Protein AF-A0A4T0VGG3-F1 (afdb_monomer_lite)

Radius of gyration: 45.59 Å; chains: 1; bounding box: 96×47×135 Å

Secondary structure (DSSP, 8-state):
-BGGGGEEEEEEETTTEEEEEEE-TTS-EEEEEEEGGGTEEESSSSEEET---GGGGEEEEEEEEETTTTEEEEEEEEE-TTS-EEEEEEEGGGTEEEETTEEEE----------------------------------------HHHHHHHHHHHHHHHHHHHHHHHHHHHHHHHHHHHHHT---TTS-TTSSS-TTTTPSPEEE--STTT-TTPPPTTTTS-HHHHHHHHHHHHHHHT--EE-TT---EEE-TTS-EEEPPPEE-TT--EEE--HHHHHHHHHHHHHHHHHHHHTTPPPSS-HHHHHHHHHHHHHHHHHH--------TT-TTSS-TTTT--EEE--HHHHHHHHTSTTTBPEEEEE--SSSPPEEEEE--

InterPro domains:
  IPR011058 Cyanovirin-N [PF08881] (3-103)
  IPR011058 Cyanovirin-N [SM01111] (2-105)
  IPR021765 Mycotoxin biosynthesis protein UstYa-like [PF11807] (162-358)
  IPR036673 Cyanovirin-N superfamily [G3DSA:2.30.60.10] (1-105)
  IPR036673 Cyanovirin-N superfamily [SSF51322] (1-105)

pLDDT: mean 83.35, std 19.12, range [25.94, 98.12]

Organism: NCBI:txid80884

Foldseek 3Di:
DQQVVAWAPWDDPPLFKTWTQGQAPVRHTATEIDGNQCAWDDAFFEIDGRHGDQVVFWAPWDWFQDDPSRFIKIWTFGQGPVRGTHTYIDGSRVAWHDYRRYTDGDDDDDDDDDDDDDDDDDDDDDDDDDDDDDDDPDDPPPPPPPVVVVVVVVVVVVVVVVVVVVVVVVVVVVVVVVCVVVPPQDPLAAPQCLDPSPQLDDWDWDDDDPPRDPLDQDPCCLVDPVSLVVSLVVLVQLLLLWWFCVPPWGWDQDPVRDIGTDDWDADPVGTTTDGRLVSVLSVLVSLVSQCVSCVSVVHHGQDDPVVNVVSVVSNVVVCVSSVDPDDWDDPPDDPPDDICVVPIDGTGRVVSVSVVSCPPVIGWDWDWADDPNHPIDTHTDDD

Sequence (383 aa):
MSFHASAEDIRVDDGHILRARLFNGEGEAVDAELNLNDVLGNSNGSFEWGGGGFADSAEDIHFELEGDDNVPILRARLFNVEGEAIDADVNLSERIGNNDGNFTFNCCYKEPLAKYSSLEQTTEDLDFDAEFHLDGFSREKRQDCDCDKRTRQHLRIAWIQGVLLVVLAGYTLFLWFQLRHERNIHLGADPSGFVPREVGQPLHWAKYNEESDPHHFNSSVFDTLENIHAAARVIKTMHASNVRTNGRRATYMDLNDEVQPLPVYVTEKGTEMYTIRAFHQMHCIYVLLEDIGYKTHNKTSKWEQGHVIHCLNVLRATVECLADAAPISYVHGRRVGHATDGQQMQCRNFSALVDWVNDPVRVSRWNITELDDKPDLFDEIVD

Structure (mmCIF, N/CA/C/O backbone):
data_AF-A0A4T0VGG3-F1
#
_entry.id   AF-A0A4T0VGG3-F1
#
loop_
_atom_site.group_PDB
_atom_site.id
_atom_site.type_symbol
_atom_site.label_atom_id
_atom_site.label_alt_id
_atom_site.label_comp_id
_atom_site.label_asym_id
_atom_site.label_entity_id
_atom_site.label_seq_id
_atom_site.pdbx_PDB_ins_code
_atom_site.Cartn_x
_atom_site.Cartn_y
_atom_site.Cartn_z
_atom_site.occupancy
_atom_site.B_iso_or_equiv
_atom_site.auth_seq_id
_atom_site.auth_comp_id
_atom_site.auth_asym_id
_atom_site.auth_atom_id
_atom_site.pdbx_PDB_model_num
ATOM 1 N N . MET A 1 1 ? 52.453 -6.386 -56.506 1.00 63.06 1 MET A N 1
ATOM 2 C CA . MET A 1 1 ? 53.680 -5.659 -56.117 1.00 63.06 1 MET A CA 1
ATOM 3 C C . MET A 1 1 ? 53.273 -4.218 -55.858 1.00 63.06 1 MET A C 1
ATOM 5 O O . MET A 1 1 ? 52.397 -3.750 -56.579 1.00 63.06 1 MET A O 1
ATOM 9 N N . SER A 1 2 ? 53.795 -3.560 -54.822 1.00 82.12 2 SER A N 1
ATOM 10 C CA . SER A 1 2 ? 53.509 -2.140 -54.585 1.00 82.12 2 SER A CA 1
ATOM 11 C C . SER A 1 2 ? 54.026 -1.311 -55.761 1.00 82.12 2 SER A C 1
ATOM 13 O O . SER A 1 2 ? 55.091 -1.604 -56.301 1.00 82.12 2 SER A O 1
ATOM 15 N N . PHE A 1 3 ? 53.270 -0.299 -56.188 1.00 88.81 3 PHE A N 1
ATOM 16 C CA . PHE A 1 3 ? 53.616 0.440 -57.408 1.00 88.81 3 PHE A CA 1
ATOM 17 C C . PHE A 1 3 ? 54.981 1.148 -57.307 1.00 88.81 3 PHE A C 1
ATOM 19 O O . PHE A 1 3 ? 55.766 1.073 -58.249 1.00 88.81 3 PHE A O 1
ATOM 26 N N . HIS A 1 4 ? 55.294 1.749 -56.148 1.00 86.75 4 HIS A N 1
ATOM 27 C CA . HIS A 1 4 ? 56.481 2.594 -55.942 1.00 86.75 4 HIS A CA 1
ATOM 28 C C . HIS A 1 4 ? 57.821 1.877 -56.146 1.00 86.75 4 HIS A C 1
ATOM 30 O O . HIS A 1 4 ? 58.795 2.514 -56.521 1.00 86.75 4 HIS A O 1
ATOM 36 N N . ALA A 1 5 ? 57.875 0.554 -55.960 1.00 86.38 5 ALA A N 1
ATOM 37 C CA . ALA A 1 5 ? 59.089 -0.232 -56.190 1.00 86.38 5 ALA A CA 1
ATOM 38 C C . ALA A 1 5 ? 59.442 -0.379 -57.685 1.00 86.38 5 ALA A C 1
ATOM 40 O O . ALA A 1 5 ? 60.543 -0.799 -58.028 1.00 86.38 5 ALA A O 1
ATOM 41 N N . SER A 1 6 ? 58.493 -0.067 -58.572 1.00 86.50 6 SER A N 1
ATOM 42 C CA . SER A 1 6 ? 58.588 -0.221 -60.031 1.00 86.50 6 SER A CA 1
ATOM 43 C C . SER A 1 6 ? 58.090 1.030 -60.766 1.00 86.50 6 SER A C 1
ATOM 45 O O . SER A 1 6 ? 57.515 0.928 -61.851 1.00 86.50 6 SER A O 1
ATOM 47 N N . ALA A 1 7 ? 58.244 2.198 -60.139 1.00 90.56 7 ALA A N 1
ATOM 48 C CA . ALA A 1 7 ? 57.737 3.465 -60.641 1.00 90.56 7 ALA A CA 1
ATOM 49 C C . ALA A 1 7 ? 58.765 4.590 -60.488 1.00 90.56 7 ALA A C 1
ATOM 51 O O . ALA A 1 7 ? 59.554 4.601 -59.547 1.00 90.56 7 ALA A O 1
ATOM 52 N N . GLU A 1 8 ? 58.700 5.566 -61.387 1.00 90.62 8 GLU A N 1
ATOM 53 C CA . GLU A 1 8 ? 59.468 6.809 -61.332 1.00 90.62 8 GLU A CA 1
ATOM 54 C C . GLU A 1 8 ? 58.533 8.023 -61.335 1.00 90.62 8 GLU A C 1
ATOM 56 O O . GLU A 1 8 ? 57.384 7.934 -61.768 1.00 90.62 8 GLU A O 1
ATOM 61 N N . ASP A 1 9 ? 59.039 9.175 -60.877 1.00 91.81 9 ASP A N 1
ATOM 62 C CA . ASP A 1 9 ? 58.335 10.467 -60.956 1.00 91.81 9 ASP A CA 1
ATOM 63 C C . ASP A 1 9 ? 56.949 10.450 -60.272 1.00 91.81 9 ASP A C 1
ATOM 65 O O . ASP A 1 9 ? 55.952 10.935 -60.808 1.00 91.81 9 ASP A O 1
ATOM 69 N N . ILE A 1 10 ? 56.897 9.829 -59.086 1.00 94.38 10 ILE A N 1
ATOM 70 C CA . ILE A 1 10 ? 55.679 9.673 -58.286 1.00 94.38 10 ILE A CA 1
ATOM 71 C C . ILE A 1 10 ? 55.319 11.010 -57.640 1.00 94.38 10 ILE A C 1
ATOM 73 O O . ILE A 1 10 ? 56.106 11.566 -56.872 1.00 94.38 10 ILE A O 1
ATOM 77 N N . ARG A 1 11 ? 54.105 11.490 -57.899 1.00 94.19 11 ARG A N 1
ATOM 78 C CA . ARG A 1 11 ? 53.571 12.722 -57.311 1.00 94.19 11 ARG A CA 1
ATOM 79 C C . ARG A 1 11 ? 52.054 12.674 -57.190 1.00 94.19 11 ARG A C 1
ATOM 81 O O . ARG A 1 11 ? 51.393 11.888 -57.867 1.00 94.19 11 ARG A O 1
ATOM 88 N N . VAL A 1 12 ? 51.514 13.552 -56.353 1.00 95.50 12 VAL A N 1
ATOM 89 C CA . VAL A 1 12 ? 50.073 13.789 -56.247 1.00 95.50 12 VAL A CA 1
ATOM 90 C C . VAL A 1 12 ? 49.790 15.221 -56.682 1.00 95.50 12 VAL A C 1
ATOM 92 O O . VAL A 1 12 ? 50.208 16.167 -56.018 1.00 95.50 12 VAL A O 1
ATOM 95 N N . ASP A 1 13 ? 49.080 15.356 -57.796 1.00 91.69 13 ASP A N 1
ATOM 96 C CA . ASP A 1 13 ? 48.631 16.633 -58.342 1.00 91.69 13 ASP A CA 1
ATOM 97 C C . ASP A 1 13 ? 47.188 16.914 -57.885 1.00 91.69 13 ASP A C 1
ATOM 99 O O . ASP A 1 13 ? 46.424 15.997 -57.565 1.00 91.69 13 ASP A O 1
ATOM 103 N N . ASP A 1 14 ? 46.821 18.195 -57.795 1.00 89.50 14 ASP A N 1
ATOM 104 C CA . ASP A 1 14 ? 45.487 18.669 -57.382 1.00 89.50 14 ASP A CA 1
ATOM 105 C C . ASP A 1 14 ? 44.977 18.086 -56.042 1.00 89.50 14 ASP A C 1
ATOM 107 O O . ASP A 1 14 ? 43.781 18.086 -55.755 1.00 89.50 14 ASP A O 1
ATOM 111 N N . GLY A 1 15 ? 45.885 17.573 -55.203 1.00 89.88 15 GLY A N 1
ATOM 112 C CA . GLY A 1 15 ? 45.597 16.972 -53.897 1.00 89.88 15 GLY A CA 1
ATOM 113 C C . GLY A 1 15 ? 44.987 15.565 -53.937 1.00 89.88 15 GLY A C 1
ATOM 114 O O . GLY A 1 15 ? 44.852 14.942 -52.890 1.00 89.88 15 GLY A O 1
ATOM 115 N N . HIS A 1 16 ? 44.628 15.031 -55.105 1.00 94.06 16 HIS A N 1
ATOM 116 C CA . HIS A 1 16 ? 43.946 13.731 -55.199 1.00 94.06 16 HIS A CA 1
ATOM 117 C C . HIS A 1 16 ? 44.247 12.945 -56.480 1.00 94.06 16 HIS A C 1
ATOM 119 O O . HIS A 1 16 ? 43.726 11.847 -56.645 1.00 94.06 16 HIS A O 1
ATOM 125 N N . ILE A 1 17 ? 45.095 13.445 -57.379 1.00 94.88 17 ILE A N 1
ATOM 126 C CA . ILE A 1 17 ? 45.452 12.755 -58.620 1.00 94.88 17 ILE A CA 1
ATOM 127 C C . ILE A 1 17 ? 46.870 12.197 -58.503 1.00 94.88 17 ILE A C 1
ATOM 129 O O . ILE A 1 17 ? 47.851 12.929 -58.616 1.00 94.88 17 ILE A O 1
ATOM 133 N N . LEU A 1 18 ? 46.991 10.888 -58.279 1.00 95.62 18 LEU A N 1
ATOM 134 C CA . LEU A 1 18 ? 48.276 10.194 -58.246 1.00 95.62 18 LEU A CA 1
ATOM 135 C C . LEU A 1 18 ? 48.794 10.003 -59.673 1.00 95.62 18 LEU A C 1
ATOM 137 O O . LEU A 1 18 ? 48.136 9.368 -60.497 1.00 95.62 18 LEU A O 1
ATOM 141 N N . ARG A 1 19 ? 49.997 10.503 -59.950 1.00 95.00 19 ARG A N 1
ATOM 142 C CA . ARG A 1 19 ? 50.698 10.315 -61.224 1.00 95.00 19 ARG A CA 1
ATOM 143 C C . ARG A 1 19 ? 52.043 9.652 -60.993 1.00 95.00 19 ARG A C 1
ATOM 145 O O . ARG A 1 19 ? 52.749 9.997 -60.046 1.00 95.00 19 ARG A O 1
ATOM 152 N N . ALA A 1 20 ? 52.397 8.718 -61.867 1.00 94.44 20 ALA A N 1
ATOM 153 C CA . ALA A 1 20 ? 53.726 8.123 -61.909 1.00 94.44 20 ALA A CA 1
ATOM 154 C C . ALA A 1 20 ? 54.007 7.531 -63.294 1.00 94.44 20 ALA A C 1
ATOM 156 O O . ALA A 1 20 ? 53.085 7.208 -64.044 1.00 94.44 20 ALA A O 1
ATOM 157 N N . ARG A 1 21 ? 55.289 7.325 -63.594 1.00 93.19 21 ARG A N 1
ATOM 158 C CA . ARG A 1 21 ? 55.741 6.492 -64.710 1.00 93.19 21 ARG A CA 1
ATOM 159 C C . ARG A 1 21 ? 55.921 5.060 -64.224 1.00 93.19 21 ARG A C 1
ATOM 161 O O . ARG A 1 21 ? 56.812 4.798 -63.423 1.00 93.19 21 ARG A O 1
ATOM 168 N N . LEU A 1 22 ? 55.057 4.151 -64.667 1.00 92.94 22 LEU A N 1
ATOM 169 C CA . LEU A 1 22 ? 55.026 2.749 -64.249 1.00 92.94 22 LEU A CA 1
ATOM 170 C C . LEU A 1 22 ? 55.715 1.862 -65.289 1.00 92.94 22 LEU A C 1
ATOM 172 O O . LEU A 1 22 ? 55.381 1.928 -66.470 1.00 92.94 22 LEU A O 1
ATOM 176 N N . PHE A 1 23 ? 56.647 1.008 -64.864 1.00 89.88 23 PHE A N 1
ATOM 177 C CA . PHE A 1 23 ? 57.301 0.070 -65.780 1.00 89.88 23 PHE A CA 1
ATOM 178 C C . PHE A 1 23 ? 56.396 -1.128 -66.106 1.00 89.88 23 PHE A C 1
ATOM 180 O O . PHE A 1 23 ? 55.813 -1.729 -65.198 1.00 89.88 23 PHE A O 1
ATOM 187 N N . ASN A 1 24 ? 56.291 -1.483 -67.387 1.00 87.12 24 ASN A N 1
ATOM 188 C CA . ASN A 1 24 ? 55.579 -2.672 -67.861 1.00 87.12 24 ASN A CA 1
ATOM 189 C C . ASN A 1 24 ? 56.487 -3.926 -67.870 1.00 87.12 24 ASN A C 1
ATOM 191 O O . ASN A 1 24 ? 57.672 -3.861 -67.529 1.00 87.12 24 ASN A O 1
ATOM 195 N N . GLY A 1 25 ? 55.945 -5.087 -68.249 1.00 83.38 25 GLY A N 1
ATOM 196 C CA . GLY A 1 25 ? 56.676 -6.361 -68.304 1.00 83.38 25 GLY A CA 1
ATOM 197 C C . GLY A 1 25 ? 57.817 -6.410 -69.330 1.00 83.38 25 GLY A C 1
ATOM 198 O O . GLY A 1 25 ? 58.672 -7.293 -69.247 1.00 83.38 25 GLY A O 1
ATOM 199 N N . GLU A 1 26 ? 57.857 -5.454 -70.259 1.00 83.50 26 GLU A N 1
ATOM 200 C CA . GLU A 1 26 ? 58.904 -5.291 -71.275 1.00 83.50 26 GLU A CA 1
ATOM 201 C C . GLU A 1 26 ? 59.993 -4.287 -70.843 1.00 83.50 26 GLU A C 1
ATOM 203 O O . GLU A 1 26 ? 61.017 -4.152 -71.513 1.00 83.50 26 GLU A O 1
ATOM 208 N N . GLY A 1 27 ? 59.821 -3.632 -69.686 1.00 84.50 27 GLY A N 1
ATOM 209 C CA . GLY A 1 27 ? 60.748 -2.637 -69.141 1.00 84.50 27 GLY A CA 1
ATOM 210 C C . GLY A 1 27 ? 60.545 -1.219 -69.685 1.00 84.50 27 GLY A C 1
ATOM 211 O O . GLY A 1 27 ? 61.389 -0.355 -69.447 1.00 84.50 27 GLY A O 1
ATOM 212 N N . GLU A 1 28 ? 59.445 -0.956 -70.392 1.00 89.69 28 GLU A N 1
ATOM 213 C CA . GLU A 1 28 ? 59.077 0.382 -70.859 1.00 89.69 28 GLU A CA 1
ATOM 214 C C . GLU A 1 28 ? 58.323 1.153 -69.768 1.00 89.69 28 GLU A C 1
ATOM 216 O O . GLU A 1 28 ? 57.485 0.591 -69.061 1.00 89.69 28 GLU A O 1
ATOM 221 N N . ALA A 1 29 ? 58.612 2.450 -69.628 1.00 89.69 29 ALA A N 1
ATOM 222 C CA . ALA A 1 29 ? 57.933 3.331 -68.681 1.00 89.69 29 ALA A CA 1
ATOM 223 C C . ALA A 1 29 ? 56.670 3.940 -69.312 1.00 89.69 29 ALA A C 1
ATOM 225 O O . ALA A 1 29 ? 56.759 4.657 -70.309 1.00 89.69 29 ALA A O 1
ATOM 226 N N . VAL A 1 30 ? 55.510 3.689 -68.706 1.00 91.50 30 VAL A N 1
ATOM 227 C CA . VAL A 1 30 ? 54.195 4.166 -69.155 1.00 91.50 30 VAL A CA 1
ATOM 228 C C . VAL A 1 30 ? 53.681 5.243 -68.198 1.00 91.50 30 VAL A C 1
ATOM 230 O O . VAL A 1 30 ? 53.682 5.041 -66.983 1.00 91.50 30 VAL A O 1
ATOM 233 N N . ASP A 1 31 ? 53.233 6.385 -68.726 1.00 91.00 31 ASP A N 1
ATOM 234 C CA . ASP A 1 31 ? 52.579 7.425 -67.923 1.00 91.00 31 ASP A CA 1
ATOM 235 C C . ASP A 1 31 ? 51.207 6.931 -67.442 1.00 91.00 31 ASP A C 1
ATOM 237 O O . ASP A 1 31 ? 50.322 6.643 -68.251 1.00 91.00 31 ASP A O 1
ATOM 241 N N . ALA A 1 32 ? 51.024 6.863 -66.124 1.00 91.56 32 ALA A N 1
ATOM 242 C CA . ALA A 1 32 ? 49.787 6.417 -65.500 1.00 91.56 32 ALA A CA 1
ATOM 243 C C . ALA A 1 32 ? 49.239 7.465 -64.526 1.00 91.56 32 ALA A C 1
ATOM 245 O O . ALA A 1 32 ? 49.979 8.204 -63.867 1.00 91.56 32 ALA A O 1
ATOM 246 N N . GLU A 1 33 ? 47.914 7.497 -64.415 1.00 92.19 33 GLU A N 1
ATOM 247 C CA . GLU A 1 33 ? 47.168 8.375 -63.522 1.00 92.19 33 GLU A CA 1
ATOM 248 C C . GLU A 1 33 ? 46.117 7.561 -62.764 1.00 92.19 33 GLU A C 1
ATOM 250 O O . GLU A 1 33 ? 45.458 6.695 -63.341 1.00 92.19 33 GLU A O 1
ATOM 255 N N . LEU A 1 34 ? 45.953 7.845 -61.475 1.00 90.69 34 LEU A N 1
ATOM 256 C CA . LEU A 1 34 ? 44.881 7.309 -60.649 1.00 90.69 34 LEU A CA 1
ATOM 257 C C . LEU A 1 34 ? 44.262 8.431 -59.819 1.00 90.69 34 LEU A C 1
ATOM 259 O O . LEU A 1 34 ? 44.946 9.095 -59.041 1.00 90.69 34 LEU A O 1
ATOM 263 N N . ASN A 1 35 ? 42.949 8.590 -59.930 1.00 92.75 35 ASN A N 1
ATOM 264 C CA . ASN A 1 35 ? 42.202 9.444 -59.025 1.00 92.75 35 ASN A CA 1
ATOM 265 C C . ASN A 1 35 ? 42.049 8.746 -57.663 1.00 92.75 35 ASN A C 1
ATOM 267 O O . ASN A 1 35 ? 41.367 7.731 -57.531 1.00 92.75 35 ASN A O 1
ATOM 271 N N . LEU A 1 36 ? 42.682 9.297 -56.631 1.00 93.38 36 LEU A N 1
ATOM 272 C CA . LEU A 1 36 ? 42.647 8.774 -55.270 1.00 93.38 36 LEU A CA 1
ATOM 273 C C . LEU A 1 36 ? 41.246 8.854 -54.656 1.00 93.38 36 LEU A C 1
ATOM 275 O O . LEU A 1 36 ? 40.908 8.000 -53.842 1.00 93.38 36 LEU A O 1
ATOM 279 N N . ASN A 1 37 ? 40.397 9.794 -55.085 1.00 92.81 37 ASN A N 1
ATOM 280 C CA . ASN A 1 37 ? 38.996 9.836 -54.653 1.00 92.81 37 ASN A CA 1
ATOM 281 C C . ASN A 1 37 ? 38.187 8.617 -55.121 1.00 92.81 37 ASN A C 1
ATOM 283 O O . ASN A 1 37 ? 37.112 8.386 -54.575 1.00 92.81 37 ASN A O 1
ATOM 287 N N . ASP A 1 38 ? 38.676 7.826 -56.080 1.00 88.19 38 ASP A N 1
ATOM 288 C CA . ASP A 1 38 ? 37.992 6.605 -56.521 1.00 88.19 38 ASP A CA 1
ATOM 289 C C . ASP A 1 38 ? 38.286 5.403 -55.604 1.00 88.19 38 ASP A C 1
ATOM 291 O O . ASP A 1 38 ? 37.616 4.373 -55.697 1.00 88.19 38 ASP A O 1
ATOM 295 N N . VAL A 1 39 ? 39.307 5.505 -54.742 1.00 86.56 39 VAL A N 1
ATOM 296 C CA . VAL A 1 39 ? 39.810 4.385 -53.922 1.00 86.56 39 VAL A CA 1
ATOM 297 C C . VAL A 1 39 ? 40.019 4.727 -52.444 1.00 86.56 39 VAL A C 1
ATOM 299 O O . VAL A 1 39 ? 40.207 3.812 -51.637 1.00 86.56 39 VAL A O 1
ATOM 302 N N . LEU A 1 40 ? 39.992 6.010 -52.077 1.00 92.19 40 LEU A N 1
ATOM 303 C CA . LEU A 1 40 ? 40.141 6.511 -50.713 1.00 92.19 40 LEU A CA 1
ATOM 304 C C . LEU A 1 40 ? 38.934 7.365 -50.315 1.00 92.19 40 LEU A C 1
ATOM 306 O O . LEU A 1 40 ? 38.556 8.311 -51.010 1.00 92.19 40 LEU A O 1
ATOM 310 N N . GLY A 1 41 ? 38.366 7.046 -49.153 1.00 92.75 41 GLY A N 1
ATOM 311 C CA . GLY A 1 41 ? 37.349 7.838 -48.465 1.00 92.75 41 GLY A CA 1
ATOM 312 C C . GLY A 1 41 ? 37.838 8.380 -47.121 1.00 92.75 41 GLY A C 1
ATOM 313 O O . GLY A 1 41 ? 38.926 8.044 -46.650 1.00 92.75 41 GLY A O 1
ATOM 314 N N . ASN A 1 42 ? 37.000 9.203 -46.495 1.00 90.31 42 ASN A N 1
ATOM 315 C CA . ASN A 1 42 ? 37.163 9.665 -45.119 1.00 90.31 42 ASN A CA 1
ATOM 316 C C . ASN A 1 42 ? 36.104 8.992 -44.228 1.00 90.31 42 ASN A C 1
ATOM 318 O O . ASN A 1 42 ? 34.909 9.256 -44.366 1.00 90.31 42 ASN A O 1
ATOM 322 N N . SER A 1 43 ? 36.541 8.147 -43.295 1.00 92.88 43 SER A N 1
ATOM 323 C CA . SER A 1 43 ? 35.697 7.524 -42.274 1.00 92.88 43 SER A CA 1
ATOM 324 C C . SER A 1 43 ? 35.971 8.158 -40.911 1.00 92.88 43 SER A C 1
ATOM 326 O O . SER A 1 43 ? 36.838 7.708 -40.163 1.00 92.88 43 SER A O 1
ATOM 328 N N . ASN A 1 44 ? 35.182 9.179 -40.570 1.00 91.94 44 ASN A N 1
ATOM 329 C CA . ASN A 1 44 ? 35.202 9.859 -39.270 1.00 91.94 44 ASN A CA 1
ATOM 330 C C . ASN A 1 44 ? 36.590 10.399 -38.855 1.00 91.94 44 ASN A C 1
ATOM 332 O O . ASN A 1 44 ? 37.000 10.231 -37.707 1.00 91.94 44 ASN A O 1
ATOM 336 N N . GLY A 1 45 ? 37.301 11.049 -39.783 1.00 92.19 45 GLY A N 1
ATOM 337 C CA . GLY A 1 45 ? 38.630 11.621 -39.537 1.00 92.19 45 GLY A CA 1
ATOM 338 C C . GLY A 1 45 ? 39.786 10.648 -39.791 1.00 92.19 45 GLY A C 1
ATOM 339 O O . GLY A 1 45 ? 40.869 10.815 -39.240 1.00 92.19 45 GLY A O 1
ATOM 340 N N . SER A 1 46 ? 39.575 9.588 -40.575 1.00 93.38 46 SER A N 1
ATOM 341 C CA . SER A 1 46 ? 40.607 8.596 -40.915 1.00 93.38 46 SER A CA 1
ATOM 342 C C . SER A 1 46 ? 40.454 8.116 -42.358 1.00 93.38 46 SER A C 1
ATOM 344 O O . SER A 1 46 ? 39.333 7.992 -42.853 1.00 93.38 46 SER A O 1
ATOM 346 N N . PHE A 1 47 ? 41.569 7.827 -43.035 1.00 92.62 47 PHE A N 1
ATOM 347 C CA . PHE A 1 47 ? 41.550 7.293 -44.398 1.00 92.62 47 PHE A CA 1
ATOM 348 C C . PHE A 1 47 ? 40.923 5.894 -44.444 1.00 92.62 47 PHE A C 1
ATOM 350 O O . PHE A 1 47 ? 41.273 5.013 -43.658 1.00 92.62 47 PHE A O 1
ATOM 357 N N . GLU A 1 48 ? 40.027 5.671 -45.405 1.00 91.94 48 GLU A N 1
ATOM 358 C CA . GLU A 1 48 ? 39.380 4.380 -45.640 1.00 91.94 48 GLU A CA 1
ATOM 359 C C . GLU A 1 48 ? 39.617 3.895 -47.075 1.00 91.94 48 GLU A C 1
ATOM 361 O O . GLU A 1 48 ? 39.160 4.499 -48.047 1.00 91.94 48 GLU A O 1
ATOM 366 N N . TRP A 1 49 ? 40.294 2.753 -47.212 1.00 87.00 49 TRP A N 1
ATOM 367 C CA . TRP A 1 49 ? 40.478 2.079 -48.496 1.00 87.00 49 TRP A CA 1
ATOM 368 C C . TRP A 1 49 ? 39.174 1.463 -49.017 1.00 87.00 49 TRP A C 1
ATOM 370 O O . TRP A 1 49 ? 38.544 0.656 -48.335 1.00 87.00 49 TRP A O 1
ATOM 380 N N . GLY A 1 50 ? 38.832 1.752 -50.273 1.00 81.19 50 GLY A N 1
ATOM 381 C CA . GLY A 1 50 ? 37.601 1.295 -50.927 1.00 81.19 50 GLY A CA 1
ATOM 382 C C . GLY A 1 50 ? 36.392 2.195 -50.666 1.00 81.19 50 GLY A C 1
ATOM 383 O O . GLY A 1 50 ? 35.315 1.919 -51.196 1.00 81.19 50 GLY A O 1
ATOM 384 N N . GLY A 1 51 ? 36.573 3.259 -49.876 1.00 82.12 51 GLY A N 1
ATOM 385 C CA . GLY A 1 51 ? 35.675 4.408 -49.865 1.00 82.12 51 GLY A CA 1
ATOM 386 C C . GLY A 1 51 ? 35.872 5.281 -51.109 1.00 82.12 51 GLY A C 1
ATOM 387 O O . GLY A 1 51 ? 36.502 4.865 -52.082 1.00 82.12 51 GLY A O 1
ATOM 388 N N . GLY A 1 52 ? 35.355 6.508 -51.068 1.00 88.94 52 GLY A N 1
ATOM 389 C CA . GLY A 1 52 ? 35.594 7.490 -52.122 1.00 88.94 52 GLY A CA 1
ATOM 390 C C . GLY A 1 52 ? 35.403 8.929 -51.656 1.00 88.94 52 GLY A C 1
ATOM 391 O O . GLY A 1 52 ? 34.757 9.174 -50.635 1.00 88.94 52 GLY A O 1
ATOM 392 N N . GLY A 1 53 ? 35.971 9.868 -52.410 1.00 91.19 53 GLY A N 1
ATOM 393 C CA . GLY A 1 53 ? 35.810 11.307 -52.192 1.00 91.19 53 GLY A CA 1
ATOM 394 C C . GLY A 1 53 ? 36.471 11.846 -50.921 1.00 91.19 53 GLY A C 1
ATOM 395 O O . GLY A 1 53 ? 35.946 12.787 -50.331 1.00 91.19 53 GLY A O 1
ATOM 396 N N . PHE A 1 54 ? 37.590 11.273 -50.450 1.00 94.75 54 PHE A N 1
ATOM 397 C CA . PHE A 1 54 ? 38.235 11.769 -49.223 1.00 94.75 54 PHE A CA 1
ATOM 398 C C . PHE A 1 54 ? 38.551 13.275 -49.295 1.00 94.75 54 PHE A C 1
ATOM 400 O O . PHE A 1 54 ? 38.347 13.984 -48.308 1.00 94.75 54 PHE A O 1
ATOM 407 N N . ALA A 1 55 ? 38.984 13.768 -50.463 1.00 93.75 55 ALA A N 1
ATOM 408 C CA . ALA A 1 55 ? 39.411 15.152 -50.643 1.00 93.75 55 ALA A CA 1
ATOM 409 C C . ALA A 1 55 ? 38.265 16.167 -50.477 1.00 93.75 55 ALA A C 1
ATOM 411 O O . ALA A 1 55 ? 38.522 17.317 -50.133 1.00 93.75 55 ALA A O 1
ATOM 412 N N . ASP A 1 56 ? 37.004 15.745 -50.639 1.00 93.94 56 ASP A N 1
ATOM 413 C CA . ASP A 1 56 ? 35.825 16.607 -50.449 1.00 93.94 56 ASP A CA 1
ATOM 414 C C . ASP A 1 56 ? 35.641 17.035 -48.981 1.00 93.94 56 ASP A C 1
ATOM 416 O O . ASP A 1 56 ? 34.923 17.990 -48.680 1.00 93.94 56 ASP A O 1
ATOM 420 N N . SER A 1 57 ? 36.275 16.309 -48.056 1.00 93.88 57 SER A N 1
ATOM 421 C CA . SER A 1 57 ? 36.188 16.511 -46.606 1.00 93.88 57 SER A CA 1
ATOM 422 C C . SER A 1 57 ? 37.571 16.538 -45.944 1.00 93.88 57 SER A C 1
ATOM 424 O O . SER A 1 57 ? 37.720 16.119 -44.793 1.00 93.88 57 SER A O 1
ATOM 426 N N . ALA A 1 58 ? 38.574 17.031 -46.674 1.00 95.31 58 ALA A N 1
ATOM 427 C CA . ALA A 1 58 ? 39.960 17.124 -46.233 1.00 95.31 58 ALA A CA 1
ATOM 428 C C . ALA A 1 58 ? 40.539 18.536 -46.425 1.00 95.31 58 ALA A C 1
ATOM 430 O O . ALA A 1 58 ? 40.170 19.247 -47.358 1.00 95.31 58 ALA A O 1
ATOM 431 N N . GLU A 1 59 ? 41.494 18.914 -45.578 1.00 94.25 59 GLU A N 1
ATOM 432 C CA . GLU A 1 59 ? 42.353 20.093 -45.743 1.00 94.25 59 GLU A CA 1
ATOM 433 C C . GLU A 1 59 ? 43.842 19.716 -45.602 1.00 94.25 59 GLU A C 1
ATOM 435 O O . GLU A 1 59 ? 44.175 18.628 -45.129 1.00 94.25 59 GLU A O 1
ATOM 440 N N . ASP A 1 60 ? 44.742 20.598 -46.053 1.00 94.88 60 ASP A N 1
ATOM 441 C CA . ASP A 1 60 ? 46.206 20.441 -45.972 1.00 94.88 60 ASP A CA 1
ATOM 442 C C . ASP A 1 60 ? 46.748 19.090 -46.495 1.00 94.88 60 ASP A C 1
ATOM 444 O O . ASP A 1 60 ? 47.617 18.453 -45.888 1.00 94.88 60 ASP A O 1
ATOM 448 N N . ILE A 1 61 ? 46.232 18.648 -47.650 1.00 96.56 61 ILE A N 1
ATOM 449 C CA . ILE A 1 61 ? 46.665 17.402 -48.293 1.00 96.56 61 ILE A CA 1
ATOM 450 C C . ILE A 1 61 ? 48.103 17.549 -48.808 1.00 96.56 61 ILE A C 1
ATOM 452 O O . ILE A 1 61 ? 48.392 18.416 -49.634 1.00 96.56 61 ILE A O 1
ATOM 456 N N . HIS A 1 62 ? 48.991 16.672 -48.352 1.00 94.19 62 HIS A N 1
ATOM 457 C CA . HIS A 1 62 ? 50.394 16.628 -48.743 1.00 94.19 62 HIS A CA 1
ATOM 458 C C . HIS A 1 62 ? 50.866 15.194 -48.983 1.00 94.19 62 HIS A C 1
ATOM 460 O O . HIS A 1 62 ? 50.379 14.240 -48.377 1.00 94.19 62 HIS A O 1
ATOM 466 N N . PHE A 1 63 ? 51.819 15.046 -49.899 1.00 96.31 63 PHE A N 1
ATOM 467 C CA . PHE A 1 63 ? 52.370 13.763 -50.312 1.00 96.31 63 PHE A CA 1
ATOM 468 C C . PHE A 1 63 ? 53.892 13.800 -50.232 1.00 96.31 63 PHE A C 1
ATOM 470 O O . PHE A 1 63 ? 54.513 14.703 -50.796 1.00 96.31 63 PHE A O 1
ATOM 477 N N . GLU A 1 64 ? 54.483 12.804 -49.574 1.00 94.00 64 GLU A N 1
ATOM 478 C CA . GLU A 1 64 ? 55.931 12.675 -49.425 1.00 94.00 64 GLU A CA 1
ATOM 479 C C . GLU A 1 64 ? 56.373 11.210 -49.571 1.00 94.00 64 GLU A C 1
ATOM 481 O O . GLU A 1 64 ? 55.642 10.274 -49.240 1.00 94.00 64 GLU A O 1
ATOM 486 N N . LEU A 1 65 ? 57.589 11.012 -50.088 1.00 92.12 65 LEU A N 1
ATOM 487 C CA . LEU A 1 65 ? 58.274 9.721 -50.063 1.00 92.12 65 LEU A CA 1
ATOM 488 C C . LEU A 1 65 ? 59.170 9.692 -48.822 1.00 92.12 65 LEU A C 1
ATOM 490 O O . LEU A 1 65 ? 60.113 10.479 -48.731 1.00 92.12 65 LEU A O 1
ATOM 494 N N . GLU A 1 66 ? 58.875 8.811 -47.869 1.00 90.50 66 GLU A N 1
ATOM 495 C CA . GLU A 1 66 ? 59.549 8.785 -46.566 1.00 90.50 66 GLU A CA 1
ATOM 496 C C . GLU A 1 66 ? 60.378 7.508 -46.348 1.00 90.50 66 GLU A C 1
ATOM 498 O O . GLU A 1 66 ? 60.004 6.408 -46.764 1.00 90.50 66 GLU A O 1
ATOM 503 N N . GLY A 1 67 ? 61.498 7.655 -45.632 1.00 87.12 67 GLY A N 1
ATOM 504 C CA . GLY A 1 67 ? 62.388 6.555 -45.245 1.00 87.12 67 GLY A CA 1
ATOM 505 C C . GLY A 1 67 ? 63.315 6.052 -46.358 1.00 87.12 67 GLY A C 1
ATOM 506 O O . GLY A 1 67 ? 63.250 6.498 -47.500 1.00 87.12 67 GLY A O 1
ATOM 507 N N . ASP A 1 68 ? 64.186 5.099 -46.013 1.00 79.88 68 ASP A N 1
ATOM 508 C CA . ASP A 1 68 ? 65.181 4.530 -46.941 1.00 79.88 68 ASP A CA 1
ATOM 509 C C . ASP A 1 68 ? 64.536 3.753 -48.107 1.00 79.88 68 ASP A C 1
ATOM 511 O O . ASP A 1 68 ? 65.118 3.649 -49.187 1.00 79.88 68 ASP A O 1
ATOM 515 N N . ASP A 1 69 ? 63.310 3.260 -47.905 1.00 84.38 69 ASP A N 1
ATOM 516 C CA . ASP A 1 69 ? 62.526 2.521 -48.901 1.00 84.38 69 ASP A CA 1
ATOM 517 C C . ASP A 1 69 ? 61.639 3.435 -49.779 1.00 84.38 69 ASP A C 1
ATOM 519 O O . ASP A 1 69 ? 60.899 2.935 -50.625 1.00 84.38 69 ASP A O 1
ATOM 523 N N . ASN A 1 70 ? 61.710 4.767 -49.608 1.00 87.69 70 ASN A N 1
ATOM 524 C CA . ASN A 1 70 ? 60.900 5.766 -50.327 1.00 87.69 70 ASN A CA 1
ATOM 525 C C . ASN A 1 70 ? 59.393 5.441 -50.317 1.00 87.69 70 ASN A C 1
ATOM 527 O O . ASN A 1 70 ? 58.735 5.390 -51.361 1.00 87.69 70 ASN A O 1
ATOM 531 N N . VAL A 1 71 ? 58.839 5.192 -49.130 1.00 92.31 71 VAL A N 1
ATOM 532 C CA . VAL A 1 71 ? 57.442 4.780 -48.972 1.00 92.31 71 VAL A CA 1
ATOM 533 C C . VAL A 1 71 ? 56.511 5.959 -49.296 1.00 92.31 71 VAL A C 1
ATOM 535 O O . VAL A 1 71 ? 56.684 7.029 -48.717 1.00 92.31 71 VAL A O 1
ATOM 538 N N . PRO A 1 72 ? 55.514 5.793 -50.188 1.00 94.00 72 PRO A N 1
ATOM 539 C CA . PRO A 1 72 ? 54.622 6.875 -50.600 1.00 94.00 72 PRO A CA 1
ATOM 540 C C . PRO A 1 72 ? 53.523 7.140 -49.564 1.00 94.00 72 PRO A C 1
ATOM 542 O O . PRO A 1 72 ? 52.494 6.455 -49.556 1.00 94.00 72 PRO A O 1
ATOM 545 N N . ILE A 1 73 ? 53.731 8.144 -48.711 1.00 96.19 73 ILE A N 1
ATOM 546 C CA . ILE A 1 73 ? 52.794 8.539 -47.656 1.00 96.19 73 ILE A CA 1
ATOM 547 C C . ILE A 1 73 ? 51.977 9.752 -48.109 1.00 96.19 73 ILE A C 1
ATOM 549 O O . ILE A 1 73 ? 52.520 10.789 -48.489 1.00 96.19 73 ILE A O 1
ATOM 553 N N . LEU A 1 74 ? 50.654 9.622 -48.040 1.00 96.81 74 LEU A N 1
ATOM 554 C CA . LEU A 1 74 ? 49.710 10.722 -48.199 1.00 96.81 74 LEU A CA 1
ATOM 555 C C . LEU A 1 74 ? 49.205 11.139 -46.818 1.00 96.81 74 LEU A C 1
ATOM 557 O O . LEU A 1 74 ? 48.776 10.292 -46.038 1.00 96.81 74 LEU A O 1
ATOM 561 N N . ARG A 1 75 ? 49.219 12.434 -46.526 1.00 97.50 75 ARG A N 1
ATOM 562 C CA . ARG A 1 75 ? 48.747 13.004 -45.265 1.00 97.50 75 ARG A CA 1
ATOM 563 C C . ARG A 1 75 ? 47.743 14.115 -45.527 1.00 97.50 75 ARG A C 1
ATOM 565 O O . ARG A 1 75 ? 47.879 14.856 -46.495 1.00 97.50 75 ARG A O 1
ATOM 572 N N . ALA A 1 76 ? 46.741 14.233 -44.669 1.00 96.56 76 ALA A N 1
ATOM 573 C CA . ALA A 1 76 ? 45.731 15.284 -44.735 1.00 96.56 76 ALA A CA 1
ATOM 574 C C . ALA A 1 76 ? 45.070 15.469 -43.366 1.00 96.56 76 ALA A C 1
ATOM 576 O O . ALA A 1 76 ? 45.121 14.568 -42.526 1.00 96.56 76 ALA A O 1
ATOM 577 N N . ARG A 1 77 ? 44.389 16.597 -43.155 1.00 96.81 77 ARG A N 1
ATOM 578 C CA . ARG A 1 77 ? 43.471 16.758 -42.023 1.00 96.81 77 ARG A CA 1
ATOM 579 C C . ARG A 1 77 ? 42.060 16.426 -42.491 1.00 96.81 77 ARG A C 1
ATOM 581 O O . ARG A 1 77 ? 41.521 17.102 -43.361 1.00 96.81 77 ARG A O 1
ATOM 588 N N . LEU A 1 78 ? 41.476 15.363 -41.951 1.00 96.94 78 LEU A N 1
ATOM 589 C CA . LEU A 1 78 ? 40.179 14.823 -42.356 1.00 96.94 78 LEU A CA 1
ATOM 590 C C . LEU A 1 78 ? 39.097 15.233 -41.355 1.00 96.94 78 LEU A C 1
ATOM 592 O O . LEU A 1 78 ? 39.253 15.029 -40.151 1.00 96.94 78 LEU A O 1
ATOM 596 N N . PHE A 1 79 ? 37.981 15.782 -41.837 1.00 93.56 79 PHE A N 1
ATOM 597 C CA . PHE A 1 79 ? 36.879 16.188 -40.962 1.00 93.56 79 PHE A CA 1
ATOM 598 C C . PHE A 1 79 ? 36.106 14.972 -40.435 1.00 93.56 79 PHE A C 1
ATOM 600 O O . PHE A 1 79 ? 35.682 14.107 -41.205 1.00 93.56 79 PHE A O 1
ATOM 607 N N . ASN A 1 80 ? 35.896 14.907 -39.122 1.00 92.25 80 ASN A N 1
ATOM 608 C CA . ASN A 1 80 ? 35.030 13.913 -38.489 1.00 92.25 80 ASN A CA 1
ATOM 609 C C . ASN A 1 80 ? 33.545 14.342 -38.539 1.00 92.25 80 ASN A C 1
ATOM 611 O O . ASN A 1 80 ? 33.206 15.429 -39.013 1.00 92.25 80 ASN A O 1
ATOM 615 N N . VAL A 1 81 ? 32.630 13.504 -38.035 1.00 91.94 81 VAL A N 1
ATOM 616 C CA . VAL A 1 81 ? 31.181 13.818 -38.046 1.00 91.94 81 VAL A CA 1
ATOM 617 C C . VAL A 1 81 ? 30.796 15.028 -37.183 1.00 91.94 81 VAL A C 1
ATOM 619 O O . VAL A 1 81 ? 29.706 15.573 -37.346 1.00 91.94 81 VAL A O 1
ATOM 622 N N . GLU A 1 82 ? 31.674 15.448 -36.271 1.00 90.44 82 GLU A N 1
ATOM 623 C CA . GLU A 1 82 ? 31.499 16.616 -35.402 1.00 90.44 82 GLU A CA 1
ATOM 624 C C . GLU A 1 82 ? 32.060 17.905 -36.035 1.00 90.44 82 GLU A C 1
ATOM 626 O O . GLU A 1 82 ? 31.885 18.990 -35.482 1.00 90.44 82 GLU A O 1
ATOM 631 N N . GLY A 1 83 ? 32.679 17.808 -37.220 1.00 90.06 83 GLY A N 1
ATOM 632 C CA . GLY A 1 83 ? 33.291 18.930 -37.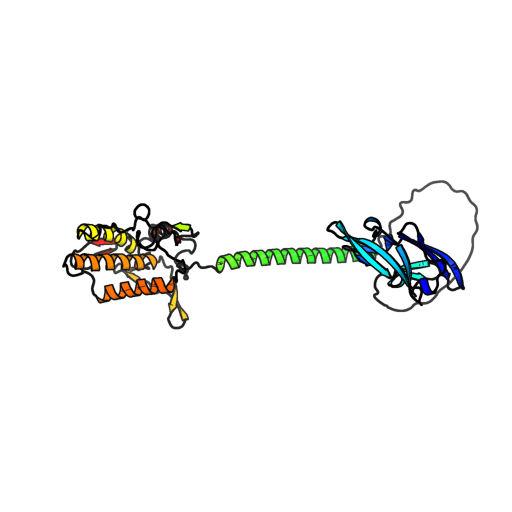933 1.00 90.06 83 GLY A CA 1
ATOM 633 C C . GLY A 1 83 ? 34.694 19.297 -37.438 1.00 90.06 83 GLY A C 1
ATOM 634 O O . GLY A 1 83 ? 35.195 20.367 -37.780 1.00 90.06 83 GLY A O 1
ATOM 635 N N . GLU A 1 84 ? 35.336 18.439 -36.645 1.00 94.44 84 GLU A N 1
ATOM 636 C CA . GLU A 1 84 ? 36.725 18.602 -36.209 1.00 94.44 84 GLU A CA 1
ATOM 637 C C . GLU A 1 84 ? 37.687 18.001 -37.245 1.00 94.44 84 GLU A C 1
ATOM 639 O O . GLU A 1 84 ? 37.476 16.884 -37.718 1.00 94.44 84 GLU A O 1
ATOM 644 N N . ALA A 1 85 ? 38.745 18.741 -37.594 1.00 93.81 85 ALA A N 1
ATOM 645 C CA . ALA A 1 85 ? 39.794 18.291 -38.508 1.00 93.81 85 ALA A CA 1
ATOM 646 C C . ALA A 1 85 ? 40.848 17.458 -37.760 1.00 93.81 85 ALA A C 1
ATOM 648 O O . ALA A 1 85 ? 41.550 17.977 -36.887 1.00 93.81 85 ALA A O 1
ATOM 649 N N . ILE A 1 86 ? 40.964 16.179 -38.120 1.00 95.31 86 ILE A N 1
ATOM 650 C CA . ILE A 1 86 ? 41.870 15.202 -37.506 1.00 95.31 86 ILE A CA 1
ATOM 651 C C . ILE A 1 86 ? 43.036 14.915 -38.451 1.00 95.31 86 ILE A C 1
ATOM 653 O O . ILE A 1 86 ? 42.815 14.589 -39.615 1.00 95.31 86 ILE A O 1
ATOM 657 N N . ASP A 1 87 ? 44.270 15.009 -37.957 1.00 95.75 87 ASP A N 1
ATOM 658 C CA . ASP A 1 87 ? 45.461 14.675 -38.744 1.00 95.75 87 ASP A CA 1
ATOM 659 C C . ASP A 1 87 ? 45.500 13.164 -39.023 1.00 95.75 87 ASP A C 1
ATOM 661 O O . ASP A 1 87 ? 45.439 12.352 -38.097 1.00 95.75 87 ASP A O 1
ATOM 665 N N . ALA A 1 88 ? 45.603 12.790 -40.298 1.00 95.25 88 ALA A N 1
ATOM 666 C CA . ALA A 1 88 ? 45.634 11.404 -40.744 1.00 95.25 88 ALA A CA 1
ATOM 667 C C . ALA A 1 88 ? 46.697 11.188 -41.827 1.00 95.25 88 ALA A C 1
ATOM 669 O O . ALA A 1 88 ? 46.982 12.073 -42.638 1.00 95.25 88 ALA A O 1
ATOM 670 N N . ASP A 1 89 ? 47.246 9.977 -41.868 1.00 94.44 89 ASP A N 1
ATOM 671 C CA . ASP A 1 89 ? 48.212 9.525 -42.861 1.00 94.44 89 ASP A CA 1
ATOM 672 C C . ASP A 1 89 ? 47.821 8.154 -43.429 1.00 94.44 89 ASP A C 1
ATOM 674 O O . ASP A 1 89 ? 47.183 7.340 -42.760 1.00 94.44 89 ASP A O 1
ATOM 678 N N . VAL A 1 90 ? 48.156 7.910 -44.695 1.00 95.12 90 VAL A N 1
ATOM 679 C CA . VAL A 1 90 ? 47.949 6.625 -45.362 1.00 95.12 90 VAL A CA 1
ATOM 680 C C . VAL A 1 90 ? 49.121 6.303 -46.275 1.00 95.12 90 VAL A C 1
ATOM 682 O O . VAL A 1 90 ? 49.577 7.124 -47.074 1.00 95.12 90 VAL A O 1
ATOM 685 N N . ASN A 1 91 ? 49.600 5.067 -46.185 1.00 93.25 91 ASN A N 1
ATOM 686 C CA . ASN A 1 91 ? 50.624 4.553 -47.075 1.00 93.25 91 ASN A CA 1
ATOM 687 C C . ASN A 1 91 ? 49.981 4.010 -48.359 1.00 93.25 91 ASN A C 1
ATOM 689 O O . ASN A 1 91 ? 49.372 2.939 -48.368 1.00 93.25 91 ASN A O 1
ATOM 693 N N . LEU A 1 92 ? 50.165 4.715 -49.478 1.00 92.62 92 LEU A N 1
ATOM 694 C CA . LEU A 1 92 ? 49.560 4.353 -50.765 1.00 92.62 92 LEU A CA 1
ATOM 695 C C . LEU A 1 92 ? 50.034 2.988 -51.284 1.00 92.62 92 LEU A C 1
ATOM 697 O O . LEU A 1 92 ? 49.319 2.308 -52.024 1.00 92.62 92 LEU A O 1
ATOM 701 N N . SER A 1 93 ? 51.224 2.552 -50.871 1.00 90.06 93 SER A N 1
ATOM 702 C CA . SER A 1 93 ? 51.783 1.265 -51.280 1.00 90.06 93 SER A CA 1
ATOM 703 C C . SER A 1 93 ? 51.091 0.050 -50.671 1.00 90.06 93 SER A C 1
ATOM 705 O O . SER A 1 93 ? 51.296 -1.062 -51.161 1.00 90.06 93 SER A O 1
ATOM 707 N N . GLU A 1 94 ? 50.253 0.247 -49.649 1.00 86.38 94 GLU A N 1
ATOM 708 C CA . GLU A 1 94 ? 49.514 -0.838 -49.003 1.00 86.38 94 GLU A CA 1
ATOM 709 C C . GLU A 1 94 ? 48.564 -1.544 -49.967 1.00 86.38 94 GLU A C 1
ATOM 711 O O . GLU A 1 94 ? 48.371 -2.759 -49.872 1.00 86.38 94 GLU A O 1
ATOM 716 N N . ARG A 1 95 ? 47.945 -0.789 -50.886 1.00 86.38 95 ARG A N 1
ATOM 717 C CA . ARG A 1 95 ? 46.883 -1.315 -51.756 1.00 86.38 95 ARG A CA 1
ATOM 718 C C . ARG A 1 95 ? 46.956 -0.895 -53.208 1.00 86.38 95 ARG A C 1
ATOM 720 O O . ARG A 1 95 ? 46.247 -1.498 -54.016 1.00 86.38 95 ARG A O 1
ATOM 727 N N . ILE A 1 96 ? 47.800 0.074 -53.548 1.00 90.94 96 ILE A N 1
ATOM 728 C CA . ILE A 1 96 ? 48.030 0.459 -54.936 1.00 90.94 96 ILE A CA 1
ATOM 729 C C . ILE A 1 96 ? 49.230 -0.329 -55.472 1.00 90.94 96 ILE A C 1
ATOM 731 O O . ILE A 1 96 ? 50.321 -0.356 -54.895 1.00 90.94 96 ILE A O 1
ATOM 735 N N . GLY A 1 97 ? 49.010 -1.012 -56.587 1.00 89.44 97 GLY A N 1
ATOM 736 C CA . GLY A 1 97 ? 50.000 -1.795 -57.304 1.00 89.44 97 GLY A CA 1
ATOM 737 C C . GLY A 1 97 ? 50.202 -1.296 -58.726 1.00 89.44 97 GLY A C 1
ATOM 738 O O . GLY A 1 97 ? 49.375 -0.570 -59.273 1.00 89.44 97 GLY A O 1
ATOM 739 N N . ASN A 1 98 ? 51.304 -1.724 -59.325 1.00 86.88 98 ASN A N 1
ATOM 740 C CA . ASN A 1 98 ? 51.540 -1.613 -60.758 1.00 86.88 98 ASN A CA 1
ATOM 741 C C . ASN A 1 98 ? 51.218 -2.969 -61.401 1.00 86.88 98 ASN A C 1
ATOM 743 O O . ASN A 1 98 ? 51.735 -3.999 -60.956 1.00 86.88 98 ASN A O 1
ATOM 747 N N . ASN A 1 99 ? 50.357 -2.968 -62.416 1.00 87.44 99 ASN A N 1
ATOM 748 C CA . ASN A 1 99 ? 50.099 -4.114 -63.273 1.00 87.44 99 ASN A CA 1
ATOM 749 C C . ASN A 1 99 ? 50.328 -3.705 -64.729 1.00 87.44 99 ASN A C 1
ATOM 751 O O . ASN A 1 99 ? 49.461 -3.086 -65.342 1.00 87.44 99 ASN A O 1
ATOM 755 N N . ASP A 1 100 ? 51.503 -4.060 -65.243 1.00 85.31 100 ASP A N 1
ATOM 756 C CA . ASP A 1 100 ? 51.901 -3.874 -66.640 1.00 85.31 100 ASP A CA 1
ATOM 757 C C . ASP A 1 100 ? 51.776 -2.424 -67.151 1.00 85.31 100 ASP A C 1
ATOM 759 O O . ASP A 1 100 ? 51.259 -2.165 -68.233 1.00 85.31 100 ASP A O 1
ATOM 763 N N . GLY A 1 101 ? 52.223 -1.455 -66.342 1.00 84.50 101 GLY A N 1
ATOM 764 C CA . GLY A 1 101 ? 52.169 -0.031 -66.688 1.00 84.50 101 GLY A CA 1
ATOM 765 C C . GLY A 1 101 ? 50.868 0.673 -66.289 1.00 84.50 101 GLY A C 1
ATOM 766 O O . GLY A 1 101 ? 50.708 1.854 -66.583 1.00 84.50 101 GLY A O 1
ATOM 767 N N . ASN A 1 102 ? 49.947 -0.009 -65.597 1.00 86.75 102 ASN A N 1
ATOM 768 C CA . ASN A 1 102 ? 48.701 0.581 -65.102 1.00 86.75 102 ASN A CA 1
ATOM 769 C C . ASN A 1 102 ? 48.558 0.467 -63.575 1.00 86.75 102 ASN A C 1
ATOM 771 O O . ASN A 1 102 ? 48.910 -0.554 -62.971 1.00 86.75 102 ASN A O 1
ATOM 775 N N . PHE A 1 103 ? 47.985 1.493 -62.941 1.00 88.75 103 PHE A N 1
ATOM 776 C CA . PHE A 1 103 ? 47.648 1.440 -61.522 1.00 88.75 103 PHE A CA 1
ATOM 777 C C . PHE A 1 103 ? 46.550 0.403 -61.267 1.00 88.75 103 PHE A C 1
ATOM 779 O O . PHE A 1 103 ? 45.558 0.306 -61.986 1.00 88.75 103 PHE A O 1
ATOM 786 N N . THR A 1 104 ? 46.708 -0.367 -60.197 1.00 86.50 104 THR A N 1
ATOM 787 C CA . THR A 1 104 ? 45.715 -1.341 -59.736 1.00 86.50 104 THR A CA 1
ATOM 788 C C . THR A 1 104 ? 45.453 -1.158 -58.257 1.00 86.50 104 THR A C 1
ATOM 790 O O . THR A 1 104 ? 46.377 -0.936 -57.483 1.00 86.50 104 THR A O 1
ATOM 793 N N . PHE A 1 105 ? 44.191 -1.267 -57.853 1.00 84.81 105 PHE A N 1
ATOM 794 C CA . PHE A 1 105 ? 43.792 -1.193 -56.456 1.00 84.81 105 PHE A CA 1
ATOM 795 C C . PHE A 1 105 ? 43.311 -2.559 -55.966 1.00 84.81 105 PHE A C 1
ATOM 797 O O . PHE A 1 105 ? 42.334 -3.116 -56.469 1.00 84.81 105 PHE A O 1
ATOM 804 N N . ASN A 1 106 ? 43.996 -3.101 -54.962 1.00 75.12 106 ASN A N 1
ATOM 805 C CA . ASN A 1 106 ? 43.655 -4.387 -54.369 1.00 75.12 106 ASN A CA 1
ATOM 806 C C . ASN A 1 106 ? 42.627 -4.203 -53.241 1.00 75.12 106 ASN A C 1
ATOM 808 O O . ASN A 1 106 ? 42.974 -4.095 -52.062 1.00 75.12 106 ASN A O 1
ATOM 812 N N . CYS A 1 107 ? 41.338 -4.217 -53.588 1.00 54.16 107 CYS A N 1
ATOM 813 C CA . CYS A 1 107 ? 40.278 -4.483 -52.612 1.00 54.16 107 CYS A CA 1
ATOM 814 C C . CYS A 1 107 ? 40.489 -5.878 -51.994 1.00 54.16 107 CYS A C 1
ATOM 816 O O . CYS A 1 107 ? 40.775 -6.832 -52.714 1.00 54.16 107 CYS A O 1
ATOM 818 N N . CYS A 1 108 ? 40.370 -5.994 -50.665 1.00 38.03 108 CYS A N 1
ATOM 819 C CA . CYS A 1 108 ? 40.698 -7.190 -49.879 1.00 38.03 108 CYS A CA 1
ATOM 820 C C . CYS A 1 108 ? 40.355 -8.533 -50.561 1.00 38.03 108 CYS A C 1
ATOM 822 O O . CYS A 1 108 ? 39.216 -8.795 -50.945 1.00 38.03 108 CYS A O 1
ATOM 824 N N . TYR A 1 109 ? 41.370 -9.398 -50.598 1.00 32.44 109 TYR A N 1
ATOM 825 C CA . TYR A 1 109 ? 41.402 -10.782 -51.067 1.00 32.44 109 TYR A CA 1
ATOM 826 C C . TYR A 1 109 ? 40.214 -11.675 -50.646 1.00 32.44 109 TYR A C 1
ATOM 828 O O . TYR A 1 109 ? 39.866 -11.773 -49.469 1.00 32.44 109 TYR A O 1
ATOM 836 N N . LYS A 1 110 ? 39.760 -12.516 -51.586 1.00 29.55 110 LYS A N 1
ATOM 837 C CA . LYS A 1 110 ? 39.606 -13.964 -51.349 1.00 29.55 110 LYS A CA 1
ATOM 838 C C . LYS A 1 110 ? 40.331 -14.715 -52.470 1.00 29.55 110 LYS A C 1
ATOM 840 O O . LYS A 1 110 ? 39.930 -14.638 -53.624 1.00 29.55 110 LYS A O 1
ATOM 845 N N . GLU A 1 111 ? 41.413 -15.400 -52.120 1.00 30.92 111 GLU A N 1
ATOM 846 C CA . GLU A 1 111 ? 42.244 -16.205 -53.028 1.00 30.92 111 GLU A CA 1
ATOM 847 C C . GLU A 1 111 ? 41.699 -17.655 -53.185 1.00 30.92 111 GLU A C 1
ATOM 849 O O . GLU A 1 111 ? 40.748 -18.017 -52.487 1.00 30.92 111 GLU A O 1
ATOM 854 N N . PRO A 1 112 ? 42.247 -18.518 -54.071 1.00 48.94 112 PRO A N 1
ATOM 855 C CA . PRO A 1 112 ? 41.875 -18.613 -55.485 1.00 48.94 112 PRO A CA 1
ATOM 856 C C . PRO A 1 112 ? 41.467 -20.046 -55.898 1.00 48.94 112 PRO A C 1
ATOM 858 O O . PRO A 1 112 ? 41.781 -21.024 -55.222 1.00 48.94 112 PRO A O 1
ATOM 861 N N . LEU A 1 113 ? 40.875 -20.212 -57.086 1.00 28.84 113 LEU A N 1
ATOM 862 C CA . LEU A 1 113 ? 40.916 -21.497 -57.798 1.00 28.84 113 LEU A CA 1
ATOM 863 C C . LEU A 1 113 ? 41.325 -21.302 -59.263 1.00 28.84 113 LEU A C 1
ATOM 865 O O . LEU A 1 113 ? 40.519 -20.986 -60.125 1.00 28.84 113 LEU A O 1
ATOM 869 N N . ALA A 1 114 ? 42.631 -21.478 -59.462 1.00 28.45 114 ALA A N 1
ATOM 870 C CA . ALA A 1 114 ? 43.293 -22.288 -60.482 1.00 28.45 114 ALA A CA 1
ATOM 871 C C . ALA A 1 114 ? 42.765 -22.333 -61.934 1.00 28.45 114 ALA A C 1
ATOM 873 O O . ALA A 1 114 ? 41.680 -22.831 -62.206 1.00 28.45 114 ALA A O 1
ATOM 874 N N . LYS A 1 115 ? 43.729 -22.072 -62.836 1.00 28.64 115 LYS A N 1
ATOM 875 C CA . LYS A 1 115 ? 43.956 -22.681 -64.164 1.00 28.64 115 LYS A CA 1
ATOM 876 C C . LYS A 1 115 ? 42.860 -22.516 -65.221 1.00 28.64 115 LYS A C 1
ATOM 878 O O . LYS A 1 115 ? 41.821 -23.147 -65.143 1.00 28.64 115 LYS A O 1
ATOM 883 N N . TYR A 1 116 ? 43.204 -21.815 -66.299 1.00 28.14 116 TYR A N 1
ATOM 884 C CA . TYR A 1 116 ? 43.452 -22.349 -67.655 1.00 28.14 116 TYR A CA 1
ATOM 885 C C . TYR A 1 116 ? 43.842 -21.123 -68.502 1.00 28.14 116 TYR A C 1
ATOM 887 O O . TYR A 1 116 ? 43.066 -20.188 -68.628 1.00 28.14 116 TYR A O 1
ATOM 895 N N . SER A 1 117 ? 45.121 -20.922 -68.823 1.00 29.17 117 SER A N 1
ATOM 896 C CA . SER A 1 117 ? 45.832 -21.551 -69.944 1.00 29.17 117 SER A CA 1
ATOM 897 C C . SER A 1 117 ? 45.060 -21.430 -71.252 1.00 29.17 117 SER A C 1
ATOM 899 O O . SER A 1 117 ? 44.125 -22.190 -71.474 1.00 29.17 117 SER A O 1
ATOM 901 N N . SER A 1 118 ? 45.565 -20.525 -72.097 1.00 29.52 118 SER A N 1
ATOM 902 C CA . SER A 1 118 ? 45.747 -20.685 -73.544 1.00 29.52 118 SER A CA 1
ATOM 903 C C . SER A 1 118 ? 44.533 -21.106 -74.372 1.00 29.52 118 SER A C 1
ATOM 905 O O . SER A 1 118 ? 44.082 -22.244 -74.269 1.00 29.52 118 SER A O 1
ATOM 907 N N . LEU A 1 119 ? 44.162 -20.266 -75.335 1.00 29.22 119 LEU A N 1
ATOM 908 C CA . LEU A 1 119 ? 44.298 -20.633 -76.747 1.00 29.22 119 LEU A CA 1
ATOM 909 C C . LEU A 1 119 ? 44.090 -19.398 -77.627 1.00 29.22 119 LEU A C 1
ATOM 911 O O . LEU A 1 119 ? 43.000 -18.839 -77.713 1.00 29.22 119 LEU A O 1
ATOM 915 N N . GLU A 1 120 ? 45.190 -19.000 -78.260 1.00 32.50 120 GLU A N 1
ATOM 916 C CA . GLU A 1 120 ? 45.198 -18.359 -79.568 1.00 32.50 120 GLU A CA 1
ATOM 917 C C . GLU A 1 120 ? 44.426 -19.214 -80.583 1.00 32.50 120 GLU A C 1
ATOM 919 O O . GLU A 1 120 ? 44.451 -20.442 -80.496 1.00 32.50 120 GLU A O 1
ATOM 924 N N . GLN A 1 121 ? 43.806 -18.551 -81.559 1.00 31.25 121 GLN A N 1
ATOM 925 C CA . GLN A 1 121 ? 43.857 -18.850 -83.002 1.00 31.25 121 GLN A CA 1
ATOM 926 C C . GLN A 1 121 ? 42.924 -17.830 -83.688 1.00 31.25 121 GLN A C 1
ATOM 928 O O . GLN A 1 121 ? 41.741 -17.772 -83.369 1.00 31.25 121 GLN A O 1
ATOM 933 N N . THR A 1 122 ? 43.443 -16.827 -84.414 1.00 25.94 122 THR A N 1
ATOM 934 C CA . THR A 1 122 ? 43.803 -16.868 -85.857 1.00 25.94 122 THR A CA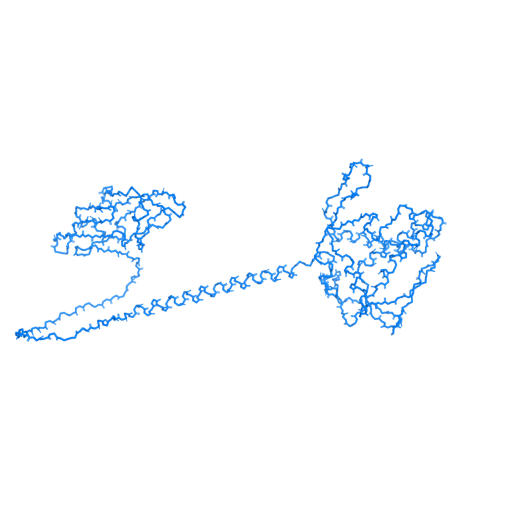 1
ATOM 935 C C . THR A 1 122 ? 42.631 -17.405 -86.690 1.00 25.94 122 THR A C 1
ATOM 937 O O . THR A 1 122 ? 42.156 -18.499 -86.414 1.00 25.94 122 THR A O 1
ATOM 940 N N . THR A 1 123 ? 42.062 -16.711 -87.670 1.00 27.92 123 THR A N 1
ATOM 941 C CA . THR A 1 123 ? 42.655 -16.190 -88.918 1.00 27.92 123 THR A CA 1
ATOM 942 C C . THR A 1 123 ? 41.535 -15.426 -89.651 1.00 27.92 123 THR A C 1
ATOM 944 O O . THR A 1 123 ? 40.385 -15.859 -89.604 1.00 27.92 123 THR A O 1
ATOM 947 N N . GLU A 1 124 ? 41.806 -14.220 -90.141 1.00 29.98 124 GLU A N 1
ATOM 948 C CA . GLU A 1 124 ? 41.985 -13.880 -91.571 1.00 29.98 124 GLU A CA 1
ATOM 949 C C . GLU A 1 124 ? 40.693 -13.605 -92.361 1.00 29.98 124 GLU A C 1
ATOM 951 O O . GLU A 1 124 ? 39.797 -14.436 -92.477 1.00 29.98 124 GLU A O 1
ATOM 956 N N . ASP A 1 125 ? 40.727 -12.397 -92.928 1.00 31.66 125 ASP A N 1
ATOM 957 C CA . ASP A 1 125 ? 40.281 -11.968 -94.250 1.00 31.66 125 ASP A CA 1
ATOM 958 C C . ASP A 1 125 ? 38.785 -11.958 -94.575 1.00 31.66 125 ASP A C 1
ATOM 960 O O . ASP A 1 125 ? 38.115 -12.985 -94.649 1.00 31.66 125 ASP A O 1
ATOM 964 N N . LEU A 1 126 ? 38.284 -10.754 -94.881 1.00 31.55 126 LEU A N 1
ATOM 965 C CA . LEU A 1 126 ? 37.856 -10.386 -96.238 1.00 31.55 126 LEU A CA 1
ATOM 966 C C . LEU A 1 126 ? 37.489 -8.888 -96.295 1.00 31.55 126 LEU A C 1
ATOM 968 O O . LEU A 1 126 ? 36.540 -8.441 -95.650 1.00 31.55 126 LEU A O 1
ATOM 972 N N . ASP A 1 127 ? 38.244 -8.140 -97.102 1.00 32.94 127 ASP A N 1
ATOM 973 C CA . ASP A 1 127 ? 37.935 -6.783 -97.566 1.00 32.94 127 ASP A CA 1
ATOM 974 C C . ASP A 1 127 ? 36.628 -6.761 -98.378 1.00 32.94 127 ASP A C 1
ATOM 976 O O . ASP A 1 127 ? 36.477 -7.549 -99.316 1.00 32.94 127 ASP A O 1
ATOM 980 N N . PHE A 1 128 ? 35.727 -5.809 -98.106 1.00 30.92 128 PHE A N 1
ATOM 981 C CA . PHE A 1 128 ? 34.909 -5.203 -99.161 1.00 30.92 128 PHE A CA 1
ATOM 982 C C . PHE A 1 128 ? 34.362 -3.830 -98.755 1.00 30.92 128 PHE A C 1
ATOM 984 O O . PHE A 1 128 ? 33.977 -3.597 -97.610 1.00 30.92 128 PHE A O 1
ATOM 991 N N . ASP A 1 129 ? 34.358 -2.946 -99.745 1.00 29.53 129 ASP A N 1
ATOM 992 C CA . ASP A 1 129 ? 34.194 -1.503 -99.686 1.00 29.53 129 ASP A CA 1
ATOM 993 C C . ASP A 1 129 ? 32.881 -0.963 -99.093 1.00 29.53 129 ASP A C 1
ATOM 995 O O . ASP A 1 129 ? 31.861 -1.634 -98.941 1.00 29.53 129 ASP A O 1
ATOM 999 N N . ALA A 1 130 ? 32.984 0.327 -98.782 1.00 30.53 130 ALA A N 1
ATOM 1000 C CA . ALA A 1 130 ? 32.072 1.202 -98.076 1.00 30.53 130 ALA A CA 1
ATOM 1001 C C . ALA A 1 130 ? 30.691 1.450 -98.722 1.0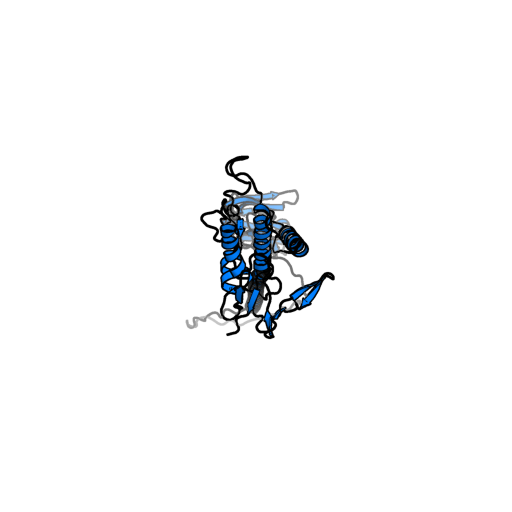0 30.53 130 ALA A C 1
ATOM 1003 O O . ALA A 1 130 ? 30.447 1.203 -99.899 1.00 30.53 130 ALA A O 1
ATOM 1004 N N . GLU A 1 131 ? 29.861 2.088 -97.887 1.00 31.16 131 GLU A N 1
ATOM 1005 C CA . GLU A 1 131 ? 28.583 2.769 -98.143 1.00 31.16 131 GLU A CA 1
ATOM 1006 C C . GLU A 1 131 ? 27.316 1.900 -98.176 1.00 31.16 131 GLU A C 1
ATOM 1008 O O . GLU A 1 131 ? 26.781 1.541 -99.222 1.00 31.16 131 GLU A O 1
ATOM 1013 N N . PHE A 1 132 ? 26.721 1.707 -96.988 1.00 27.84 132 PHE A N 1
ATOM 1014 C CA . PHE A 1 132 ? 25.273 1.552 -96.886 1.00 27.84 132 PHE A CA 1
ATOM 1015 C C . PHE A 1 132 ? 24.673 2.346 -95.717 1.00 27.84 132 PHE A C 1
ATOM 1017 O O . PHE A 1 132 ? 25.054 2.207 -94.559 1.00 27.84 132 PHE A O 1
ATOM 1024 N N . HIS A 1 133 ? 23.743 3.206 -96.121 1.00 29.00 133 HIS A N 1
ATOM 1025 C CA . HIS A 1 133 ? 22.676 3.909 -95.423 1.00 29.00 133 HIS A CA 1
ATOM 1026 C C . HIS A 1 133 ? 22.450 3.719 -93.912 1.00 29.00 133 HIS A C 1
ATOM 1028 O O . HIS A 1 133 ? 22.268 2.622 -93.394 1.00 29.00 133 HIS A O 1
ATOM 1034 N N . LEU A 1 134 ? 22.280 4.886 -93.278 1.00 35.59 134 LEU A N 1
ATOM 1035 C CA . LEU A 1 134 ? 21.564 5.146 -92.030 1.00 35.59 134 LEU A CA 1
ATOM 1036 C C . LEU A 1 134 ? 20.256 4.345 -91.927 1.00 35.59 134 LEU A C 1
ATOM 1038 O O . LEU A 1 134 ? 19.275 4.696 -92.577 1.00 35.59 134 LEU A O 1
ATOM 1042 N N . ASP A 1 135 ? 20.227 3.349 -91.046 1.00 30.64 135 ASP A N 1
ATOM 1043 C CA . ASP A 1 135 ? 19.021 2.977 -90.310 1.00 30.64 135 ASP A CA 1
ATOM 1044 C C . ASP A 1 135 ? 19.381 2.152 -89.066 1.00 30.64 135 ASP A C 1
ATOM 1046 O O . ASP A 1 135 ? 20.160 1.204 -89.128 1.00 30.64 135 ASP A O 1
ATOM 1050 N N . GLY A 1 136 ? 18.786 2.506 -87.924 1.00 29.61 136 GLY A N 1
ATOM 1051 C CA . GLY A 1 136 ? 18.797 1.668 -86.723 1.00 29.61 136 GLY A CA 1
ATOM 1052 C C . GLY A 1 136 ? 19.549 2.246 -85.527 1.00 29.61 136 GLY A C 1
ATOM 1053 O O . GLY A 1 136 ? 20.653 1.821 -85.197 1.00 29.61 136 GLY A O 1
ATOM 1054 N N . PHE A 1 137 ? 18.880 3.134 -84.788 1.00 32.75 137 PHE A N 1
ATOM 1055 C CA . PHE A 1 137 ? 19.189 3.419 -83.385 1.00 32.75 137 PHE A CA 1
ATOM 1056 C C . PHE A 1 137 ? 18.957 2.131 -82.569 1.00 32.75 137 PHE A C 1
ATOM 1058 O O . PHE A 1 137 ? 17.864 1.868 -82.061 1.00 32.75 137 PHE A O 1
ATOM 1065 N N . SER A 1 138 ? 19.969 1.266 -82.510 1.00 29.48 138 SER A N 1
ATOM 1066 C CA . SER A 1 138 ? 19.912 0.027 -81.740 1.00 29.48 138 SER A CA 1
ATOM 1067 C C . SER A 1 138 ? 20.200 0.330 -80.279 1.00 29.48 138 SER A C 1
ATOM 1069 O O . SER A 1 138 ? 21.317 0.628 -79.874 1.00 29.48 138 SER A O 1
ATOM 1071 N N . ARG A 1 139 ? 19.127 0.246 -79.496 1.00 34.84 139 ARG A N 1
ATOM 1072 C CA . ARG A 1 139 ? 19.084 0.200 -78.037 1.00 34.84 139 ARG A CA 1
ATOM 1073 C C . ARG A 1 139 ? 20.086 -0.845 -77.534 1.00 34.84 139 ARG A C 1
ATOM 1075 O O . ARG A 1 139 ? 19.813 -2.044 -77.594 1.00 34.84 139 ARG A O 1
ATOM 1082 N N . GLU A 1 140 ? 21.235 -0.381 -77.060 1.00 33.44 140 GLU A N 1
ATOM 1083 C CA . GLU A 1 140 ? 22.270 -1.212 -76.458 1.00 33.44 140 GLU A CA 1
ATOM 1084 C C . GLU A 1 140 ? 21.657 -1.965 -75.265 1.00 33.44 140 GLU A C 1
ATOM 1086 O O . GLU A 1 140 ? 21.216 -1.383 -74.267 1.00 33.44 140 GLU A O 1
ATOM 1091 N N . LYS A 1 141 ? 21.505 -3.284 -75.420 1.00 30.62 141 LYS A N 1
ATOM 1092 C CA . LYS A 1 141 ? 21.054 -4.177 -74.353 1.00 30.62 141 LYS A CA 1
ATOM 1093 C C . LYS A 1 141 ? 22.108 -4.123 -73.252 1.00 30.62 141 LYS A C 1
ATOM 1095 O O . LYS A 1 141 ? 23.133 -4.785 -73.352 1.00 30.62 141 LYS A O 1
ATOM 1100 N N . ARG A 1 142 ? 21.817 -3.377 -72.184 1.00 35.50 142 ARG A N 1
ATOM 1101 C CA . ARG A 1 142 ? 22.501 -3.490 -70.894 1.00 35.50 142 ARG A CA 1
ATOM 1102 C C . ARG A 1 142 ? 22.418 -4.957 -70.458 1.00 35.50 142 ARG A C 1
ATOM 1104 O O . ARG A 1 142 ? 21.361 -5.432 -70.042 1.00 35.50 142 ARG A O 1
ATOM 1111 N N . GLN A 1 143 ? 23.506 -5.689 -70.665 1.00 38.31 143 GLN A N 1
ATOM 1112 C CA . GLN A 1 143 ? 23.642 -7.085 -70.289 1.00 38.31 143 GLN A CA 1
ATOM 1113 C C . GLN A 1 143 ? 23.661 -7.132 -68.760 1.00 38.31 143 GLN A C 1
ATOM 1115 O O . GLN A 1 143 ? 24.617 -6.701 -68.125 1.00 38.31 143 GLN A O 1
ATOM 1120 N N . ASP A 1 144 ? 22.537 -7.552 -68.179 1.00 41.44 144 ASP A N 1
ATOM 1121 C CA . ASP A 1 144 ? 22.348 -7.732 -66.739 1.00 41.44 144 ASP A CA 1
ATOM 1122 C C . ASP A 1 144 ? 23.284 -8.868 -66.289 1.00 41.44 144 ASP A C 1
ATOM 1124 O O . ASP A 1 144 ? 22.943 -10.050 -66.386 1.00 41.44 144 ASP A O 1
ATOM 1128 N N . CYS A 1 145 ? 24.521 -8.515 -65.928 1.00 40.84 145 CYS A N 1
ATOM 1129 C CA . CYS A 1 145 ? 25.535 -9.455 -65.465 1.00 40.84 145 CYS A CA 1
ATOM 1130 C C . CYS A 1 145 ? 25.016 -10.213 -64.238 1.00 40.84 145 CYS A C 1
ATOM 1132 O O . CYS A 1 145 ? 24.426 -9.630 -63.333 1.00 40.84 145 CYS A O 1
ATOM 1134 N N . ASP A 1 146 ? 25.283 -11.517 -64.176 1.00 44.84 146 ASP A N 1
ATOM 1135 C CA . ASP A 1 146 ? 24.846 -12.430 -63.106 1.00 44.84 146 ASP A CA 1
ATOM 1136 C C . ASP A 1 146 ? 25.259 -11.962 -61.684 1.00 44.84 146 ASP A C 1
ATOM 1138 O O . ASP A 1 146 ? 24.610 -12.280 -60.684 1.00 44.84 146 ASP A O 1
ATOM 1142 N N . CYS A 1 147 ? 26.279 -11.096 -61.595 1.00 43.84 147 CYS A N 1
ATOM 1143 C CA . CYS A 1 147 ? 26.640 -10.355 -60.384 1.00 43.84 147 CYS A CA 1
ATOM 1144 C C . CYS A 1 147 ? 25.503 -9.478 -59.838 1.00 43.84 147 CYS A C 1
ATOM 1146 O O . CYS A 1 147 ? 25.267 -9.491 -58.635 1.00 43.84 147 CYS A O 1
ATOM 1148 N N . ASP A 1 148 ? 24.750 -8.766 -60.678 1.00 47.62 148 ASP A N 1
ATOM 1149 C CA . ASP A 1 148 ? 23.696 -7.853 -60.220 1.00 47.62 148 ASP A CA 1
ATOM 1150 C C . ASP A 1 148 ? 22.497 -8.610 -59.612 1.00 47.62 148 ASP A C 1
ATOM 1152 O O . ASP A 1 148 ? 21.819 -8.126 -58.701 1.00 47.62 148 ASP A O 1
ATOM 1156 N N . LYS A 1 149 ? 22.266 -9.861 -60.035 1.00 52.03 149 LYS A N 1
ATOM 1157 C CA . LYS A 1 149 ? 21.254 -10.746 -59.431 1.00 52.03 149 LYS A CA 1
ATOM 1158 C C . LYS A 1 149 ? 21.703 -11.303 -58.080 1.00 52.03 149 LYS A C 1
ATOM 1160 O O . LYS A 1 149 ? 20.901 -11.312 -57.143 1.00 52.03 149 LYS A O 1
ATOM 1165 N N . ARG A 1 150 ? 22.970 -11.716 -57.946 1.00 55.72 150 ARG A N 1
ATOM 1166 C CA . ARG A 1 150 ? 23.543 -12.175 -56.664 1.00 55.72 150 ARG A CA 1
ATOM 1167 C C . ARG A 1 150 ? 23.633 -11.049 -55.637 1.00 55.72 150 ARG A C 1
ATOM 1169 O O . ARG A 1 150 ? 23.245 -11.257 -54.490 1.00 55.72 150 ARG A O 1
ATOM 1176 N N . THR A 1 151 ? 24.039 -9.846 -56.038 1.00 61.31 151 THR A N 1
ATOM 1177 C CA . THR A 1 151 ? 24.082 -8.673 -55.151 1.00 61.31 151 THR A CA 1
ATOM 1178 C C . THR A 1 151 ? 22.681 -8.292 -54.678 1.00 61.31 151 THR A C 1
ATOM 1180 O O . THR A 1 151 ? 22.463 -8.125 -53.478 1.00 61.31 151 THR A O 1
ATOM 1183 N N . ARG A 1 152 ? 21.682 -8.283 -55.575 1.00 66.62 152 ARG A N 1
ATOM 1184 C CA . ARG A 1 152 ? 20.268 -8.106 -55.194 1.00 66.62 152 ARG A CA 1
ATOM 1185 C C . ARG A 1 152 ? 19.777 -9.199 -54.237 1.00 66.62 152 ARG A C 1
ATOM 1187 O O . ARG A 1 152 ? 18.987 -8.904 -53.343 1.00 66.62 152 ARG A O 1
ATOM 1194 N N . GLN A 1 153 ? 20.237 -10.443 -54.378 1.00 73.50 153 GLN A N 1
ATOM 1195 C CA . GLN A 1 153 ? 19.887 -11.535 -53.465 1.00 73.50 153 GLN A CA 1
ATOM 1196 C C . GLN A 1 153 ? 20.522 -11.361 -52.075 1.00 73.50 153 GLN A C 1
ATOM 1198 O O . GLN A 1 153 ? 19.824 -11.519 -51.075 1.00 73.50 153 GLN A O 1
ATOM 1203 N N . HIS A 1 154 ? 21.798 -10.982 -51.991 1.00 77.12 154 HIS A N 1
ATOM 1204 C CA . HIS A 1 154 ? 22.470 -10.716 -50.715 1.00 77.12 154 HIS A CA 1
ATOM 1205 C C . HIS A 1 154 ? 21.907 -9.482 -50.004 1.00 77.12 154 HIS A C 1
ATOM 1207 O O . HIS A 1 154 ? 21.665 -9.543 -48.801 1.00 77.12 154 HIS A O 1
ATOM 1213 N N . LEU A 1 155 ? 21.591 -8.414 -50.743 1.00 78.38 155 LEU A N 1
ATOM 1214 C CA . LEU A 1 155 ? 20.905 -7.238 -50.202 1.00 78.38 155 LEU A CA 1
ATOM 1215 C C . LEU A 1 155 ? 19.511 -7.590 -49.668 1.00 78.38 155 LEU A C 1
ATOM 1217 O O . LEU A 1 155 ? 19.138 -7.135 -48.593 1.00 78.38 155 LEU A O 1
ATOM 1221 N N . ARG A 1 156 ? 18.756 -8.456 -50.360 1.00 84.69 156 ARG A N 1
ATOM 1222 C CA . ARG A 1 156 ? 17.464 -8.961 -49.861 1.00 84.69 156 ARG A CA 1
ATOM 1223 C C . ARG A 1 156 ? 17.619 -9.775 -48.580 1.00 84.69 156 ARG A C 1
ATOM 1225 O O . ARG A 1 156 ? 16.829 -9.589 -47.663 1.00 84.69 156 ARG A O 1
ATOM 1232 N N . ILE A 1 157 ? 18.621 -10.652 -48.500 1.00 88.56 157 ILE A N 1
ATOM 1233 C CA . ILE A 1 157 ? 18.887 -11.448 -47.291 1.00 88.56 157 ILE A CA 1
ATOM 1234 C C . ILE A 1 157 ? 19.282 -10.534 -46.125 1.00 88.56 157 ILE A C 1
ATOM 1236 O O . ILE A 1 157 ? 18.720 -10.676 -45.043 1.00 88.56 157 ILE A O 1
ATOM 1240 N N . ALA A 1 158 ? 20.174 -9.567 -46.351 1.00 88.69 158 ALA A N 1
ATOM 1241 C CA . ALA A 1 158 ? 20.578 -8.593 -45.340 1.00 88.69 158 ALA A CA 1
ATOM 1242 C C . ALA A 1 158 ? 19.393 -7.735 -44.868 1.00 88.69 158 ALA A C 1
ATOM 1244 O O . ALA A 1 158 ? 19.229 -7.511 -43.672 1.00 88.69 158 ALA A O 1
ATOM 1245 N N . TRP A 1 159 ? 18.513 -7.323 -45.785 1.00 93.75 159 TRP A N 1
ATOM 1246 C CA . TRP A 1 159 ? 17.304 -6.573 -45.446 1.00 93.75 159 TRP A CA 1
ATOM 1247 C C . TRP A 1 159 ? 16.320 -7.414 -44.621 1.00 93.75 159 TRP A C 1
ATOM 1249 O O . TRP A 1 159 ? 15.819 -6.950 -43.601 1.00 93.75 159 TRP A O 1
ATOM 1259 N N . ILE A 1 160 ? 16.098 -8.681 -44.996 1.00 94.31 160 ILE A N 1
ATOM 1260 C CA . ILE A 1 160 ? 15.264 -9.622 -44.228 1.00 94.31 160 ILE A CA 1
ATOM 1261 C 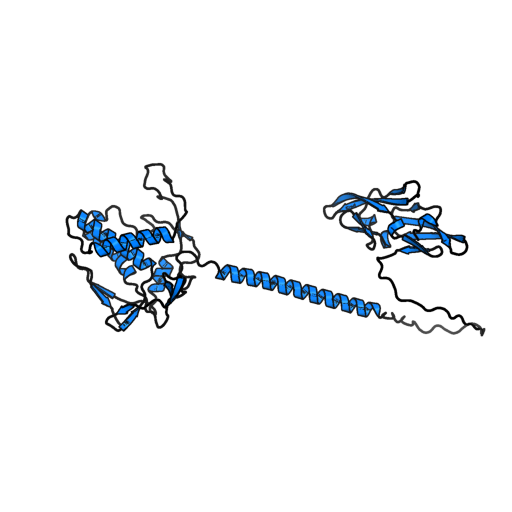C . ILE A 1 160 ? 15.847 -9.849 -42.826 1.00 94.31 160 ILE A C 1
ATOM 1263 O O . ILE A 1 160 ? 15.102 -9.836 -41.846 1.00 94.31 160 ILE A O 1
ATOM 1267 N N . GLN A 1 161 ? 17.166 -10.022 -42.710 1.00 94.00 161 GLN A N 1
ATOM 1268 C CA . GLN A 1 161 ? 17.848 -10.156 -41.420 1.00 94.00 161 GLN A CA 1
ATOM 1269 C C . GLN A 1 161 ? 17.725 -8.883 -40.575 1.00 94.00 161 GLN A C 1
ATOM 1271 O O . GLN A 1 161 ? 17.422 -8.976 -39.388 1.00 94.00 161 GLN A O 1
ATOM 1276 N N . GLY A 1 162 ? 17.880 -7.704 -41.182 1.00 94.81 162 GLY A N 1
ATOM 1277 C CA . GLY A 1 162 ? 17.684 -6.418 -40.514 1.00 94.81 162 GLY A CA 1
ATOM 1278 C C . GLY A 1 162 ? 16.262 -6.255 -39.974 1.00 94.81 162 GLY A C 1
ATOM 1279 O O . GLY A 1 162 ? 16.081 -5.902 -38.811 1.00 94.81 162 GLY A O 1
ATOM 1280 N N . VAL A 1 163 ? 15.245 -6.601 -40.769 1.00 95.75 163 VAL A N 1
ATOM 1281 C CA . VAL A 1 163 ? 13.843 -6.574 -40.321 1.00 95.75 163 VAL A CA 1
ATOM 1282 C C . VAL A 1 163 ? 13.596 -7.572 -39.191 1.00 95.75 163 VAL A C 1
ATOM 1284 O O . VAL A 1 163 ? 12.961 -7.215 -38.202 1.00 95.75 163 VAL A O 1
ATOM 1287 N N . LEU A 1 164 ? 14.126 -8.795 -39.287 1.00 96.25 164 LEU A N 1
ATOM 1288 C CA . LEU A 1 164 ? 14.025 -9.790 -38.214 1.00 96.25 164 LEU A CA 1
ATOM 1289 C C . LEU A 1 164 ? 14.658 -9.297 -36.910 1.00 96.25 164 LEU A C 1
ATOM 1291 O O . LEU A 1 164 ? 14.070 -9.493 -35.850 1.00 96.25 164 LEU A O 1
ATOM 1295 N N . LEU A 1 165 ? 15.811 -8.625 -36.976 1.00 96.44 165 LEU A N 1
ATOM 1296 C CA . LEU A 1 165 ? 16.462 -8.040 -35.803 1.00 96.44 165 LEU A CA 1
ATOM 1297 C C . LEU A 1 165 ? 15.631 -6.913 -35.186 1.00 96.44 165 LEU A C 1
ATOM 1299 O O . LEU A 1 165 ? 15.490 -6.875 -33.966 1.00 96.44 165 LEU A O 1
ATOM 1303 N N . VAL A 1 166 ? 15.033 -6.036 -35.998 1.00 96.88 166 VAL A N 1
ATOM 1304 C CA . VAL A 1 166 ? 14.148 -4.967 -35.502 1.00 96.88 166 VAL A CA 1
ATOM 1305 C C . VAL A 1 166 ? 12.888 -5.548 -34.860 1.00 96.88 166 VAL A C 1
ATOM 1307 O O . VAL A 1 166 ? 12.493 -5.105 -33.784 1.00 96.88 166 VAL A O 1
ATOM 1310 N N . VAL A 1 167 ? 12.277 -6.569 -35.467 1.00 96.50 167 VAL A N 1
ATOM 1311 C CA . VAL A 1 167 ? 11.114 -7.263 -34.891 1.00 96.50 167 VAL A CA 1
ATOM 1312 C C . VAL A 1 167 ? 11.487 -7.959 -33.584 1.00 96.50 167 VAL A C 1
ATOM 1314 O O . VAL A 1 167 ? 10.752 -7.838 -32.607 1.00 96.50 167 VAL A O 1
ATOM 1317 N N . LEU A 1 168 ? 12.636 -8.639 -33.531 1.00 96.69 168 LEU A N 1
ATOM 1318 C CA . LEU A 1 168 ? 13.132 -9.275 -32.312 1.00 96.69 168 LEU A CA 1
ATOM 1319 C C . LEU A 1 168 ? 13.386 -8.233 -31.215 1.00 96.69 168 LEU A C 1
ATOM 1321 O O . LEU A 1 168 ? 12.951 -8.437 -30.089 1.00 96.69 168 LEU A O 1
ATOM 1325 N N . ALA A 1 169 ? 14.029 -7.108 -31.538 1.00 96.31 169 ALA A N 1
ATOM 1326 C CA . ALA A 1 169 ? 14.284 -6.017 -30.598 1.00 96.31 169 ALA A CA 1
ATOM 1327 C C . ALA A 1 169 ? 12.985 -5.363 -30.100 1.00 96.31 169 ALA A C 1
ATOM 1329 O O . ALA A 1 169 ? 12.837 -5.081 -28.913 1.00 96.31 169 ALA A O 1
ATOM 1330 N N . GLY A 1 170 ? 12.008 -5.166 -30.988 1.00 96.62 170 GLY A N 1
ATOM 1331 C CA . GLY A 1 170 ? 10.674 -4.699 -30.617 1.00 96.62 170 GLY A CA 1
ATOM 1332 C C . GLY A 1 170 ? 9.949 -5.696 -29.712 1.00 96.62 170 GLY A C 1
ATOM 1333 O O . GLY A 1 170 ? 9.339 -5.299 -28.722 1.00 96.62 170 GLY A O 1
ATOM 1334 N N . TYR A 1 171 ? 10.064 -6.994 -29.998 1.00 95.56 171 TYR A N 1
ATOM 1335 C CA . TYR A 1 171 ? 9.479 -8.055 -29.182 1.00 95.56 171 TYR A CA 1
ATOM 1336 C C . TYR A 1 171 ? 10.155 -8.172 -27.812 1.00 95.56 171 TYR A C 1
ATOM 1338 O O . TYR A 1 171 ? 9.460 -8.320 -26.811 1.00 95.56 171 TYR A O 1
ATOM 1346 N N . THR A 1 172 ? 11.481 -8.047 -27.718 1.00 93.94 172 THR A N 1
ATOM 1347 C CA . THR A 1 172 ? 12.183 -8.041 -26.426 1.00 93.94 172 THR A CA 1
ATOM 1348 C C . THR A 1 172 ? 11.855 -6.794 -25.608 1.00 93.94 172 THR A C 1
ATOM 1350 O O . THR A 1 172 ? 11.662 -6.919 -24.402 1.00 93.94 172 THR A O 1
ATOM 1353 N N . LEU A 1 173 ? 11.703 -5.619 -26.232 1.00 93.94 173 LEU A N 1
ATOM 1354 C CA . LEU A 1 173 ? 11.197 -4.401 -25.582 1.00 93.94 173 LEU A CA 1
ATOM 1355 C C . LEU A 1 173 ? 9.753 -4.563 -25.094 1.00 93.94 173 LEU A C 1
ATOM 1357 O O . LEU A 1 173 ? 9.437 -4.187 -23.966 1.00 93.94 173 LEU A O 1
ATOM 1361 N N . PHE A 1 174 ? 8.887 -5.156 -25.916 1.00 91.38 174 PHE A N 1
ATOM 1362 C CA . PHE A 1 174 ? 7.507 -5.458 -25.549 1.00 91.38 174 PHE A CA 1
ATOM 1363 C C . PHE A 1 174 ? 7.446 -6.440 -24.374 1.00 91.38 174 PHE A C 1
ATOM 1365 O O . PHE A 1 174 ? 6.772 -6.166 -23.383 1.00 91.38 174 PHE A O 1
ATOM 1372 N N . LEU A 1 175 ? 8.200 -7.542 -24.431 1.00 88.44 175 LEU A N 1
ATOM 1373 C CA . LEU A 1 175 ? 8.313 -8.494 -23.327 1.00 88.44 175 LEU A CA 1
ATOM 1374 C C . LEU A 1 175 ? 8.907 -7.848 -22.076 1.00 88.44 175 LEU A C 1
ATOM 1376 O O . LEU A 1 175 ? 8.427 -8.115 -20.982 1.00 88.44 175 LEU A O 1
ATOM 1380 N N . TRP A 1 176 ? 9.910 -6.978 -22.206 1.00 82.31 176 TRP A N 1
ATOM 1381 C CA . TRP A 1 176 ? 10.470 -6.233 -21.078 1.00 82.31 176 TRP A CA 1
ATOM 1382 C C . TRP A 1 176 ? 9.417 -5.335 -20.422 1.00 82.31 176 TRP A C 1
ATOM 1384 O O . TRP A 1 176 ? 9.325 -5.304 -19.196 1.00 82.31 176 TRP A O 1
ATOM 1394 N N . PHE A 1 177 ? 8.581 -4.659 -21.215 1.00 78.75 177 PHE A N 1
ATOM 1395 C CA . PHE A 1 177 ? 7.489 -3.832 -20.706 1.00 78.75 177 PHE A CA 1
ATOM 1396 C C . PHE A 1 177 ? 6.402 -4.671 -20.013 1.00 78.75 177 PHE A C 1
ATOM 1398 O O . PHE A 1 177 ? 5.989 -4.335 -18.904 1.00 78.75 177 PHE A O 1
ATOM 1405 N N . GLN A 1 178 ? 6.004 -5.800 -20.608 1.00 73.56 178 GLN A N 1
ATOM 1406 C CA . GLN A 1 178 ? 5.033 -6.735 -20.023 1.00 73.56 178 GLN A CA 1
ATOM 1407 C C . GLN A 1 178 ? 5.553 -7.368 -18.721 1.00 73.56 178 GLN A C 1
ATOM 1409 O O . GLN A 1 178 ? 4.890 -7.316 -17.687 1.00 73.56 178 GLN A O 1
ATOM 1414 N N . LEU A 1 179 ? 6.789 -7.877 -18.719 1.00 65.50 179 LEU A N 1
ATOM 1415 C CA . LEU A 1 179 ? 7.423 -8.469 -17.535 1.00 65.50 179 LEU A CA 1
ATOM 1416 C C . LEU A 1 179 ? 7.659 -7.439 -16.420 1.00 65.50 179 LEU A C 1
ATOM 1418 O O . LEU A 1 179 ? 7.592 -7.784 -15.241 1.00 65.50 179 LEU A O 1
ATOM 1422 N N . ARG A 1 180 ? 7.925 -6.171 -16.762 1.00 61.38 180 ARG A N 1
ATOM 1423 C CA . ARG A 1 180 ? 8.030 -5.072 -15.788 1.00 61.38 180 ARG A CA 1
ATOM 1424 C C . ARG A 1 180 ? 6.677 -4.734 -15.157 1.00 61.38 180 ARG A C 1
ATOM 1426 O O . ARG A 1 180 ? 6.653 -4.320 -13.998 1.00 61.38 180 ARG A O 1
ATOM 1433 N N . HIS A 1 181 ? 5.582 -4.917 -15.892 1.00 55.84 181 HIS A N 1
ATOM 1434 C CA . HIS A 1 181 ? 4.230 -4.727 -15.378 1.00 55.84 181 HIS A CA 1
ATOM 1435 C C . HIS A 1 181 ? 3.822 -5.863 -14.424 1.00 55.84 181 HIS A C 1
ATOM 1437 O O . HIS A 1 181 ? 3.305 -5.594 -13.343 1.00 55.84 181 HIS A O 1
ATOM 1443 N N . GLU A 1 182 ? 4.143 -7.121 -14.750 1.00 52.78 182 GLU A N 1
ATOM 1444 C CA . GLU A 1 182 ? 3.789 -8.268 -13.898 1.00 52.78 182 GLU A CA 1
ATOM 1445 C C . GLU A 1 182 ? 4.643 -8.407 -12.623 1.00 52.78 182 GLU A C 1
ATOM 1447 O O . GLU A 1 182 ? 4.161 -8.943 -11.622 1.00 52.78 182 GLU A O 1
ATOM 1452 N N . ARG A 1 183 ? 5.899 -7.927 -12.625 1.00 54.41 183 ARG A N 1
ATOM 1453 C CA . ARG A 1 183 ? 6.856 -8.162 -11.523 1.00 54.41 183 ARG A CA 1
ATOM 1454 C C . ARG A 1 183 ? 6.668 -7.309 -10.269 1.00 54.41 183 ARG A C 1
ATOM 1456 O O . ARG A 1 183 ? 7.215 -7.674 -9.234 1.00 54.41 183 ARG A O 1
ATOM 1463 N N . ASN A 1 184 ? 5.915 -6.215 -10.314 1.00 63.47 184 ASN A N 1
ATOM 1464 C CA . ASN A 1 184 ? 5.810 -5.306 -9.169 1.00 63.47 184 ASN A CA 1
ATOM 1465 C C . ASN A 1 184 ? 4.447 -5.442 -8.484 1.00 63.47 184 ASN A C 1
ATOM 1467 O O . ASN A 1 184 ? 3.604 -4.552 -8.576 1.00 63.47 184 ASN A O 1
ATOM 1471 N N . ILE A 1 185 ? 4.217 -6.553 -7.774 1.00 68.12 185 ILE A N 1
ATOM 1472 C CA . ILE A 1 185 ? 3.134 -6.579 -6.782 1.00 68.12 185 ILE A CA 1
ATOM 1473 C C . ILE A 1 185 ? 3.528 -5.580 -5.698 1.00 68.12 185 ILE A C 1
ATOM 1475 O O . ILE A 1 185 ? 4.445 -5.829 -4.918 1.00 68.12 185 ILE A O 1
ATOM 1479 N N . HIS A 1 186 ? 2.870 -4.423 -5.684 1.00 79.56 186 HIS A N 1
ATOM 1480 C CA . HIS A 1 186 ? 3.112 -3.420 -4.658 1.00 79.56 186 HIS A CA 1
ATOM 1481 C C . HIS A 1 186 ? 2.841 -4.010 -3.274 1.00 79.56 186 HIS A C 1
ATOM 1483 O O . HIS A 1 186 ? 1.849 -4.713 -3.072 1.00 79.56 186 HIS A O 1
ATOM 1489 N N . LEU A 1 187 ? 3.708 -3.698 -2.314 1.00 84.69 187 LEU A N 1
ATOM 1490 C CA . LEU A 1 187 ? 3.533 -4.120 -0.932 1.00 84.69 187 LEU A CA 1
ATOM 1491 C C . LEU A 1 187 ? 2.145 -3.697 -0.416 1.00 84.69 187 LEU A C 1
ATOM 1493 O O . LEU A 1 187 ? 1.666 -2.594 -0.686 1.00 84.69 187 LEU A O 1
ATOM 1497 N N . GLY A 1 188 ? 1.465 -4.623 0.261 1.00 87.06 188 GLY A N 1
ATOM 1498 C CA . GLY A 1 188 ? 0.077 -4.471 0.699 1.00 87.06 188 GLY A CA 1
ATOM 1499 C C . GLY A 1 188 ? -0.988 -4.876 -0.331 1.00 87.06 188 GLY A C 1
ATOM 1500 O O . GLY A 1 188 ? -2.154 -4.994 0.048 1.00 87.06 188 GLY A O 1
ATOM 1501 N N . ALA A 1 189 ? -0.647 -5.101 -1.608 1.00 91.06 189 ALA A N 1
ATOM 1502 C CA . ALA A 1 189 ? -1.555 -5.738 -2.572 1.00 91.06 189 ALA A CA 1
ATOM 1503 C C . ALA A 1 189 ? -1.728 -7.232 -2.268 1.00 91.06 189 ALA A C 1
ATOM 1505 O O . ALA A 1 189 ? -0.868 -7.848 -1.644 1.00 91.06 189 ALA A O 1
ATOM 1506 N N . ASP A 1 190 ? -2.858 -7.802 -2.687 1.00 92.31 190 ASP A N 1
ATOM 1507 C CA . ASP A 1 190 ? -3.147 -9.217 -2.470 1.00 92.31 190 ASP A CA 1
ATOM 1508 C C . ASP A 1 190 ? -2.289 -10.088 -3.408 1.00 92.31 190 ASP A C 1
ATOM 1510 O O . ASP A 1 190 ? -2.484 -10.046 -4.629 1.00 92.31 190 ASP A O 1
ATOM 1514 N N . PRO A 1 191 ? -1.346 -10.887 -2.874 1.00 89.94 191 PRO A N 1
ATOM 1515 C CA . PRO A 1 191 ? -0.494 -11.732 -3.699 1.00 89.94 191 PRO A CA 1
ATOM 1516 C C . PRO A 1 191 ? -1.263 -12.897 -4.337 1.00 89.94 191 PRO A C 1
ATOM 1518 O O . PRO A 1 191 ? -0.825 -13.401 -5.370 1.00 89.94 191 PRO A O 1
ATOM 1521 N N . SER A 1 192 ? -2.408 -13.301 -3.772 1.00 91.75 192 SER A N 1
ATOM 1522 C CA . SER A 1 192 ? -3.226 -14.399 -4.302 1.00 91.75 192 SER A CA 1
ATOM 1523 C C . SER A 1 192 ? -4.052 -14.003 -5.531 1.00 91.75 192 SER A C 1
ATOM 1525 O O . SER A 1 192 ? -4.488 -14.868 -6.289 1.00 91.75 192 SER A O 1
ATOM 1527 N N . GLY A 1 193 ? -4.267 -12.700 -5.748 1.00 91.56 193 GLY A N 1
ATOM 1528 C CA . GLY A 1 193 ? -5.105 -12.176 -6.830 1.00 91.56 193 GLY A CA 1
ATOM 1529 C C . GLY A 1 193 ? -6.616 -12.320 -6.596 1.00 91.56 193 GLY A C 1
ATOM 1530 O O . GLY A 1 193 ? -7.404 -12.126 -7.528 1.00 91.56 193 GLY A O 1
ATOM 1531 N N . PHE A 1 194 ? -7.055 -12.650 -5.377 1.00 94.56 194 PHE A N 1
ATOM 1532 C CA . PHE A 1 194 ? -8.473 -12.628 -5.018 1.00 94.56 194 PHE A CA 1
ATOM 1533 C C . PHE A 1 194 ? -9.026 -11.196 -5.102 1.00 94.56 194 PHE A C 1
ATOM 1535 O O . PHE A 1 194 ? -10.031 -10.956 -5.788 1.00 94.56 194 PHE A O 1
ATOM 1542 N N . VAL A 1 195 ? -8.316 -10.241 -4.498 1.00 94.25 195 VAL A N 1
ATOM 1543 C CA . VAL A 1 195 ? -8.489 -8.802 -4.731 1.00 94.25 195 VAL A CA 1
ATOM 1544 C C . VAL A 1 195 ? -7.649 -8.397 -5.951 1.00 94.25 195 VAL A C 1
ATOM 1546 O O . VAL A 1 195 ? -6.441 -8.651 -5.952 1.00 94.25 195 VAL A O 1
ATOM 1549 N N . PRO A 1 196 ? -8.233 -7.762 -6.986 1.00 92.94 196 PRO A N 1
ATOM 1550 C CA . PRO A 1 196 ? -7.467 -7.280 -8.133 1.00 92.94 196 PRO A CA 1
ATOM 1551 C C . PRO A 1 196 ? -6.354 -6.314 -7.702 1.00 92.94 196 PRO A C 1
ATOM 1553 O O . PRO A 1 196 ? -6.544 -5.484 -6.806 1.00 92.94 196 PRO A O 1
ATOM 1556 N N . ARG A 1 197 ? -5.178 -6.418 -8.328 1.00 89.00 197 ARG A N 1
ATOM 1557 C CA . ARG A 1 197 ? -3.969 -5.673 -7.923 1.00 89.00 197 ARG A CA 1
ATOM 1558 C C . ARG A 1 197 ? -4.109 -4.167 -8.147 1.00 89.00 197 ARG A C 1
ATOM 1560 O O . ARG A 1 197 ? -3.461 -3.375 -7.464 1.00 89.00 197 ARG A O 1
ATOM 1567 N N . GLU A 1 198 ? -4.970 -3.794 -9.083 1.00 89.44 198 GLU A N 1
ATOM 1568 C CA . GLU A 1 198 ? -5.263 -2.432 -9.516 1.00 89.44 198 GLU A CA 1
ATOM 1569 C C . GLU A 1 198 ? -6.107 -1.680 -8.483 1.00 89.44 198 GLU A C 1
ATOM 1571 O O . GLU A 1 198 ? -6.112 -0.450 -8.466 1.00 89.44 198 GLU A O 1
ATOM 1576 N N . VAL A 1 199 ? -6.800 -2.396 -7.588 1.00 93.56 199 VAL A N 1
ATOM 1577 C CA . VAL A 1 199 ? -7.587 -1.774 -6.520 1.00 93.56 199 VAL A CA 1
ATOM 1578 C C . VAL A 1 199 ? -6.657 -0.930 -5.654 1.00 93.56 199 VAL A C 1
ATOM 1580 O O . VAL A 1 199 ? -5.675 -1.420 -5.091 1.00 93.56 199 VAL A O 1
ATOM 1583 N N . GLY A 1 200 ? -6.950 0.362 -5.557 1.00 92.75 200 GLY A N 1
ATOM 1584 C CA . GLY A 1 200 ? -6.135 1.308 -4.803 1.00 92.75 200 GLY A CA 1
ATOM 1585 C C . GLY A 1 200 ? -4.871 1.806 -5.517 1.00 92.75 200 GLY A C 1
ATOM 1586 O O . GLY A 1 200 ? -4.078 2.490 -4.876 1.00 92.75 200 GLY A O 1
ATOM 1587 N N . GLN A 1 201 ? -4.657 1.478 -6.794 1.00 91.56 201 GLN A N 1
ATOM 1588 C CA . GLN A 1 201 ? -3.571 2.024 -7.622 1.00 91.56 201 GLN A CA 1
ATOM 1589 C C . GLN A 1 201 ? -4.053 3.213 -8.481 1.00 91.56 201 GLN A C 1
ATOM 1591 O O . GLN A 1 201 ? -5.252 3.324 -8.742 1.00 91.56 201 GLN A O 1
ATOM 1596 N N . PRO A 1 202 ? -3.143 4.081 -8.971 1.00 90.81 202 PRO A N 1
ATOM 1597 C CA . PRO A 1 202 ? -1.726 4.170 -8.606 1.00 90.81 202 PRO A CA 1
ATOM 1598 C C . PRO A 1 202 ? -1.532 4.712 -7.183 1.00 90.81 202 PRO A C 1
ATOM 1600 O O . PRO A 1 202 ? -2.446 5.276 -6.580 1.00 90.81 202 PRO A O 1
ATOM 1603 N N . LEU A 1 203 ? -0.319 4.559 -6.651 1.00 91.00 203 LEU A N 1
ATOM 1604 C CA . LEU A 1 203 ? 0.061 5.207 -5.399 1.00 91.00 203 LEU A CA 1
ATOM 1605 C C . LEU A 1 203 ? -0.051 6.734 -5.513 1.00 91.00 203 LEU A C 1
ATOM 1607 O O . LEU A 1 203 ? 0.323 7.318 -6.532 1.00 91.00 203 LEU A O 1
ATOM 1611 N N . HIS A 1 204 ? -0.504 7.381 -4.445 1.00 90.88 204 HIS A N 1
ATOM 1612 C CA . HIS A 1 204 ? -0.656 8.833 -4.372 1.00 90.88 204 HIS A CA 1
ATOM 1613 C C . HIS A 1 204 ? -0.185 9.357 -3.016 1.00 90.88 204 HIS A C 1
ATOM 1615 O O . HIS A 1 204 ? -0.071 8.603 -2.051 1.00 90.88 204 HIS A O 1
ATOM 1621 N N . TRP A 1 205 ? 0.093 10.657 -2.944 1.00 92.75 205 TRP A N 1
ATOM 1622 C CA . TRP A 1 205 ? 0.363 11.317 -1.673 1.00 92.75 205 TRP A CA 1
ATOM 1623 C C . TRP A 1 205 ? -0.941 11.487 -0.896 1.00 92.75 205 TRP A C 1
ATOM 1625 O O . TRP A 1 205 ? -1.848 12.186 -1.350 1.00 92.75 205 TRP A O 1
ATOM 1635 N N . ALA A 1 206 ? -1.026 10.834 0.258 1.00 90.00 206 ALA A N 1
ATOM 1636 C CA . ALA A 1 206 ? -2.148 10.912 1.175 1.00 90.00 206 ALA A CA 1
ATOM 1637 C C . ALA A 1 206 ? -1.811 11.820 2.363 1.00 90.00 206 ALA A C 1
ATOM 1639 O O . ALA A 1 206 ? -0.673 11.866 2.846 1.00 90.00 206 ALA A O 1
ATOM 1640 N N . LYS A 1 207 ? -2.830 12.545 2.824 1.00 88.75 207 LYS A N 1
ATOM 1641 C CA . LYS A 1 207 ? -2.798 13.370 4.031 1.00 88.75 207 LYS A CA 1
ATOM 1642 C C . LYS A 1 207 ? -3.632 12.671 5.095 1.00 88.75 207 LYS A C 1
ATOM 1644 O O . LYS A 1 207 ? -4.748 12.259 4.805 1.00 88.75 207 LYS A O 1
ATOM 1649 N N . TYR A 1 208 ? -3.092 12.586 6.303 1.00 81.62 208 TYR A N 1
ATOM 1650 C CA . TYR A 1 208 ? -3.798 12.070 7.469 1.00 81.62 208 TYR A CA 1
ATOM 1651 C C . TYR A 1 208 ? -3.797 13.160 8.536 1.00 81.62 208 TYR A C 1
ATOM 1653 O O . TYR A 1 208 ? -2.864 13.284 9.322 1.00 81.62 208 TYR A O 1
ATOM 1661 N N . ASN A 1 209 ? -4.801 14.032 8.482 1.00 79.19 209 ASN A N 1
ATOM 1662 C CA . ASN A 1 209 ? -5.024 15.090 9.463 1.00 79.19 209 ASN A CA 1
ATOM 1663 C C . ASN A 1 209 ? -6.513 15.148 9.828 1.00 79.19 209 ASN A C 1
ATOM 1665 O O . ASN A 1 209 ? -7.338 14.555 9.132 1.00 79.19 209 ASN A O 1
ATOM 1669 N N . GLU A 1 210 ? -6.843 15.890 10.886 1.00 76.62 210 GLU A N 1
ATOM 1670 C CA . GLU A 1 210 ? -8.215 16.044 11.395 1.00 76.62 210 GLU A CA 1
ATOM 1671 C C . GLU A 1 210 ? -9.249 16.418 10.318 1.00 76.62 210 GLU A C 1
ATOM 1673 O O . GLU A 1 210 ? -10.391 15.976 10.386 1.00 76.62 210 GLU A O 1
ATOM 1678 N N . GLU A 1 211 ? -8.868 17.219 9.318 1.00 75.62 211 GLU A N 1
ATOM 1679 C CA . GLU A 1 211 ? -9.796 17.729 8.299 1.00 75.62 211 GLU A CA 1
ATOM 1680 C C . GLU A 1 211 ? -10.023 16.768 7.124 1.00 75.62 211 GLU A C 1
ATOM 1682 O O . GLU A 1 211 ? -11.071 16.824 6.481 1.00 75.62 211 GLU A O 1
ATOM 1687 N N . SER A 1 212 ? -9.034 15.936 6.788 1.00 77.06 212 SER A N 1
ATOM 1688 C CA . SER A 1 212 ? -9.032 15.155 5.540 1.00 77.06 212 SER A CA 1
ATOM 1689 C C . SER A 1 212 ? -9.168 13.651 5.729 1.00 77.06 212 SER A C 1
ATOM 1691 O O . SER A 1 212 ? -9.546 12.969 4.776 1.00 77.06 212 SER A O 1
ATOM 1693 N N . ASP A 1 213 ? -8.893 13.131 6.926 1.00 83.88 213 ASP A N 1
ATOM 1694 C CA . ASP A 1 213 ? -8.997 11.704 7.209 1.00 83.88 213 ASP A CA 1
ATOM 1695 C C . ASP A 1 213 ? -10.342 11.368 7.879 1.00 83.88 213 ASP A C 1
ATOM 1697 O O . ASP A 1 213 ? -10.550 11.705 9.047 1.00 83.88 213 ASP A O 1
ATOM 1701 N N . PRO A 1 214 ? -11.260 10.667 7.183 1.00 82.25 214 PRO A N 1
ATOM 1702 C CA . PRO A 1 214 ? -12.560 10.293 7.741 1.00 82.25 214 PRO A CA 1
ATOM 1703 C C . PRO A 1 214 ? -12.463 9.296 8.905 1.00 82.25 214 PRO A C 1
ATOM 1705 O O . PRO A 1 214 ? -13.459 9.060 9.587 1.00 82.25 214 PRO A O 1
ATOM 1708 N N . HIS A 1 215 ? -11.290 8.702 9.135 1.00 86.75 215 HIS A N 1
ATOM 1709 C CA . HIS A 1 215 ? -11.039 7.746 10.213 1.00 86.75 215 HIS A CA 1
ATOM 1710 C C . HIS A 1 215 ? -10.204 8.341 11.350 1.00 86.75 215 HIS A C 1
ATOM 1712 O O . HIS A 1 215 ? -9.781 7.613 12.250 1.00 86.75 215 HIS A O 1
ATOM 1718 N N . HIS A 1 216 ? -9.967 9.653 11.325 1.00 88.88 216 HIS A N 1
ATOM 1719 C CA . HIS A 1 216 ? -9.214 10.336 12.360 1.00 88.88 216 HIS A CA 1
ATOM 1720 C C . HIS A 1 216 ? -9.949 10.308 13.710 1.00 88.88 216 HIS A C 1
ATOM 1722 O O . HIS A 1 216 ? -11.128 10.654 13.809 1.00 88.88 216 HIS A O 1
ATOM 1728 N N . PHE A 1 217 ? -9.235 9.954 14.781 1.00 90.88 217 PHE A N 1
ATOM 1729 C CA . PHE A 1 217 ? -9.765 10.039 16.142 1.00 90.88 217 PHE A CA 1
ATOM 1730 C C . PHE A 1 217 ? -9.579 11.441 16.708 1.00 90.88 217 PHE A C 1
ATOM 1732 O O . PHE A 1 217 ? -8.455 11.875 16.935 1.00 90.88 217 PHE A O 1
ATOM 1739 N N . ASN A 1 218 ? -10.686 12.124 16.999 1.00 89.31 218 ASN A N 1
ATOM 1740 C CA . ASN A 1 218 ? -10.648 13.448 17.612 1.00 89.31 218 ASN A CA 1
ATOM 1741 C C . ASN A 1 218 ? -9.930 13.423 18.978 1.00 89.31 218 ASN A C 1
ATOM 1743 O O . ASN A 1 218 ? -10.058 12.464 19.736 1.00 89.31 218 ASN A O 1
ATOM 1747 N N . SER A 1 219 ? -9.242 14.508 19.338 1.00 87.81 219 SER A N 1
ATOM 1748 C CA . SER A 1 219 ? -8.571 14.651 20.642 1.00 87.81 219 SER A CA 1
ATOM 1749 C C . SER A 1 219 ? -9.491 14.440 21.860 1.00 87.81 219 SER A C 1
ATOM 1751 O O . SER A 1 219 ? -9.025 13.972 22.896 1.00 87.81 219 SER A O 1
ATOM 1753 N N . SER A 1 220 ? -10.793 14.704 21.718 1.00 92.69 220 SER A N 1
ATOM 1754 C CA . SER A 1 220 ? -11.839 14.466 22.731 1.00 92.69 220 SER A CA 1
ATOM 1755 C C . SER A 1 220 ? -12.403 13.036 22.748 1.00 92.69 220 SER A C 1
ATOM 1757 O O . SER A 1 220 ? -13.382 12.759 23.449 1.00 92.69 220 SER A O 1
ATOM 1759 N N . VAL A 1 221 ? -11.831 12.098 21.977 1.00 94.75 221 VAL A N 1
ATOM 1760 C CA . VAL A 1 221 ? -12.394 10.743 21.819 1.00 94.75 221 VAL A CA 1
ATOM 1761 C C . VAL A 1 221 ? -12.547 10.012 23.151 1.00 94.75 221 VAL A C 1
ATOM 1763 O O . VAL A 1 221 ? -13.502 9.266 23.317 1.00 94.75 221 VAL A O 1
ATOM 1766 N N . PHE A 1 222 ? -11.664 10.258 24.121 1.00 96.12 222 PHE A N 1
ATOM 1767 C CA . PHE A 1 222 ? -11.704 9.617 25.437 1.00 96.12 222 PHE A CA 1
ATOM 1768 C C . PHE A 1 222 ? -12.495 10.396 26.497 1.00 96.12 222 PHE A C 1
ATOM 1770 O O . PHE A 1 222 ? -12.589 9.919 27.627 1.00 96.12 222 PHE A O 1
ATOM 1777 N N . ASP A 1 223 ? -13.091 11.547 26.173 1.00 96.25 223 ASP A N 1
ATOM 1778 C CA . ASP A 1 223 ? -13.800 12.379 27.157 1.00 96.25 223 ASP A CA 1
ATOM 1779 C C . ASP A 1 223 ? -15.062 11.693 27.698 1.00 96.25 223 ASP A C 1
ATOM 1781 O O . ASP A 1 223 ? -15.398 11.828 28.876 1.00 96.25 223 ASP A O 1
ATOM 1785 N N . THR A 1 224 ? -15.758 10.924 26.855 1.00 95.25 224 THR A N 1
ATOM 1786 C CA . THR A 1 224 ? -16.978 10.189 27.219 1.00 95.25 224 THR A CA 1
ATOM 1787 C C . THR A 1 224 ? -16.999 8.803 26.571 1.00 95.25 224 THR A C 1
ATOM 1789 O O . THR A 1 224 ? -16.418 8.587 25.508 1.00 95.25 224 THR A O 1
ATOM 1792 N N . LEU A 1 225 ? -17.714 7.851 27.184 1.00 91.50 225 LEU A N 1
ATOM 1793 C CA . LEU A 1 225 ? -17.970 6.539 26.566 1.00 91.50 225 LEU A CA 1
ATOM 1794 C C . LEU A 1 225 ? -18.742 6.664 25.246 1.00 91.50 225 LEU A C 1
ATOM 1796 O O . LEU A 1 225 ? -18.479 5.910 24.316 1.00 91.50 225 LEU A O 1
ATOM 1800 N N . GLU A 1 226 ? -19.635 7.649 25.141 1.00 92.38 226 GLU A N 1
ATOM 1801 C CA . GLU A 1 226 ? -20.386 7.925 23.915 1.00 92.38 226 GLU A CA 1
ATOM 1802 C C . GLU A 1 226 ? -19.458 8.320 22.756 1.00 92.38 226 GLU A C 1
ATOM 1804 O O . GLU A 1 226 ? -19.616 7.805 21.649 1.00 92.38 226 GLU A O 1
ATOM 1809 N N . ASN A 1 227 ? -18.438 9.150 23.012 1.00 94.19 227 ASN A N 1
ATOM 1810 C CA . ASN A 1 227 ? -17.435 9.522 22.010 1.00 94.19 227 ASN A CA 1
ATOM 1811 C C . ASN A 1 227 ? -16.625 8.302 21.546 1.00 94.19 227 ASN A C 1
ATOM 1813 O O . ASN A 1 227 ? -16.412 8.122 20.345 1.00 94.19 227 ASN A O 1
ATOM 1817 N N . ILE A 1 228 ? -16.222 7.435 22.484 1.00 92.94 228 ILE A N 1
ATOM 1818 C CA . ILE A 1 228 ? -15.507 6.181 22.196 1.00 92.94 228 ILE A CA 1
ATOM 1819 C C . ILE A 1 228 ? -16.364 5.286 21.296 1.00 92.94 228 ILE A C 1
ATOM 1821 O O . ILE A 1 228 ? -15.892 4.805 20.264 1.00 92.94 228 ILE A O 1
ATOM 1825 N N . HIS A 1 229 ? -17.632 5.072 21.661 1.00 90.06 229 HIS A N 1
ATOM 1826 C CA . HIS A 1 229 ? -18.558 4.241 20.890 1.00 90.06 229 HIS A CA 1
ATOM 1827 C C . HIS A 1 229 ? -18.832 4.826 19.508 1.00 90.06 229 HIS A C 1
ATOM 1829 O O . HIS A 1 229 ? -18.825 4.088 18.525 1.00 90.06 229 HIS A O 1
ATOM 1835 N N . ALA A 1 230 ? -19.029 6.142 19.408 1.00 90.81 230 ALA A N 1
ATOM 1836 C CA . ALA A 1 230 ? -19.248 6.823 18.137 1.00 90.81 230 ALA A CA 1
ATOM 1837 C C . ALA A 1 230 ? -18.052 6.654 17.188 1.00 90.81 230 ALA A C 1
ATOM 1839 O O . ALA A 1 230 ? -18.244 6.280 16.030 1.00 90.81 230 ALA A O 1
ATOM 1840 N N . ALA A 1 231 ? -16.828 6.847 17.685 1.00 91.38 231 ALA A N 1
ATOM 1841 C CA . ALA A 1 231 ? -15.608 6.637 16.910 1.00 91.38 231 ALA A CA 1
ATOM 1842 C C . ALA A 1 231 ? -15.430 5.164 16.498 1.00 91.38 231 ALA A C 1
ATOM 1844 O O . ALA A 1 231 ? -15.124 4.870 15.341 1.00 91.38 231 ALA A O 1
ATOM 1845 N N . ALA A 1 232 ? -15.681 4.222 17.413 1.00 91.00 232 ALA A N 1
ATOM 1846 C CA . ALA A 1 232 ? -15.586 2.795 17.119 1.00 91.00 232 ALA A CA 1
ATOM 1847 C C . ALA A 1 232 ? -16.617 2.350 16.067 1.00 91.00 232 ALA A C 1
ATOM 1849 O O . ALA A 1 232 ? -16.290 1.557 15.185 1.00 91.00 232 ALA A O 1
ATOM 1850 N N . ARG A 1 233 ? -17.845 2.882 16.110 1.00 88.56 233 ARG A N 1
ATOM 1851 C CA . ARG A 1 233 ? -18.933 2.530 15.183 1.00 88.56 233 ARG A CA 1
ATOM 1852 C C . ARG A 1 233 ? -18.583 2.814 13.725 1.00 88.56 233 ARG A C 1
ATOM 1854 O O . ARG A 1 233 ? -18.877 1.983 12.870 1.00 88.56 233 ARG A O 1
ATOM 1861 N N . VAL A 1 234 ? -17.910 3.935 13.449 1.00 85.75 234 VAL A N 1
ATOM 1862 C CA . VAL A 1 234 ? -17.438 4.284 12.094 1.00 85.75 234 VAL A CA 1
ATOM 1863 C C . VAL A 1 234 ? -16.504 3.206 11.538 1.00 85.75 234 VAL A C 1
ATOM 1865 O O . VAL A 1 234 ? -16.565 2.889 10.355 1.00 85.75 234 VAL A O 1
ATOM 1868 N N . ILE A 1 235 ? -15.671 2.601 12.388 1.00 88.44 235 ILE A N 1
ATOM 1869 C CA . ILE A 1 235 ? -14.716 1.568 11.974 1.00 88.44 235 ILE A CA 1
ATOM 1870 C C . ILE A 1 235 ? -15.358 0.176 11.925 1.00 88.44 235 ILE A C 1
ATOM 1872 O O . ILE A 1 235 ? -15.069 -0.610 11.020 1.00 88.44 235 ILE A O 1
ATOM 1876 N N . LYS A 1 236 ? -16.269 -0.133 12.854 1.00 86.94 236 LYS A N 1
ATOM 1877 C CA . LYS A 1 236 ? -16.987 -1.418 12.901 1.00 86.94 236 LYS A CA 1
ATOM 1878 C C . LYS A 1 236 ? -17.767 -1.705 11.624 1.00 86.94 236 LYS A C 1
ATOM 1880 O O . LYS A 1 236 ? -17.767 -2.844 11.162 1.00 86.94 236 LYS A O 1
ATOM 1885 N N . THR A 1 237 ? -18.396 -0.691 11.033 1.00 80.94 237 THR A N 1
ATOM 1886 C CA . THR A 1 237 ? -19.139 -0.851 9.774 1.00 80.94 237 THR A CA 1
ATOM 1887 C C . THR A 1 237 ? -18.228 -1.258 8.618 1.00 80.94 237 THR A C 1
ATOM 1889 O O . THR A 1 237 ? -18.633 -2.076 7.799 1.00 80.94 237 THR A O 1
ATOM 1892 N N . MET A 1 238 ? -16.984 -0.769 8.585 1.00 81.56 238 MET A N 1
ATOM 1893 C CA . MET A 1 238 ? -15.978 -1.206 7.614 1.00 81.56 238 MET A CA 1
ATOM 1894 C C . MET A 1 238 ? -15.440 -2.607 7.917 1.00 81.56 238 MET A C 1
ATOM 1896 O O . MET A 1 238 ? -15.230 -3.392 6.998 1.00 81.56 238 MET A O 1
ATOM 1900 N N . HIS A 1 239 ? -15.215 -2.958 9.188 1.00 72.62 239 HIS A N 1
ATOM 1901 C CA . HIS A 1 239 ? -14.786 -4.316 9.543 1.00 72.62 239 HIS A CA 1
ATOM 1902 C C . HIS A 1 239 ? -15.819 -5.378 9.144 1.00 72.62 239 HIS A C 1
ATOM 1904 O O . HIS A 1 239 ? -15.451 -6.461 8.693 1.00 72.62 239 HIS A O 1
ATOM 1910 N N . ALA A 1 240 ? -17.108 -5.053 9.26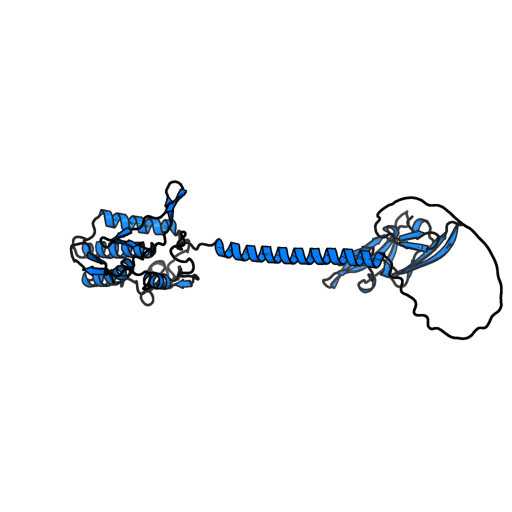1 1.00 67.75 240 ALA A N 1
ATOM 1911 C CA . ALA A 1 240 ? -18.194 -5.941 8.869 1.00 67.75 240 ALA A CA 1
ATOM 1912 C C . ALA A 1 240 ? -18.221 -6.254 7.357 1.00 67.75 240 ALA A C 1
ATOM 1914 O O . ALA A 1 240 ? -18.937 -7.167 6.944 1.00 67.75 240 ALA A O 1
ATOM 1915 N N . SER A 1 241 ? -17.419 -5.575 6.527 1.00 70.88 241 SER A N 1
ATOM 1916 C CA . SER A 1 241 ? -17.290 -5.811 5.082 1.00 70.88 241 SER A CA 1
ATOM 1917 C C . SER A 1 241 ? -16.522 -7.100 4.732 1.00 70.88 241 SER A C 1
ATOM 1919 O O . SER A 1 241 ? -15.621 -7.105 3.889 1.00 70.88 241 SER A O 1
ATOM 1921 N N . ASN A 1 242 ? -16.892 -8.222 5.356 1.00 86.25 242 ASN A N 1
ATOM 1922 C CA . ASN A 1 242 ? -16.533 -9.547 4.863 1.00 86.25 242 ASN A CA 1
ATOM 1923 C C . ASN A 1 242 ? -17.052 -9.727 3.434 1.00 86.25 242 ASN A C 1
ATOM 1925 O O . ASN A 1 242 ? -18.138 -9.263 3.073 1.00 86.25 242 ASN A O 1
ATOM 1929 N N . VAL A 1 243 ? -16.259 -10.419 2.625 1.00 92.12 243 VAL A N 1
ATOM 1930 C CA . VAL A 1 243 ? -16.458 -10.513 1.182 1.00 92.12 243 VAL A CA 1
ATOM 1931 C C . VAL A 1 243 ? -16.869 -11.934 0.840 1.00 92.12 243 VAL A C 1
ATOM 1933 O O . VAL A 1 243 ? -16.130 -12.876 1.132 1.00 92.12 243 VAL A O 1
ATOM 1936 N N . ARG A 1 244 ? -18.029 -12.101 0.204 1.00 92.94 244 ARG A N 1
ATOM 1937 C CA . ARG A 1 244 ? -18.479 -13.386 -0.337 1.00 92.94 244 ARG A CA 1
ATOM 1938 C C . ARG A 1 244 ? -17.458 -13.903 -1.344 1.00 92.94 244 ARG A C 1
ATOM 1940 O O . ARG A 1 244 ? -16.981 -13.164 -2.208 1.00 92.94 244 ARG A O 1
ATOM 1947 N N . THR A 1 245 ? -17.132 -15.187 -1.246 1.00 93.75 245 THR A N 1
ATOM 1948 C CA . THR A 1 245 ? -16.136 -15.819 -2.125 1.00 93.75 245 THR A CA 1
ATOM 1949 C C . THR A 1 245 ? -16.667 -15.978 -3.545 1.00 93.75 245 THR A C 1
ATOM 1951 O O . THR A 1 245 ? -15.900 -15.911 -4.505 1.00 93.75 245 THR A O 1
ATOM 1954 N N . ASN A 1 246 ? -17.980 -16.201 -3.686 1.00 91.56 246 ASN A N 1
ATOM 1955 C CA . ASN A 1 246 ? -18.651 -16.550 -4.940 1.00 91.56 246 ASN A CA 1
ATOM 1956 C C . ASN A 1 246 ? -17.918 -17.670 -5.701 1.00 91.56 246 ASN A C 1
ATOM 1958 O O . ASN A 1 246 ? -17.745 -17.611 -6.917 1.00 91.56 246 ASN A O 1
ATOM 1962 N N . GLY A 1 247 ? -17.410 -18.662 -4.962 1.00 91.12 247 GLY A N 1
ATOM 1963 C CA . GLY A 1 247 ? -16.650 -19.785 -5.510 1.00 91.12 247 GLY A CA 1
ATOM 1964 C C . GLY A 1 247 ? -15.190 -19.478 -5.870 1.00 91.12 247 GLY A C 1
ATOM 1965 O O . GLY A 1 247 ? -14.448 -20.403 -6.198 1.00 91.12 247 GLY A O 1
ATOM 1966 N N . ARG A 1 248 ? -14.732 -18.222 -5.777 1.00 93.56 248 ARG A N 1
ATOM 1967 C CA . ARG A 1 248 ? -13.312 -17.872 -5.938 1.00 93.56 248 ARG A CA 1
ATOM 1968 C C . ARG A 1 248 ? -12.543 -18.236 -4.669 1.00 93.56 248 ARG A C 1
ATOM 1970 O O . ARG A 1 248 ? -12.994 -17.963 -3.561 1.00 93.56 248 ARG A O 1
ATOM 1977 N N . ARG A 1 249 ? -11.358 -18.823 -4.827 1.00 94.12 249 ARG A N 1
ATOM 1978 C CA . ARG A 1 249 ? -10.481 -19.219 -3.715 1.00 94.12 249 ARG A CA 1
ATOM 1979 C C . ARG A 1 249 ? -9.209 -18.383 -3.734 1.00 94.12 249 ARG A C 1
ATOM 1981 O O . ARG A 1 249 ? -8.641 -18.160 -4.800 1.00 94.12 249 ARG A O 1
ATOM 1988 N N . ALA A 1 250 ? -8.797 -17.924 -2.560 1.00 95.75 250 ALA A N 1
ATOM 1989 C CA . ALA A 1 250 ? -7.504 -17.288 -2.352 1.00 95.75 250 ALA A CA 1
ATOM 1990 C C . ALA A 1 250 ? -6.456 -18.343 -1.961 1.00 95.75 250 ALA A C 1
ATOM 1992 O O . ALA A 1 250 ? -6.788 -19.493 -1.661 1.00 95.75 250 ALA A O 1
ATOM 1993 N N . THR A 1 251 ? -5.191 -17.945 -1.939 1.00 96.31 251 THR A N 1
ATOM 1994 C CA . THR A 1 251 ? -4.060 -18.773 -1.504 1.00 96.31 251 THR A CA 1
ATOM 1995 C C . THR A 1 251 ? -3.213 -18.020 -0.486 1.00 96.31 251 THR A C 1
ATOM 1997 O O . THR A 1 251 ? -3.295 -16.796 -0.372 1.00 96.31 251 THR A O 1
ATOM 2000 N N . TYR A 1 252 ? -2.404 -18.748 0.277 1.00 95.00 252 TYR A N 1
ATOM 2001 C CA . TYR A 1 252 ? -1.422 -18.181 1.196 1.00 95.00 252 TYR A CA 1
ATOM 2002 C C . TYR A 1 252 ? -0.149 -19.029 1.200 1.00 95.00 252 TYR A C 1
ATOM 2004 O O . TYR A 1 252 ? -0.183 -20.193 0.815 1.00 95.00 252 TYR A O 1
ATOM 2012 N N . MET A 1 253 ? 0.970 -18.433 1.610 1.00 95.06 253 MET A N 1
ATOM 2013 C CA . MET A 1 253 ? 2.212 -19.163 1.864 1.00 95.06 253 MET A CA 1
ATOM 2014 C C . MET A 1 253 ? 2.186 -19.690 3.299 1.00 95.06 253 MET A C 1
ATOM 2016 O O . MET A 1 253 ? 1.984 -18.897 4.225 1.00 95.06 253 MET A O 1
ATOM 2020 N N . ASP A 1 254 ? 2.343 -20.997 3.485 1.00 95.50 254 ASP A N 1
ATOM 2021 C CA . ASP A 1 254 ? 2.431 -21.602 4.811 1.00 95.50 254 ASP A CA 1
ATOM 2022 C C . ASP A 1 254 ? 3.850 -21.508 5.407 1.00 95.50 254 ASP A C 1
ATOM 2024 O O . ASP A 1 254 ? 4.755 -20.903 4.836 1.00 95.50 254 ASP A O 1
ATOM 2028 N N . LEU A 1 255 ? 4.039 -22.064 6.608 1.00 95.44 255 LEU A N 1
ATOM 2029 C CA . LEU A 1 255 ? 5.318 -22.005 7.328 1.00 95.44 255 LEU A CA 1
ATOM 2030 C C . LEU A 1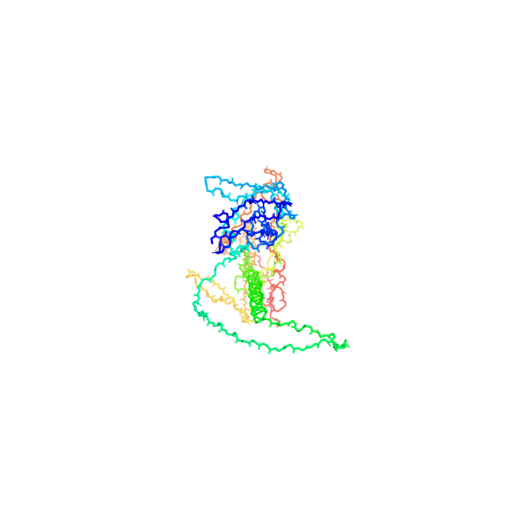 255 ? 6.404 -22.929 6.750 1.00 95.44 255 LEU A C 1
ATOM 2032 O O . LEU A 1 255 ? 7.541 -22.863 7.209 1.00 95.44 255 LEU A O 1
ATOM 2036 N N . ASN A 1 256 ? 6.059 -23.785 5.788 1.00 97.31 256 ASN A N 1
ATOM 2037 C CA . ASN A 1 256 ? 6.994 -24.646 5.068 1.00 97.31 256 ASN A CA 1
ATOM 2038 C C . ASN A 1 256 ? 7.358 -24.059 3.694 1.00 97.31 256 ASN A C 1
ATOM 2040 O O . ASN A 1 256 ? 7.925 -24.768 2.866 1.00 97.31 256 ASN A O 1
ATOM 2044 N N . ASP A 1 257 ? 7.020 -22.787 3.450 1.00 96.12 257 ASP A N 1
ATOM 2045 C CA . ASP A 1 257 ? 7.181 -22.109 2.164 1.00 96.12 257 ASP A CA 1
ATOM 2046 C C . ASP A 1 257 ? 6.397 -22.783 1.020 1.00 96.12 257 ASP A C 1
ATOM 2048 O O . ASP A 1 257 ? 6.781 -22.711 -0.153 1.00 96.12 257 ASP A O 1
ATOM 2052 N N . GLU A 1 258 ? 5.262 -23.414 1.344 1.00 97.19 258 GLU A N 1
ATOM 2053 C CA . GLU A 1 258 ? 4.354 -23.995 0.360 1.00 97.19 258 GLU A CA 1
ATOM 2054 C C . GLU A 1 258 ? 3.108 -23.123 0.162 1.00 97.19 258 GLU A C 1
ATOM 2056 O O . GLU A 1 258 ? 2.492 -22.618 1.106 1.00 97.19 258 GLU A O 1
ATOM 2061 N N . VAL A 1 259 ? 2.701 -22.953 -1.100 1.00 96.25 259 VAL A N 1
ATOM 2062 C CA . VAL A 1 259 ? 1.465 -22.238 -1.433 1.00 96.25 259 VAL A CA 1
ATOM 2063 C C . VAL A 1 259 ? 0.276 -23.159 -1.185 1.00 96.25 259 VAL A C 1
ATOM 2065 O O . VAL A 1 259 ? 0.086 -24.145 -1.894 1.00 96.25 259 VAL A O 1
ATOM 2068 N N . GLN A 1 260 ? -0.562 -22.787 -0.225 1.00 97.25 260 GLN A N 1
ATOM 2069 C CA . GLN A 1 260 ? -1.755 -23.526 0.167 1.00 97.25 260 GLN A CA 1
ATOM 2070 C C . GLN A 1 260 ? -3.036 -22.766 -0.201 1.00 97.25 260 GLN A C 1
ATOM 2072 O O . GLN A 1 260 ? -3.045 -21.528 -0.250 1.00 97.25 260 GLN A O 1
ATOM 2077 N N . PRO A 1 261 ? -4.158 -23.471 -0.440 1.00 96.38 261 PRO A N 1
ATOM 2078 C CA . PRO A 1 261 ? -5.460 -22.829 -0.558 1.00 96.38 261 PRO A CA 1
ATOM 2079 C C . PRO A 1 261 ? -5.848 -22.187 0.777 1.00 96.38 261 PRO A C 1
ATOM 2081 O O . PRO A 1 261 ? -5.791 -22.828 1.824 1.00 96.38 261 PRO A O 1
ATOM 2084 N N . LEU A 1 262 ? -6.282 -20.926 0.745 1.00 95.75 262 LEU A N 1
ATOM 2085 C CA . LEU A 1 262 ? -6.754 -20.234 1.940 1.00 95.75 262 LEU A CA 1
ATOM 2086 C C . LEU A 1 262 ? -8.139 -20.779 2.334 1.00 95.75 262 LEU A C 1
ATOM 2088 O O . LEU A 1 262 ? -9.080 -20.660 1.535 1.00 95.75 262 LEU A O 1
ATOM 2092 N N . PRO A 1 263 ? -8.306 -21.343 3.544 1.00 95.12 263 PRO A N 1
ATOM 2093 C CA . PRO A 1 263 ? -9.600 -21.834 4.002 1.00 95.12 263 PRO A CA 1
ATOM 2094 C C . PRO A 1 263 ? -10.628 -20.706 4.070 1.00 95.12 263 PRO A C 1
ATOM 2096 O O . PRO A 1 263 ? -10.329 -19.610 4.541 1.00 95.12 263 PRO A O 1
ATOM 2099 N N . VAL A 1 264 ? -11.843 -20.979 3.596 1.00 94.25 264 VAL A N 1
ATOM 2100 C CA . VAL A 1 264 ? -12.955 -20.024 3.685 1.00 94.25 264 VAL A CA 1
ATOM 2101 C C . VAL A 1 264 ? -13.573 -20.069 5.072 1.00 94.25 264 VAL A C 1
ATOM 2103 O O . VAL A 1 264 ? -13.690 -21.136 5.677 1.00 94.25 264 VAL A O 1
ATOM 2106 N N . TYR A 1 265 ? -14.007 -18.911 5.549 1.00 88.62 265 TYR A N 1
ATOM 2107 C CA . TYR A 1 265 ? -14.917 -18.833 6.679 1.00 88.62 265 TYR A CA 1
ATOM 2108 C C . TYR A 1 265 ? -16.339 -19.100 6.172 1.00 88.62 265 TYR A C 1
ATOM 2110 O O . TYR A 1 265 ? -16.731 -18.558 5.139 1.00 88.62 265 TYR A O 1
ATOM 2118 N N . VAL A 1 266 ? -17.097 -19.950 6.867 1.00 91.50 266 VAL A N 1
ATOM 2119 C CA . VAL A 1 266 ? -18.487 -20.277 6.516 1.00 91.50 266 VAL A CA 1
ATOM 2120 C C . VAL A 1 266 ? -19.382 -19.849 7.668 1.00 91.50 266 VAL A C 1
ATOM 2122 O O . VAL A 1 266 ? -19.161 -20.269 8.805 1.00 91.50 266 VAL A O 1
ATOM 2125 N N . THR A 1 267 ? -20.371 -19.004 7.385 1.00 88.56 267 THR A N 1
ATOM 2126 C CA . THR A 1 267 ? -21.341 -18.566 8.397 1.00 88.56 267 THR A CA 1
ATOM 2127 C C . THR A 1 267 ? -22.319 -19.682 8.754 1.00 88.56 267 THR A C 1
ATOM 2129 O O . THR A 1 267 ? -22.457 -20.668 8.030 1.00 88.56 267 THR A O 1
ATOM 2132 N N . GLU A 1 268 ? -23.075 -19.509 9.841 1.00 87.25 268 GLU A N 1
ATOM 2133 C CA . GLU A 1 268 ? -24.169 -20.426 10.205 1.00 87.25 268 GLU A CA 1
ATOM 2134 C C . GLU A 1 268 ? -25.219 -20.572 9.090 1.00 87.25 268 GLU A C 1
ATOM 2136 O O . GLU A 1 268 ? -25.870 -21.609 8.974 1.00 87.25 268 GLU A O 1
ATOM 2141 N N . LYS A 1 269 ? -25.357 -19.548 8.239 1.00 87.12 269 LYS A N 1
ATOM 2142 C CA . LYS A 1 269 ? -26.262 -19.541 7.083 1.00 87.12 269 LYS A CA 1
ATOM 2143 C C . LYS A 1 269 ? -25.647 -20.164 5.824 1.00 87.12 269 LYS A C 1
ATOM 2145 O O . LYS A 1 269 ? -26.308 -20.218 4.791 1.00 87.12 269 LYS A O 1
ATOM 2150 N N . GLY A 1 270 ? -24.416 -20.669 5.908 1.00 89.81 270 GLY A N 1
ATOM 2151 C CA . GLY A 1 270 ? -23.723 -21.362 4.823 1.00 89.81 270 GLY A CA 1
ATOM 2152 C C . GLY A 1 270 ? -23.009 -20.444 3.831 1.00 89.81 270 GLY A C 1
ATOM 2153 O O . GLY A 1 270 ? -22.502 -20.929 2.820 1.00 89.81 270 GLY A O 1
ATOM 2154 N N . THR A 1 271 ? -22.944 -19.137 4.092 1.00 90.69 271 THR A N 1
ATOM 2155 C CA . THR A 1 271 ? -22.264 -18.197 3.202 1.00 90.69 271 THR A CA 1
ATOM 2156 C C . THR A 1 271 ? -20.753 -18.324 3.366 1.00 90.69 271 THR A C 1
ATOM 2158 O O . THR A 1 271 ? -20.217 -18.157 4.461 1.00 90.69 271 THR A O 1
ATOM 2161 N N . GLU A 1 272 ? -20.051 -18.599 2.266 1.00 93.44 272 GLU A N 1
ATOM 2162 C CA . GLU A 1 272 ? -18.589 -18.622 2.233 1.00 93.44 272 GLU A CA 1
ATOM 2163 C C . GLU A 1 272 ? -18.025 -17.205 2.075 1.00 93.44 272 GLU A C 1
ATOM 2165 O O . GLU A 1 272 ? -18.372 -16.485 1.131 1.00 93.44 272 GLU A O 1
ATOM 2170 N N . MET A 1 273 ? -17.110 -16.814 2.962 1.00 92.50 273 MET A N 1
ATOM 2171 C CA . MET A 1 273 ? -16.520 -15.478 2.979 1.00 92.50 273 MET A CA 1
ATOM 2172 C C . MET A 1 273 ? -15.014 -15.485 3.251 1.00 92.50 273 MET A C 1
ATOM 2174 O O . MET A 1 273 ? -14.453 -16.424 3.823 1.00 92.50 273 MET A O 1
ATOM 2178 N N . TYR A 1 274 ? -14.381 -14.371 2.892 1.00 94.25 274 TYR A N 1
ATOM 2179 C CA . TYR A 1 274 ? -13.067 -13.969 3.377 1.00 94.25 274 TYR A CA 1
ATOM 2180 C C . TYR A 1 274 ? -13.135 -12.597 4.047 1.00 94.25 274 TYR A C 1
ATOM 2182 O O . TYR A 1 274 ? -13.870 -11.708 3.612 1.00 94.25 274 TYR A O 1
ATOM 2190 N N . THR A 1 275 ? -12.294 -12.403 5.058 1.00 91.94 275 THR A N 1
ATOM 2191 C CA . THR A 1 275 ? -11.993 -11.081 5.613 1.00 91.94 275 THR A CA 1
ATOM 2192 C C . THR A 1 275 ? -10.764 -10.516 4.911 1.00 91.94 275 THR A C 1
ATOM 2194 O O . THR A 1 275 ? -9.735 -11.184 4.792 1.00 91.94 275 THR A O 1
ATOM 2197 N N . ILE A 1 276 ? -10.840 -9.266 4.457 1.00 93.88 276 ILE A N 1
ATOM 2198 C CA . ILE A 1 276 ? -9.698 -8.594 3.836 1.00 93.88 276 ILE A CA 1
ATOM 2199 C C . ILE A 1 276 ? -8.778 -8.019 4.921 1.00 93.88 276 ILE A C 1
ATOM 2201 O O . ILE A 1 276 ? -9.224 -7.349 5.853 1.00 93.88 276 ILE A O 1
ATOM 2205 N N . ARG A 1 277 ? -7.465 -8.253 4.777 1.00 93.75 277 ARG A N 1
ATOM 2206 C CA . ARG A 1 277 ? -6.441 -7.950 5.797 1.00 93.75 277 ARG A CA 1
ATOM 2207 C C . ARG A 1 277 ? -6.491 -6.512 6.330 1.00 93.75 277 ARG A C 1
ATOM 2209 O O . ARG A 1 277 ? -6.359 -6.324 7.534 1.00 93.75 277 ARG A O 1
ATOM 2216 N N . ALA A 1 278 ? -6.701 -5.519 5.465 1.00 93.56 278 ALA A N 1
ATOM 2217 C CA . ALA A 1 278 ? -6.750 -4.113 5.874 1.00 93.56 278 ALA A CA 1
ATOM 2218 C C . ALA A 1 278 ? -7.919 -3.819 6.838 1.00 93.56 278 ALA A C 1
ATOM 2220 O O . ALA A 1 278 ? -7.752 -3.101 7.818 1.00 93.56 278 ALA A O 1
ATOM 2221 N N . PHE A 1 279 ? -9.080 -4.441 6.626 1.00 93.56 279 PHE A N 1
ATOM 2222 C CA . PHE A 1 279 ? -10.243 -4.280 7.504 1.00 93.56 279 PHE A CA 1
ATOM 2223 C C . PHE A 1 279 ? -10.067 -5.022 8.831 1.00 93.56 279 PHE A C 1
ATOM 2225 O O . PHE A 1 279 ? -10.495 -4.528 9.868 1.00 93.56 279 PHE A O 1
ATOM 2232 N N . HIS A 1 280 ? -9.356 -6.155 8.831 1.00 93.50 280 HIS A N 1
ATOM 2233 C CA . HIS A 1 280 ? -8.943 -6.823 10.069 1.00 93.50 280 HIS A CA 1
ATOM 2234 C C . HIS A 1 280 ? -7.939 -5.982 10.884 1.00 93.50 280 HIS A C 1
ATOM 2236 O O . HIS A 1 280 ? -7.988 -5.946 12.112 1.00 93.50 280 HIS A O 1
ATOM 2242 N N . GLN A 1 281 ? -7.032 -5.257 10.220 1.00 94.38 281 GLN A N 1
ATOM 2243 C CA . GLN A 1 281 ? -6.135 -4.308 10.891 1.00 94.38 281 GLN A CA 1
ATOM 2244 C C . GLN A 1 281 ? -6.922 -3.137 11.495 1.00 94.38 281 GLN A C 1
ATOM 2246 O O . GLN A 1 281 ? -6.709 -2.803 12.658 1.00 94.38 281 GLN A O 1
ATOM 2251 N N . MET A 1 282 ? -7.893 -2.581 10.763 1.00 93.50 282 MET A N 1
ATOM 2252 C CA . MET A 1 282 ? -8.814 -1.569 11.298 1.00 93.50 282 MET A CA 1
ATOM 2253 C C . MET A 1 282 ? -9.637 -2.098 12.482 1.00 93.50 282 MET A C 1
ATOM 2255 O O . MET A 1 282 ? -9.861 -1.368 13.447 1.00 93.50 282 MET A O 1
ATOM 2259 N N . HIS A 1 283 ? -10.015 -3.383 12.468 1.00 93.12 283 HIS A N 1
ATOM 2260 C CA . HIS A 1 283 ? -10.644 -4.036 13.618 1.00 93.12 283 HIS A CA 1
ATOM 2261 C C . HIS A 1 283 ? -9.788 -3.991 14.868 1.00 93.12 283 HIS A C 1
ATOM 2263 O O . HIS A 1 283 ? -10.246 -3.570 15.927 1.00 93.12 283 HIS A O 1
ATOM 2269 N N . CYS A 1 284 ? -8.512 -4.332 14.724 1.00 95.19 284 CYS A N 1
ATOM 2270 C CA . CYS A 1 284 ? -7.568 -4.258 15.828 1.00 95.19 284 CYS A CA 1
ATOM 2271 C C . CYS A 1 284 ? -7.457 -2.832 16.393 1.00 95.19 284 CYS A C 1
ATOM 2273 O O . CYS A 1 284 ? -7.348 -2.672 17.605 1.00 95.19 284 CYS A O 1
ATOM 2275 N N . ILE A 1 285 ? -7.525 -1.799 15.545 1.00 95.31 285 ILE A N 1
ATOM 2276 C CA . ILE A 1 285 ? -7.463 -0.398 15.987 1.00 95.31 285 ILE A CA 1
ATOM 2277 C C . ILE A 1 285 ? -8.668 -0.042 16.868 1.00 95.31 285 ILE A C 1
ATOM 2279 O O . ILE A 1 285 ? -8.470 0.487 17.963 1.00 95.31 285 ILE A O 1
ATOM 2283 N N . TYR A 1 286 ? -9.905 -0.345 16.450 1.00 93.31 286 TYR A N 1
ATOM 2284 C CA . TYR A 1 286 ? -11.069 0.020 17.270 1.00 93.31 286 TYR A CA 1
ATOM 2285 C C . TYR A 1 286 ? -11.206 -0.854 18.529 1.00 93.31 286 TYR A C 1
ATOM 2287 O O . TYR A 1 286 ? -11.685 -0.365 19.549 1.00 93.31 286 TYR A O 1
ATOM 2295 N N . VAL A 1 287 ? -10.743 -2.111 18.500 1.00 93.88 287 VAL A N 1
ATOM 2296 C CA . VAL A 1 287 ? -10.668 -2.964 19.701 1.00 93.88 287 VAL A CA 1
ATOM 2297 C C . VAL A 1 287 ? -9.766 -2.324 20.756 1.00 93.88 287 VAL A C 1
ATOM 2299 O O . VAL A 1 287 ? -10.134 -2.270 21.928 1.00 93.88 287 VAL A O 1
ATOM 2302 N N . LEU A 1 288 ? -8.605 -1.794 20.352 1.00 95.69 288 LEU A N 1
ATOM 2303 C CA . LEU A 1 288 ? -7.704 -1.085 21.265 1.00 95.69 288 LEU A CA 1
ATOM 2304 C C . LEU A 1 288 ? -8.299 0.237 21.753 1.00 95.69 288 LEU A C 1
ATOM 2306 O O . LEU A 1 288 ? -8.174 0.551 22.936 1.00 95.69 288 LEU A O 1
ATOM 2310 N N . LEU A 1 289 ? -8.971 0.985 20.871 1.00 95.25 289 LEU A N 1
ATOM 2311 C CA . LEU A 1 289 ? -9.693 2.201 21.246 1.00 95.25 289 LEU A CA 1
ATOM 2312 C C . LEU A 1 289 ? -10.724 1.914 22.345 1.00 95.25 289 LEU A C 1
ATOM 2314 O O . LEU A 1 289 ? -10.736 2.599 23.366 1.00 95.25 289 LEU A O 1
ATOM 2318 N N . GLU A 1 290 ? -11.570 0.899 22.157 1.00 93.81 290 GLU A N 1
ATOM 2319 C CA . GLU A 1 290 ? -12.569 0.516 23.153 1.00 93.81 290 GLU A CA 1
ATOM 2320 C C . GLU A 1 290 ? -11.904 -0.021 24.427 1.00 93.81 290 GLU A C 1
ATOM 2322 O O . GLU A 1 290 ? -12.250 0.422 25.515 1.00 93.81 290 GLU A O 1
ATOM 2327 N N . ASP A 1 291 ? -10.908 -0.904 24.342 1.00 94.94 291 ASP A N 1
ATOM 2328 C CA . ASP A 1 291 ? -10.239 -1.433 25.539 1.00 94.94 291 ASP A CA 1
ATOM 2329 C C . ASP A 1 291 ? -9.625 -0.321 26.413 1.00 94.94 291 ASP A C 1
ATOM 2331 O O . ASP A 1 291 ? -9.845 -0.286 27.629 1.00 94.94 291 ASP A O 1
ATOM 2335 N N . ILE A 1 292 ? -8.906 0.623 25.798 1.00 95.06 292 ILE A N 1
ATOM 2336 C CA . ILE A 1 292 ? -8.322 1.782 26.490 1.00 95.06 292 ILE A CA 1
ATOM 2337 C C . ILE A 1 292 ? -9.423 2.710 27.004 1.00 95.06 292 ILE A C 1
ATOM 2339 O O . ILE A 1 292 ? -9.363 3.175 28.147 1.00 95.06 292 ILE A O 1
ATOM 2343 N N . GLY A 1 293 ? -10.436 2.968 26.180 1.00 94.62 293 GLY A N 1
ATOM 2344 C CA . GLY A 1 293 ? -11.533 3.866 26.507 1.00 94.62 293 GLY A CA 1
ATOM 2345 C C . GLY A 1 293 ? -12.325 3.391 27.720 1.00 94.62 293 GLY A C 1
ATOM 2346 O O . GLY A 1 293 ? -12.506 4.140 28.678 1.00 94.62 293 GLY A O 1
ATOM 2347 N N . TYR A 1 294 ? -12.707 2.117 27.749 1.00 93.25 294 TYR A N 1
ATOM 2348 C CA . TYR A 1 294 ? -13.414 1.528 28.883 1.00 93.25 294 TYR A CA 1
ATOM 2349 C C . TYR A 1 294 ? -12.581 1.612 30.166 1.00 93.25 294 TYR A C 1
ATOM 2351 O O . TYR A 1 294 ? -13.088 2.046 31.203 1.00 93.25 294 TYR A O 1
ATOM 2359 N N . LYS A 1 295 ? -11.284 1.287 30.099 1.00 93.31 295 LYS A N 1
ATOM 2360 C CA . LYS A 1 295 ? -10.383 1.359 31.261 1.00 93.31 295 LYS A CA 1
ATOM 2361 C C . LYS A 1 295 ? -10.202 2.783 31.780 1.00 93.31 295 LYS A C 1
ATOM 2363 O O . LYS A 1 295 ? -10.210 2.984 32.992 1.00 93.31 295 LYS A O 1
ATOM 2368 N N . THR A 1 296 ? -10.095 3.766 30.886 1.00 94.94 296 THR A N 1
ATOM 2369 C CA . THR A 1 296 ? -10.002 5.195 31.246 1.00 94.94 296 THR A CA 1
ATOM 2370 C C . THR A 1 296 ? -11.230 5.663 32.030 1.00 94.94 296 THR A C 1
ATOM 2372 O O . THR A 1 296 ? -11.118 6.485 32.936 1.00 94.94 296 THR A O 1
ATOM 2375 N N . HIS A 1 297 ? -12.393 5.071 31.750 1.00 93.94 297 HIS A N 1
ATOM 2376 C CA . HIS A 1 297 ? -13.660 5.337 32.437 1.00 93.94 297 HIS A CA 1
ATOM 2377 C C . HIS A 1 297 ? -13.960 4.369 33.596 1.00 93.94 297 HIS A C 1
ATOM 2379 O O . HIS A 1 297 ? -15.107 4.265 34.034 1.00 93.94 297 HIS A O 1
ATOM 2385 N N . ASN A 1 298 ? -12.953 3.652 34.118 1.00 93.94 298 ASN A N 1
ATOM 2386 C CA . ASN A 1 298 ? -13.095 2.652 35.189 1.00 93.94 298 ASN A CA 1
ATOM 2387 C C . ASN A 1 298 ? -14.146 1.559 34.894 1.00 93.94 298 ASN A C 1
ATOM 2389 O O . ASN A 1 298 ? -14.772 1.016 35.809 1.00 93.94 298 ASN A O 1
ATOM 2393 N N . LYS A 1 299 ? -14.354 1.226 33.617 1.00 91.44 299 LYS A N 1
ATOM 2394 C CA . LYS A 1 299 ? -15.198 0.115 33.171 1.00 91.44 299 LYS A CA 1
ATOM 2395 C C . LYS A 1 299 ? -14.340 -1.101 32.844 1.00 91.44 299 LYS A C 1
ATOM 2397 O O . LYS A 1 299 ? -13.202 -0.991 32.389 1.00 91.44 299 LYS A O 1
ATOM 2402 N N . THR A 1 300 ? -14.910 -2.282 33.049 1.00 90.56 300 THR A N 1
ATOM 2403 C CA . THR A 1 300 ? -14.323 -3.520 32.541 1.00 90.56 300 THR A CA 1
ATOM 2404 C C . THR A 1 300 ? -14.405 -3.513 31.019 1.00 90.56 300 THR A C 1
ATOM 2406 O O . THR A 1 300 ? -15.458 -3.217 30.462 1.00 90.56 300 THR A O 1
ATOM 2409 N N . SER A 1 301 ? -13.292 -3.820 30.356 1.00 90.38 301 SER A N 1
ATOM 2410 C CA . SER A 1 301 ? -13.258 -3.960 28.901 1.00 90.38 301 SER A CA 1
ATOM 2411 C C . SER A 1 301 ? -14.169 -5.103 28.460 1.00 90.38 301 SER A C 1
ATOM 2413 O O . SER A 1 301 ? -14.150 -6.177 29.063 1.00 90.38 301 SER A O 1
ATOM 2415 N N . LYS A 1 302 ? -14.935 -4.884 27.389 1.00 88.44 302 LYS A N 1
ATOM 2416 C CA . LYS A 1 302 ? -15.732 -5.939 26.748 1.00 88.44 302 LYS A CA 1
ATOM 2417 C C . LYS A 1 302 ? -14.872 -6.935 25.957 1.00 88.44 302 LYS A C 1
ATOM 2419 O O . LYS A 1 302 ? -15.356 -7.992 25.558 1.00 88.44 302 LYS A O 1
ATOM 2424 N N . TRP A 1 303 ? -13.598 -6.603 25.735 1.00 91.44 303 TRP A N 1
ATOM 2425 C CA . TRP A 1 303 ? -12.634 -7.439 25.033 1.00 91.44 303 TRP A CA 1
ATOM 2426 C C . TRP A 1 303 ? -11.827 -8.275 26.019 1.00 91.44 303 TRP A C 1
ATOM 2428 O O . TRP A 1 303 ? -11.228 -7.767 26.967 1.00 91.44 303 TRP A O 1
ATOM 2438 N N . GLU A 1 304 ? -11.787 -9.581 25.775 1.00 92.88 304 GLU A N 1
ATOM 2439 C CA . GLU A 1 304 ? -10.952 -10.488 26.551 1.00 92.88 304 GLU A CA 1
ATOM 2440 C C . GLU A 1 304 ? -9.462 -10.171 26.335 1.00 92.88 304 GLU A C 1
ATOM 2442 O O . GLU A 1 304 ? -9.038 -9.799 25.236 1.00 92.88 304 GLU A O 1
ATOM 2447 N N . GLN A 1 305 ? -8.645 -10.360 27.374 1.00 93.25 305 GLN A N 1
ATOM 2448 C CA . GLN A 1 305 ? -7.217 -10.043 27.329 1.00 93.25 305 GLN A CA 1
ATOM 2449 C C . GLN A 1 305 ? -6.490 -10.773 26.188 1.00 93.25 305 GLN A C 1
ATOM 2451 O O . GLN A 1 305 ? -5.638 -10.169 25.532 1.00 93.25 305 GLN A O 1
ATOM 2456 N N . GLY A 1 306 ? -6.839 -12.037 25.913 1.00 96.06 306 GLY A N 1
ATOM 2457 C CA . GLY A 1 306 ? -6.271 -12.792 24.795 1.00 96.06 306 GLY A CA 1
ATOM 2458 C C . GLY A 1 306 ? -6.519 -12.132 23.433 1.00 96.06 306 GLY A C 1
ATOM 2459 O O . GLY A 1 306 ? -5.609 -12.071 22.604 1.00 96.06 306 GLY A O 1
ATOM 2460 N N . HIS A 1 307 ? -7.705 -11.552 23.225 1.00 95.06 307 HIS A N 1
ATOM 2461 C CA . HIS A 1 307 ? -8.054 -10.848 21.988 1.00 95.06 307 HIS A CA 1
ATOM 2462 C C . HIS A 1 307 ? -7.268 -9.535 21.854 1.00 95.06 307 HIS A C 1
ATOM 2464 O O . HIS A 1 307 ? -6.690 -9.267 20.804 1.00 95.06 307 HIS A O 1
ATOM 2470 N N . VAL A 1 308 ? -7.137 -8.756 22.932 1.00 96.06 308 VAL A N 1
ATOM 2471 C CA . VAL A 1 308 ? -6.330 -7.521 22.926 1.00 96.06 308 VAL A CA 1
ATOM 2472 C C . VAL A 1 308 ? -4.862 -7.818 22.584 1.00 96.06 308 VAL A C 1
ATOM 2474 O O . VAL A 1 308 ? -4.260 -7.132 21.756 1.00 96.06 308 VAL A O 1
ATOM 2477 N N . ILE A 1 309 ? -4.288 -8.880 23.161 1.00 97.88 309 ILE A N 1
ATOM 2478 C CA . ILE A 1 309 ? -2.915 -9.325 22.860 1.00 97.88 309 ILE A CA 1
ATOM 2479 C C . ILE A 1 309 ? -2.783 -9.773 21.398 1.00 97.88 309 ILE A C 1
ATOM 2481 O O . ILE A 1 309 ? -1.774 -9.478 20.752 1.00 97.88 309 ILE A O 1
ATOM 2485 N N . HIS A 1 310 ? -3.787 -10.465 20.856 1.00 97.31 310 HIS A N 1
ATOM 2486 C CA . HIS A 1 310 ? -3.828 -10.812 19.437 1.00 97.31 310 HIS A CA 1
ATOM 2487 C C . HIS A 1 310 ? -3.794 -9.553 18.557 1.00 97.31 310 HIS A C 1
ATOM 2489 O O . HIS A 1 310 ? -2.935 -9.457 17.680 1.00 97.31 310 HIS A O 1
ATOM 2495 N N . CYS A 1 311 ? -4.640 -8.557 18.840 1.00 96.94 311 CYS A N 1
ATOM 2496 C CA . CYS A 1 311 ? -4.685 -7.296 18.096 1.00 96.94 311 CYS A CA 1
ATOM 2497 C C . CYS A 1 311 ? -3.345 -6.549 18.122 1.00 96.94 311 CYS A C 1
ATOM 2499 O O . CYS A 1 311 ? -2.864 -6.107 17.077 1.00 96.94 311 CYS A O 1
ATOM 2501 N N . LEU A 1 312 ? -2.694 -6.465 19.288 1.00 98.12 312 LEU A N 1
ATOM 2502 C CA . LEU A 1 312 ? -1.362 -5.861 19.413 1.00 98.12 312 LEU A CA 1
ATOM 2503 C C . LEU A 1 312 ? -0.323 -6.584 18.545 1.00 98.12 312 LEU A C 1
ATOM 2505 O O . LEU A 1 312 ? 0.447 -5.937 17.836 1.00 98.12 312 LEU A O 1
ATOM 2509 N N . ASN A 1 313 ? -0.315 -7.920 18.556 1.00 98.06 313 ASN A N 1
ATOM 2510 C CA . ASN A 1 313 ? 0.617 -8.704 17.743 1.00 98.06 313 ASN A CA 1
ATOM 2511 C C . ASN A 1 313 ? 0.342 -8.579 16.239 1.00 98.06 313 ASN A C 1
ATOM 2513 O O . ASN A 1 313 ? 1.290 -8.515 15.460 1.00 98.06 313 ASN A O 1
ATOM 2517 N N . VAL A 1 314 ? -0.925 -8.501 15.824 1.00 96.50 314 VAL A N 1
ATOM 2518 C CA . VAL A 1 314 ? -1.306 -8.303 14.416 1.00 96.50 314 VAL A CA 1
ATOM 2519 C C . VAL A 1 314 ? -0.858 -6.935 13.907 1.00 96.50 314 VAL A C 1
ATOM 2521 O O . VAL A 1 314 ? -0.293 -6.846 12.814 1.00 96.50 314 VAL A O 1
ATOM 2524 N N . LEU A 1 315 ? -1.065 -5.871 14.689 1.00 97.62 315 LEU A N 1
ATOM 2525 C CA . LEU A 1 315 ? -0.612 -4.527 14.320 1.00 97.62 315 LEU A CA 1
ATOM 2526 C C . LEU A 1 315 ? 0.920 -4.441 14.297 1.00 97.62 315 LEU A C 1
ATOM 2528 O O . LEU A 1 315 ? 1.479 -3.930 13.328 1.00 97.62 315 LEU A O 1
ATOM 2532 N N . ARG A 1 316 ? 1.610 -5.030 15.285 1.00 98.00 316 ARG A N 1
ATOM 2533 C CA . ARG A 1 316 ? 3.081 -5.128 15.300 1.00 98.00 316 ARG A CA 1
ATOM 2534 C C . ARG A 1 316 ? 3.617 -5.843 14.056 1.00 98.00 316 ARG A C 1
ATOM 2536 O O . ARG A 1 316 ? 4.450 -5.291 13.345 1.00 98.00 316 ARG A O 1
ATOM 2543 N N . ALA A 1 317 ? 3.104 -7.040 13.765 1.00 96.56 317 ALA A N 1
ATOM 2544 C CA . ALA A 1 317 ? 3.521 -7.832 12.609 1.00 96.56 317 ALA A CA 1
ATOM 2545 C C . ALA A 1 317 ? 3.196 -7.132 11.281 1.00 96.56 317 ALA A C 1
ATOM 2547 O O . ALA A 1 317 ? 3.931 -7.280 10.311 1.00 96.56 317 ALA A O 1
ATOM 2548 N N . THR A 1 318 ? 2.119 -6.342 11.232 1.00 95.69 318 THR A N 1
ATOM 2549 C CA . THR A 1 318 ? 1.796 -5.507 10.068 1.00 95.69 318 THR A CA 1
ATOM 2550 C C . THR A 1 318 ? 2.875 -4.455 9.830 1.00 95.69 318 THR A C 1
ATOM 2552 O O . THR A 1 318 ? 3.348 -4.338 8.705 1.00 95.69 318 THR A O 1
ATOM 2555 N N . VAL A 1 319 ? 3.295 -3.727 10.869 1.00 95.69 319 VAL A N 1
ATOM 2556 C CA . VAL A 1 319 ? 4.365 -2.722 10.760 1.00 95.69 319 VAL A CA 1
ATOM 2557 C C . VAL A 1 319 ? 5.685 -3.373 10.336 1.00 95.69 319 VAL A C 1
ATOM 2559 O O . VAL A 1 319 ? 6.330 -2.889 9.411 1.00 95.69 319 VAL A O 1
ATOM 2562 N N . GLU A 1 320 ? 6.051 -4.506 10.943 1.00 96.50 320 GLU A N 1
ATOM 2563 C CA . GLU A 1 320 ? 7.257 -5.269 10.577 1.00 96.50 320 GLU A CA 1
ATOM 2564 C C . GLU A 1 320 ? 7.208 -5.780 9.130 1.00 96.50 320 GLU A C 1
ATOM 2566 O O . GLU A 1 320 ? 8.210 -5.730 8.422 1.00 96.50 320 GLU A O 1
ATOM 2571 N N . CYS A 1 321 ? 6.043 -6.245 8.673 1.00 93.44 321 CYS A N 1
ATOM 2572 C CA . CYS A 1 321 ? 5.853 -6.758 7.319 1.00 93.44 321 CYS A CA 1
ATOM 2573 C C . CYS A 1 321 ? 5.849 -5.650 6.260 1.00 93.44 321 CYS A C 1
ATOM 2575 O O . CYS A 1 321 ? 6.346 -5.865 5.156 1.00 93.44 321 CYS A O 1
ATOM 2577 N N . LEU A 1 322 ? 5.248 -4.495 6.564 1.00 93.12 322 LEU A N 1
ATOM 2578 C CA . LEU A 1 322 ? 5.212 -3.356 5.648 1.00 93.12 322 LEU A CA 1
ATOM 2579 C C . LEU A 1 322 ? 6.559 -2.626 5.593 1.00 93.12 322 LEU A C 1
ATOM 2581 O O . LEU A 1 322 ? 6.858 -2.030 4.564 1.00 93.12 322 LEU A O 1
ATOM 2585 N N . ALA A 1 323 ? 7.354 -2.692 6.668 1.00 94.69 323 ALA A N 1
ATOM 2586 C CA . ALA A 1 323 ? 8.711 -2.151 6.752 1.00 94.69 323 ALA A CA 1
ATOM 2587 C C . ALA A 1 323 ? 8.844 -0.746 6.127 1.00 94.69 323 ALA A C 1
ATOM 2589 O O . ALA A 1 323 ? 9.732 -0.503 5.308 1.00 94.69 323 ALA A O 1
ATOM 2590 N N . ASP A 1 324 ? 7.934 0.167 6.488 1.00 92.62 324 ASP A N 1
ATOM 2591 C CA . ASP A 1 324 ? 7.919 1.523 5.937 1.00 92.62 324 ASP A CA 1
ATOM 2592 C C . ASP A 1 324 ? 9.216 2.261 6.303 1.00 92.62 324 ASP A C 1
ATOM 2594 O O . ASP A 1 324 ? 9.499 2.537 7.470 1.00 92.62 324 ASP A O 1
ATOM 2598 N N . ALA A 1 325 ? 10.024 2.542 5.281 1.00 93.69 325 ALA A N 1
ATOM 2599 C CA . ALA A 1 325 ? 11.343 3.145 5.412 1.00 93.69 325 ALA A CA 1
ATOM 2600 C C . ALA A 1 325 ? 11.322 4.680 5.289 1.00 93.69 325 ALA A C 1
ATOM 2602 O O . ALA A 1 325 ? 12.389 5.302 5.249 1.00 93.69 325 ALA A O 1
ATOM 2603 N N . ALA A 1 326 ? 10.144 5.308 5.193 1.00 93.12 326 ALA A N 1
ATOM 2604 C CA . ALA A 1 326 ? 10.033 6.757 5.086 1.00 93.12 326 ALA A CA 1
ATOM 2605 C C . ALA A 1 326 ? 10.553 7.455 6.363 1.00 93.12 326 ALA A C 1
ATOM 2607 O O . ALA A 1 326 ? 10.092 7.162 7.469 1.00 93.12 326 ALA A O 1
ATOM 2608 N N . PRO A 1 327 ? 11.503 8.405 6.255 1.00 93.75 327 PRO A N 1
ATOM 2609 C CA . PRO A 1 327 ? 11.996 9.128 7.419 1.00 93.75 327 PRO A CA 1
ATOM 2610 C C . PRO A 1 327 ? 10.933 10.089 7.970 1.00 93.75 327 PRO A C 1
ATOM 2612 O O . PRO A 1 327 ? 10.318 10.865 7.233 1.00 93.75 327 PRO A O 1
ATOM 2615 N N . ILE A 1 328 ? 10.778 10.094 9.294 1.00 93.75 328 ILE A N 1
ATOM 2616 C CA . ILE A 1 328 ? 9.843 10.969 10.011 1.00 93.75 328 ILE A CA 1
ATOM 2617 C C . ILE A 1 328 ? 10.588 11.998 10.866 1.00 93.75 328 ILE A C 1
ATOM 2619 O O . ILE A 1 328 ? 11.699 11.755 11.340 1.00 93.75 328 ILE A O 1
ATOM 2623 N N . SER A 1 329 ? 9.985 13.167 11.065 1.00 92.94 329 SER A N 1
ATOM 2624 C CA . SER A 1 329 ? 10.531 14.246 11.886 1.00 92.94 329 SER A CA 1
ATOM 2625 C C . SER A 1 329 ? 9.420 15.164 12.412 1.00 92.94 329 SER A C 1
ATOM 2627 O O . SER A 1 329 ? 8.235 14.958 12.161 1.00 92.94 329 SER A O 1
ATOM 2629 N N . TYR A 1 330 ? 9.813 16.189 13.165 1.00 93.25 330 TYR A N 1
ATOM 2630 C CA . TYR A 1 330 ? 8.939 17.271 13.607 1.00 93.25 330 TYR A CA 1
ATOM 2631 C C . TYR A 1 330 ? 9.011 18.417 12.595 1.00 93.25 330 TYR A C 1
ATOM 2633 O O . TYR A 1 330 ? 9.906 19.263 12.685 1.00 93.25 330 TYR A O 1
ATOM 2641 N N . VAL A 1 331 ? 8.089 18.453 11.629 1.00 91.19 331 VAL A N 1
ATOM 2642 C CA . VAL A 1 331 ? 8.090 19.453 10.539 1.00 91.19 331 VAL A CA 1
ATOM 2643 C C . VAL A 1 331 ? 8.035 20.884 11.079 1.00 91.19 331 VAL A C 1
ATOM 2645 O O . VAL A 1 331 ? 8.712 21.771 10.563 1.00 91.19 331 VAL A O 1
ATOM 2648 N N . HIS A 1 332 ? 7.289 21.103 12.162 1.00 90.56 332 HIS A N 1
ATOM 2649 C CA . HIS A 1 332 ? 7.112 22.414 12.792 1.00 90.56 332 HIS A CA 1
ATOM 2650 C C . HIS A 1 332 ? 8.090 22.689 13.951 1.00 90.56 332 HIS A C 1
ATOM 2652 O O . HIS A 1 332 ? 7.931 23.666 14.681 1.00 90.56 332 HIS A O 1
ATOM 2658 N N . GLY A 1 333 ? 9.128 21.860 14.105 1.00 90.06 333 GLY A N 1
ATOM 2659 C CA . GLY A 1 333 ? 10.139 21.980 15.154 1.00 90.06 333 GLY A CA 1
ATOM 2660 C C . GLY A 1 333 ? 9.924 21.019 16.325 1.00 90.06 333 GLY A C 1
ATOM 2661 O O . GLY A 1 333 ? 8.817 20.587 16.639 1.00 90.06 333 GLY A O 1
ATOM 2662 N N . ARG A 1 334 ? 11.021 20.650 16.996 1.00 89.69 334 ARG A N 1
ATOM 2663 C CA . ARG A 1 334 ? 11.000 19.660 18.083 1.00 89.69 334 ARG A CA 1
ATOM 2664 C C . ARG A 1 334 ? 10.063 20.116 19.212 1.00 89.69 334 ARG A C 1
ATOM 2666 O O . ARG A 1 334 ? 10.269 21.193 19.763 1.00 89.69 334 ARG A O 1
ATOM 2673 N N . ARG A 1 335 ? 9.123 19.246 19.613 1.00 84.56 335 ARG A N 1
ATOM 2674 C CA . ARG A 1 335 ? 8.054 19.498 20.613 1.00 84.56 335 ARG A CA 1
ATOM 2675 C C . ARG A 1 335 ? 6.919 20.426 20.154 1.00 84.56 335 ARG A C 1
ATOM 2677 O O . ARG A 1 335 ? 6.116 20.829 20.990 1.00 84.56 335 ARG A O 1
ATOM 2684 N N . VAL A 1 336 ? 6.837 20.757 18.867 1.00 88.81 336 VAL A N 1
ATOM 2685 C CA . VAL A 1 336 ? 5.673 21.429 18.278 1.00 88.81 336 VAL A CA 1
ATOM 2686 C C . VAL A 1 336 ? 4.890 20.379 17.492 1.00 88.81 336 VAL A C 1
ATOM 2688 O O . VAL A 1 336 ? 5.307 19.990 16.405 1.00 88.81 336 VAL A O 1
ATOM 2691 N N . GLY A 1 337 ? 3.799 19.887 18.083 1.00 86.56 337 GLY A N 1
ATOM 2692 C CA . GLY A 1 337 ? 3.051 18.736 17.567 1.00 86.56 337 GLY A CA 1
ATOM 2693 C C . GLY A 1 337 ? 3.753 17.397 17.815 1.00 86.56 337 GLY A C 1
ATOM 2694 O O . GLY A 1 337 ? 4.684 17.291 18.626 1.00 86.56 337 GLY A O 1
ATOM 2695 N N . HIS A 1 338 ? 3.297 16.371 17.110 1.00 88.31 338 HIS A N 1
ATOM 2696 C CA . HIS A 1 338 ? 3.867 15.032 17.112 1.00 88.31 338 HIS A CA 1
ATOM 2697 C C . HIS A 1 338 ? 4.828 14.848 15.935 1.00 88.31 338 HIS A C 1
ATOM 2699 O O . HIS A 1 338 ? 4.778 15.554 14.926 1.00 88.31 338 HIS A O 1
ATOM 2705 N N . ALA A 1 339 ? 5.745 13.886 16.063 1.00 88.44 339 ALA A N 1
ATOM 2706 C CA . ALA A 1 339 ? 6.497 13.432 14.900 1.00 88.44 339 ALA A CA 1
ATOM 2707 C C . ALA A 1 339 ? 5.498 12.948 13.840 1.00 88.44 339 ALA A C 1
ATOM 2709 O O . ALA A 1 339 ? 4.509 12.322 14.209 1.00 88.44 339 ALA A O 1
ATOM 2710 N N . THR A 1 340 ? 5.769 13.221 12.562 1.00 89.00 340 THR A N 1
ATOM 2711 C CA . THR A 1 340 ? 4.873 13.031 11.397 1.00 89.00 340 THR A CA 1
ATOM 2712 C C . THR A 1 340 ? 3.843 14.122 11.125 1.00 89.00 340 THR A C 1
ATOM 2714 O O . THR A 1 340 ? 3.392 14.197 9.983 1.00 89.00 340 THR A O 1
ATOM 2717 N N . ASP A 1 341 ? 3.516 15.007 12.072 1.00 88.62 341 ASP A N 1
ATOM 2718 C CA . ASP A 1 341 ? 2.525 16.060 11.813 1.00 88.62 341 ASP A CA 1
ATOM 2719 C C . ASP A 1 341 ? 2.962 16.920 10.613 1.00 88.62 341 ASP A C 1
ATOM 2721 O O . ASP A 1 341 ? 4.080 17.444 10.563 1.00 88.62 341 ASP A O 1
ATOM 2725 N N . GLY A 1 342 ? 2.082 17.031 9.613 1.00 87.44 342 GLY A N 1
ATOM 2726 C CA . GLY A 1 342 ? 2.354 17.739 8.357 1.00 87.44 342 GLY A CA 1
ATOM 2727 C C . GLY A 1 342 ? 3.147 16.944 7.306 1.00 87.44 342 GLY A C 1
ATOM 2728 O O . GLY A 1 342 ? 3.375 17.464 6.212 1.00 87.44 342 GLY A O 1
ATOM 2729 N N . GLN A 1 343 ? 3.545 15.697 7.581 1.00 90.94 343 GLN A N 1
ATOM 2730 C CA . GLN A 1 343 ? 4.168 14.805 6.599 1.00 90.94 343 GLN A CA 1
ATOM 2731 C C . GLN A 1 343 ? 3.112 13.971 5.866 1.00 90.94 343 GLN A C 1
ATOM 2733 O O . GLN A 1 343 ? 2.233 13.369 6.472 1.00 90.94 343 GLN A O 1
ATOM 2738 N N . GLN A 1 344 ? 3.212 13.931 4.539 1.00 92.25 344 GLN A N 1
ATOM 2739 C CA . GLN A 1 344 ? 2.381 13.066 3.701 1.00 92.25 344 GLN A CA 1
ATOM 2740 C C . GLN A 1 344 ? 3.036 11.698 3.529 1.00 92.25 344 GLN A C 1
ATOM 2742 O O . GLN A 1 344 ? 4.261 11.579 3.568 1.00 92.25 344 GLN A O 1
ATOM 2747 N N . MET A 1 345 ? 2.212 10.686 3.271 1.00 90.62 345 MET A N 1
ATOM 2748 C CA . MET A 1 345 ? 2.658 9.322 2.990 1.00 90.62 345 MET A CA 1
ATOM 2749 C C . MET A 1 345 ? 2.291 8.935 1.559 1.00 90.62 345 MET A C 1
ATOM 2751 O O . MET A 1 345 ? 1.283 9.398 1.025 1.00 90.62 345 MET A O 1
ATOM 2755 N N . GLN A 1 346 ? 3.104 8.093 0.920 1.00 90.62 346 GLN A N 1
ATOM 2756 C CA . GLN A 1 346 ? 2.766 7.535 -0.386 1.00 90.62 346 GLN A CA 1
ATOM 2757 C C . GLN A 1 346 ? 1.924 6.268 -0.186 1.00 90.62 346 GLN A C 1
ATOM 2759 O O . GLN A 1 346 ? 2.431 5.240 0.257 1.00 90.62 346 GLN A O 1
ATOM 2764 N N . CYS A 1 347 ? 0.635 6.334 -0.517 1.00 91.06 347 CYS A N 1
ATOM 2765 C CA . CYS A 1 347 ? -0.342 5.314 -0.148 1.00 91.06 347 CYS A CA 1
ATOM 2766 C C . CYS A 1 347 ? -1.135 4.790 -1.348 1.00 91.06 347 CYS A C 1
ATOM 2768 O O . CYS A 1 347 ? -1.361 5.484 -2.344 1.00 91.06 347 CYS A O 1
ATOM 2770 N N . ARG A 1 348 ? -1.619 3.550 -1.218 1.00 92.69 348 ARG A N 1
ATOM 2771 C CA . ARG A 1 348 ? -2.724 3.041 -2.041 1.00 92.69 348 ARG A CA 1
ATOM 2772 C C . ARG A 1 348 ? -4.020 3.739 -1.631 1.00 92.69 348 ARG A C 1
ATOM 2774 O O . ARG A 1 348 ? -4.190 4.099 -0.469 1.00 92.69 348 ARG A O 1
ATOM 2781 N N . ASN A 1 349 ? -4.945 3.907 -2.568 1.00 92.12 349 ASN A N 1
ATOM 2782 C CA . ASN A 1 349 ? -6.262 4.468 -2.276 1.00 92.12 349 ASN A CA 1
ATOM 2783 C C . ASN A 1 349 ? -7.106 3.459 -1.474 1.00 92.12 349 ASN A C 1
ATOM 2785 O O . ASN A 1 349 ? -7.604 2.475 -2.021 1.00 92.12 349 ASN A O 1
ATOM 2789 N N . PHE A 1 350 ? -7.238 3.713 -0.168 1.00 92.31 350 PHE A N 1
ATOM 2790 C CA . PHE A 1 350 ? -8.020 2.888 0.752 1.00 92.31 350 PHE A CA 1
ATOM 2791 C C . PHE A 1 350 ? -9.518 2.923 0.425 1.00 92.31 350 PHE A C 1
ATOM 2793 O O . PHE A 1 350 ? -10.157 1.876 0.440 1.00 92.31 350 PHE A O 1
ATOM 2800 N N . SER A 1 351 ? -10.066 4.077 0.031 1.00 91.69 351 SER A N 1
ATOM 2801 C CA . SER A 1 351 ? -11.476 4.197 -0.360 1.00 91.69 351 SER A CA 1
ATOM 2802 C C . SER A 1 351 ? -11.814 3.319 -1.563 1.00 91.69 351 SER A C 1
ATOM 2804 O O . SER A 1 351 ? -12.848 2.668 -1.564 1.00 91.69 351 SER A O 1
ATOM 2806 N N . ALA A 1 352 ? -10.906 3.181 -2.532 1.00 94.31 352 ALA A N 1
ATOM 2807 C CA . ALA A 1 352 ? -11.107 2.252 -3.646 1.00 94.31 352 ALA A CA 1
ATOM 2808 C C . ALA A 1 352 ? -11.205 0.783 -3.184 1.00 94.31 352 ALA A C 1
ATOM 2810 O O . ALA A 1 352 ? -11.916 -0.015 -3.795 1.00 94.31 352 ALA A O 1
ATOM 2811 N N . LEU A 1 353 ? -10.507 0.409 -2.105 1.00 94.00 353 LEU A N 1
ATOM 2812 C CA . LEU A 1 353 ? -10.642 -0.915 -1.495 1.00 94.00 353 LEU A CA 1
ATOM 2813 C C . LEU A 1 353 ? -11.972 -1.056 -0.740 1.00 94.00 353 LEU A C 1
ATOM 2815 O O . LEU A 1 353 ? -12.600 -2.109 -0.838 1.00 94.00 353 LEU A O 1
ATOM 2819 N N . VAL A 1 354 ? -12.412 -0.006 -0.038 1.00 92.62 354 VAL A N 1
ATOM 2820 C CA . VAL A 1 354 ? -13.741 0.075 0.599 1.00 92.62 354 VAL A CA 1
ATOM 2821 C C . VAL A 1 354 ? -14.852 -0.097 -0.441 1.00 92.62 354 VAL A C 1
ATOM 2823 O O . VAL A 1 354 ? -15.734 -0.934 -0.266 1.00 92.62 354 VAL A O 1
ATOM 2826 N N . ASP A 1 355 ? -14.779 0.618 -1.561 1.00 93.25 355 ASP A N 1
ATOM 2827 C CA . ASP A 1 355 ? -15.741 0.499 -2.660 1.00 93.25 355 ASP A CA 1
ATOM 2828 C C . ASP A 1 355 ? -15.734 -0.917 -3.249 1.00 93.25 355 ASP A C 1
ATOM 2830 O O . ASP A 1 355 ? -16.783 -1.503 -3.519 1.00 93.25 355 ASP A O 1
ATOM 2834 N N . TRP A 1 356 ? -14.546 -1.512 -3.396 1.00 94.38 356 TRP A N 1
ATOM 2835 C CA . TRP A 1 356 ? -14.416 -2.859 -3.935 1.00 94.38 356 TRP A CA 1
ATOM 2836 C C . TRP A 1 356 ? -15.050 -3.929 -3.036 1.00 94.38 356 TRP A C 1
ATOM 2838 O O . TRP A 1 356 ? -15.686 -4.844 -3.569 1.00 94.38 356 TRP A O 1
ATOM 2848 N N . VAL A 1 357 ? -14.903 -3.852 -1.707 1.00 93.06 357 VAL A N 1
ATOM 2849 C CA . VAL A 1 357 ? -15.536 -4.827 -0.792 1.00 93.06 357 VAL A CA 1
ATOM 2850 C C . VAL A 1 357 ? -17.048 -4.624 -0.668 1.00 93.06 357 VAL A C 1
ATOM 2852 O O . VAL A 1 357 ? -17.769 -5.596 -0.461 1.00 93.06 357 VAL A O 1
ATOM 2855 N N . ASN A 1 358 ? -17.531 -3.389 -0.839 1.00 91.62 358 ASN A N 1
ATOM 2856 C CA . ASN A 1 358 ? -18.946 -3.032 -0.693 1.00 91.62 358 ASN A CA 1
ATOM 2857 C C . ASN A 1 358 ? -19.775 -3.192 -1.978 1.00 91.62 358 ASN A C 1
ATOM 2859 O O . ASN A 1 358 ? -20.977 -2.924 -1.981 1.00 91.62 358 ASN A O 1
ATOM 2863 N N . ASP A 1 359 ? -19.162 -3.654 -3.066 1.00 92.81 359 ASP A N 1
ATOM 2864 C CA . ASP A 1 359 ? -19.865 -4.004 -4.297 1.00 92.81 359 ASP A CA 1
ATOM 2865 C C . ASP A 1 359 ? -20.971 -5.045 -4.018 1.00 92.81 359 ASP A C 1
ATOM 2867 O O . ASP A 1 359 ? -20.684 -6.079 -3.402 1.00 92.81 359 ASP A O 1
ATOM 2871 N N . PRO A 1 360 ? -22.217 -4.827 -4.486 1.00 90.75 360 PRO A N 1
ATOM 2872 C CA . PRO A 1 360 ? -23.352 -5.717 -4.236 1.00 90.75 360 PRO A CA 1
ATOM 2873 C C . PRO A 1 360 ? -23.110 -7.192 -4.566 1.00 90.75 360 PRO A C 1
ATOM 2875 O O . PRO A 1 360 ? -23.703 -8.063 -3.936 1.00 90.75 360 PRO A O 1
ATOM 2878 N N . VAL A 1 361 ? -22.240 -7.498 -5.536 1.00 90.69 361 VAL A N 1
ATOM 2879 C CA . VAL A 1 361 ? -21.937 -8.893 -5.890 1.00 90.69 361 VAL A CA 1
ATOM 2880 C C . VAL A 1 361 ? -21.114 -9.601 -4.809 1.00 90.69 361 VAL A C 1
ATOM 2882 O O . VAL A 1 361 ? -21.099 -10.826 -4.751 1.00 90.69 361 VAL A O 1
ATOM 2885 N N . ARG A 1 362 ? -20.415 -8.852 -3.955 1.00 90.62 362 ARG A N 1
ATOM 2886 C CA . ARG A 1 362 ? -19.419 -9.348 -2.998 1.00 90.62 362 ARG A CA 1
ATOM 2887 C C . ARG A 1 362 ? -19.783 -9.073 -1.544 1.00 90.62 362 ARG A C 1
ATOM 2889 O O . ARG A 1 362 ? -19.415 -9.866 -0.683 1.00 90.62 362 ARG A O 1
ATOM 2896 N N . VAL A 1 363 ? -20.458 -7.965 -1.269 1.00 90.06 363 VAL A N 1
ATOM 2897 C CA . VAL A 1 363 ? -20.704 -7.498 0.094 1.00 90.06 363 VAL A CA 1
ATOM 2898 C C . VAL A 1 363 ? -21.532 -8.504 0.895 1.00 90.06 363 VAL A C 1
ATOM 2900 O O . VAL A 1 363 ? -22.548 -9.021 0.427 1.00 90.06 363 VAL A O 1
ATOM 2903 N N . SER A 1 364 ? -21.103 -8.764 2.128 1.00 85.81 364 SER A N 1
ATOM 2904 C CA . SER A 1 364 ? -21.957 -9.357 3.151 1.00 85.81 364 SER A CA 1
ATOM 2905 C C . SER A 1 364 ? -22.537 -8.252 4.024 1.00 85.81 364 SER A C 1
ATOM 2907 O O . SER A 1 364 ? -21.804 -7.398 4.520 1.00 85.81 364 SER A O 1
ATOM 2909 N N . ARG A 1 365 ? -23.855 -8.262 4.223 1.00 85.56 365 ARG A N 1
ATOM 2910 C CA . ARG A 1 365 ? -24.536 -7.308 5.102 1.00 85.56 365 ARG A CA 1
ATOM 2911 C C . ARG A 1 365 ? -24.706 -7.914 6.485 1.00 85.56 365 ARG A C 1
ATOM 2913 O O . ARG A 1 365 ? -25.000 -9.099 6.612 1.00 85.56 365 ARG A O 1
ATOM 2920 N N . TRP A 1 366 ? -24.561 -7.083 7.507 1.00 85.06 366 TRP A N 1
ATOM 2921 C CA . TRP A 1 366 ? -24.661 -7.497 8.901 1.00 85.06 366 TRP A CA 1
ATOM 2922 C C . TRP A 1 366 ? -25.545 -6.529 9.668 1.00 85.06 366 TRP A C 1
ATOM 2924 O O . TRP A 1 366 ? -25.438 -5.314 9.496 1.00 85.06 366 TRP A O 1
ATOM 2934 N N . ASN A 1 367 ? -26.398 -7.071 10.527 1.00 85.81 367 ASN A N 1
ATOM 2935 C CA . ASN A 1 367 ? -27.028 -6.310 11.586 1.00 85.81 367 ASN A CA 1
ATOM 2936 C C . ASN A 1 367 ? -26.099 -6.346 12.804 1.00 85.81 367 ASN A C 1
ATOM 2938 O O . ASN A 1 367 ? -25.807 -7.424 13.323 1.00 85.81 367 ASN A O 1
ATOM 2942 N N . ILE A 1 368 ? -25.605 -5.180 13.220 1.00 85.31 368 ILE A N 1
ATOM 2943 C CA . ILE A 1 368 ? -24.679 -5.054 14.348 1.00 85.31 368 ILE A CA 1
ATOM 2944 C C . ILE A 1 368 ? -25.483 -4.607 15.563 1.00 85.31 368 ILE A C 1
ATOM 2946 O O . ILE A 1 368 ? -26.012 -3.496 15.583 1.00 85.31 368 ILE A O 1
ATOM 2950 N N . THR A 1 369 ? -25.553 -5.462 16.579 1.00 86.31 369 THR A N 1
ATOM 2951 C CA . THR A 1 369 ? -26.152 -5.107 17.869 1.00 86.31 369 THR A CA 1
ATOM 2952 C C . THR A 1 369 ? -25.038 -4.778 18.852 1.00 86.31 369 THR A C 1
ATOM 2954 O O . THR A 1 369 ? -24.307 -5.668 19.292 1.00 86.31 369 THR A O 1
ATOM 2957 N N . GLU A 1 370 ? -24.903 -3.493 19.175 1.00 81.69 370 GLU A N 1
ATOM 2958 C CA . GLU A 1 370 ? -23.938 -3.014 20.166 1.00 81.69 370 GLU A CA 1
ATOM 2959 C C . GLU A 1 370 ? -24.385 -3.405 21.576 1.00 81.69 370 GLU A C 1
ATOM 2961 O O . GLU A 1 370 ? -25.544 -3.216 21.954 1.00 81.69 370 GLU A O 1
ATOM 2966 N N . LEU A 1 371 ? -23.451 -3.956 22.349 1.00 79.94 371 LEU A N 1
ATOM 2967 C CA . LEU A 1 371 ? -23.659 -4.313 23.747 1.00 79.94 371 LEU A CA 1
ATOM 2968 C C . LEU A 1 371 ? -22.579 -3.632 24.591 1.00 79.94 371 LEU A C 1
ATOM 2970 O O . LEU A 1 371 ? -21.392 -3.724 24.280 1.00 79.94 371 LEU A O 1
ATOM 2974 N N . ASP A 1 372 ? -22.988 -2.957 25.666 1.00 72.12 372 ASP A N 1
ATOM 2975 C CA . ASP A 1 372 ? -22.071 -2.166 26.498 1.00 72.12 372 ASP A CA 1
ATOM 2976 C C . ASP A 1 372 ? -21.025 -3.045 27.202 1.00 72.12 372 ASP A C 1
ATOM 2978 O O . ASP A 1 372 ? -19.856 -2.696 27.295 1.00 72.12 372 ASP A O 1
ATOM 2982 N N . ASP A 1 373 ? -21.415 -4.216 27.690 1.00 74.38 373 ASP A N 1
ATOM 2983 C CA . ASP A 1 373 ? -20.585 -5.060 28.559 1.00 74.38 373 ASP A CA 1
ATOM 2984 C C . ASP A 1 373 ? -20.305 -6.447 27.964 1.00 74.38 373 ASP A C 1
ATOM 2986 O O . ASP A 1 373 ? -19.801 -7.349 28.639 1.00 74.38 373 ASP A O 1
ATOM 2990 N N . LYS A 1 374 ? -20.603 -6.627 26.674 1.00 80.50 374 LYS A N 1
ATOM 2991 C CA . LYS A 1 374 ? -20.379 -7.875 25.937 1.00 80.50 374 LYS A CA 1
ATOM 2992 C C . LYS A 1 374 ? -19.848 -7.594 24.534 1.00 80.50 374 LYS A C 1
ATOM 2994 O O . LYS A 1 374 ? -20.010 -6.485 24.035 1.00 80.50 374 LYS A O 1
ATOM 2999 N N . PRO A 1 375 ? -19.229 -8.590 23.880 1.00 80.25 375 PRO A N 1
ATOM 3000 C CA . PRO A 1 375 ? -18.922 -8.492 22.462 1.00 80.25 375 PRO A CA 1
ATOM 3001 C C . PRO A 1 375 ? -20.177 -8.155 21.652 1.00 80.25 375 PRO A C 1
ATOM 3003 O O . PRO A 1 375 ? -21.255 -8.683 21.936 1.00 80.25 375 PRO A O 1
ATOM 3006 N N . ASP A 1 376 ? -20.016 -7.291 20.652 1.00 84.25 376 ASP A N 1
ATOM 3007 C CA . ASP A 1 376 ? -21.105 -6.922 19.750 1.00 84.25 376 ASP A CA 1
ATOM 3008 C C . ASP A 1 376 ? -21.585 -8.165 18.986 1.00 84.25 376 ASP A C 1
ATOM 3010 O O . ASP A 1 376 ? -20.789 -9.040 18.627 1.00 84.25 376 ASP A O 1
ATOM 3014 N N . LEU A 1 377 ? -22.892 -8.253 18.744 1.00 84.44 377 LEU A N 1
ATOM 3015 C CA . LEU A 1 377 ? -23.476 -9.354 17.982 1.00 84.44 377 LEU A CA 1
ATOM 3016 C C . LEU A 1 377 ? -23.559 -8.967 16.509 1.00 84.44 377 LEU A C 1
ATOM 3018 O O . LEU A 1 377 ? -24.026 -7.877 16.174 1.00 84.44 377 LEU A O 1
ATOM 3022 N N . PHE A 1 378 ? -23.118 -9.876 15.644 1.00 83.62 378 PHE A N 1
ATOM 3023 C CA . PHE A 1 378 ? -23.128 -9.707 14.196 1.00 83.62 378 PHE A CA 1
ATOM 3024 C C . PHE A 1 378 ? -24.042 -10.762 13.582 1.00 83.62 378 PHE A C 1
ATOM 3026 O O . PHE A 1 378 ? -23.662 -11.925 13.465 1.00 83.62 378 PHE A O 1
ATOM 3033 N N . ASP A 1 379 ? -25.228 -10.340 13.155 1.00 85.56 379 ASP A N 1
ATOM 3034 C CA . ASP A 1 379 ? -26.188 -11.219 12.492 1.00 85.56 379 ASP A CA 1
ATOM 3035 C C . ASP A 1 379 ? -26.150 -10.989 10.981 1.00 85.56 379 ASP A C 1
ATOM 3037 O O . ASP A 1 379 ? -26.428 -9.889 10.499 1.00 85.56 379 ASP A O 1
ATOM 3041 N N . GLU A 1 380 ? -25.807 -12.024 10.212 1.00 85.50 380 GLU A N 1
ATOM 3042 C CA . GLU A 1 380 ? -25.753 -11.921 8.752 1.00 85.50 380 GLU A CA 1
ATOM 3043 C C . GLU A 1 380 ? -27.150 -11.637 8.179 1.00 85.50 380 GLU A C 1
ATOM 3045 O O . GLU A 1 380 ? -28.117 -12.353 8.462 1.00 85.50 380 GLU A O 1
ATOM 3050 N N . ILE A 1 381 ? -27.257 -10.629 7.317 1.00 83.56 381 ILE A N 1
ATOM 3051 C CA . ILE A 1 381 ? -28.454 -10.344 6.527 1.00 83.56 381 ILE A CA 1
ATOM 3052 C C . ILE A 1 381 ? -28.291 -11.067 5.187 1.00 83.56 381 ILE A C 1
ATOM 3054 O O . ILE A 1 381 ? -27.433 -10.716 4.376 1.00 83.56 381 ILE A O 1
ATOM 3058 N N . VAL A 1 382 ? -29.111 -12.097 4.975 1.00 77.00 382 VAL A N 1
ATOM 3059 C CA . VAL A 1 382 ? -29.166 -12.845 3.713 1.00 77.00 382 VAL A CA 1
ATOM 3060 C C . VAL A 1 382 ? -30.353 -12.304 2.928 1.00 77.00 382 VAL A C 1
ATOM 3062 O O . VAL A 1 382 ? -31.474 -12.346 3.436 1.00 77.00 382 VAL A O 1
ATOM 3065 N N . ASP A 1 383 ? -30.063 -11.735 1.756 1.00 65.31 383 ASP A N 1
ATOM 3066 C CA . ASP A 1 383 ? -31.053 -11.207 0.806 1.00 65.31 383 ASP A CA 1
ATOM 3067 C C . ASP A 1 383 ? -31.809 -12.335 0.082 1.00 65.31 383 ASP A C 1
ATOM 3069 O O . ASP A 1 383 ? -31.175 -13.381 -0.211 1.00 65.31 383 ASP A O 1
#